Protein AF-A0A0D0I6Z7-F1 (afdb_monomer_lite)

Foldseek 3Di:
DDPPDDDQVLLLVLLVQQVQWDWDADPQFIFIAHPVRHTSGDRQFNDWANAPAWIWTHHDQWIWTRGNRGTDDIDRNPLPQQWDADNNFIFGADNVNHTPGDRQFSDWDDDPQFQWIWTHHPVAIWIAGVVRDTAPPVDDHFPPDDSVDDVQWDDPPGPPQKAKEKEWDQDCPDRQWTDGPDGIIIGIDIDGLVCVLVVQQAFPDFGWDPVVSVLSVDPLKDWTHKYKFKDFDDCGLVRSLVRCVVVVVPVDQFDKAKEKEAAPPEDQDPVNVVSNVLLQDLPPPVDPPVSSNSPHPPPDDPGYGYHYDNVADRRMMMMMMIGMHRRPPDPPLLVVLLVCLQENFPVVNVVSVVVLVVVLVVCVVVVNPVVSVVSVVVSLVSNLVSLLDDHPDDLVRNVVSVVSCVVVVRLNLCNLVSLLVVLVVLCPPVVDRDADDLVSLVSSLVVLVSCLVVPSPLPPLQQDQVVLVSLVVVLVSVVVDPHDPSSNVSSVVSNVSSVVSPHHHCVVDPNVVSVVVVPDDDDDDPDDDDDPDDPDDPPPDDDDDPVVVVVPPD

Sequence (554 aa):
MQRVAIERADTERVWVRSRESEKFLENGLWGLRDIKGKVILEPKYDQIELCKEFVYVHSGNSHSFYYPYGKVSTSDDNKYDYRFYENGKIGLKDENGSIRFPAIYDCVKDWPRYDVVYVRNEDGFHYYNSDNEEILTDYAPIEGSDCNDEPFFDDEKQNTGVLITRRFVEGRQNNNCVRMGSDRWVEFSRIAYKDLRSIVGKCEVIPMPDDALLGIESKSTYIYSAFIAQSKGETPVEDCISQLAMLGAYQSTWRFLTKVWIHPESSITMETLKKIWLVFSVNSDFYSHEDIRSRFEVEDWLRIGIGYDDTLEKDELKILQVQYFTDRWPEQIEMEWVKALRNEKVEKLKEIHKRLTERIEEVRKEGGDEYADTMHSEILEGCHIASNATTDFSIEEEIEKYDYMHGLGFHCIDTLWFLCGRMLSESFNENEPKPMEESDLMFCKKKIEWLLKNDTSKNFVRMKMMPLDMLTMLKNVYAEHEWPLECLVILTDIEAMMRRCGCRYAHEHDIDKVFWREFKPGLYDETPFETKPYIGKVIIDDVIREEDLNNLTM

Organism: NCBI:txid1602169

Radius of gyration: 32.0 Å; chains: 1; bounding box: 71×74×99 Å

Secondary structure (DSSP, 8-state):
-------HHHHHHHHHHHTTEEEEEETTEEEEEETT--EEEEEEESEEEE-SS-EEEEETTEEEEEETTEEEP--B--TT--EEEETTEEEEE-TTS-EEEEEEESEEEEETTTTEEEEE-SS-EEEE-TT--EE-TTS---TT--TTSPTT---TT---SEEEEEEEESS--STTEEEETTTEEEEEEEEEHHHHHHHHH--SSBPPPHHHHHHHHSTTEEEEEEEEEEEESS-HHHHHHHHHHHTTTTSS-SEEEEEEEE-TT----HHHHHHHHHTTSTT-GGG--TT------TTS--EEEEEE-TTS-TTEEEEEEEEEEE-----HHHHHHHHHHHH--HHHHHHHHHHHHHHHHHHHHTT-HHHHHHHHHHHHHHHHHHTTS-----HHHHHHHHHHHHHTT----SHHHHHHHHHHHHHT-TT-PPPPPHHHHHHHHHHHHHHHHTTTTTTHHHH--HHHHHHHHHHHHHHHTT--HHHHHHHHHHHHHHHHTT---GGGS-HHHHHHHTT-TT-------------------S---TTTGGGS--

pLDDT: mean 73.42, std 18.83, range [24.45, 97.75]

Structure (mmCIF, N/CA/C/O backbone):
data_AF-A0A0D0I6Z7-F1
#
_entry.id   AF-A0A0D0I6Z7-F1
#
loop_
_atom_site.group_PDB
_atom_site.id
_atom_site.type_symbol
_atom_site.label_atom_id
_atom_site.label_alt_id
_atom_site.label_comp_id
_atom_site.label_asym_id
_atom_site.label_entity_id
_atom_site.label_seq_id
_atom_site.pdbx_PDB_ins_code
_atom_site.Cartn_x
_atom_site.Cartn_y
_atom_site.Cartn_z
_atom_site.occupancy
_atom_site.B_iso_or_equiv
_atom_site.auth_seq_id
_atom_site.auth_comp_id
_atom_site.auth_asym_id
_atom_site.auth_atom_id
_atom_site.pdbx_PDB_model_num
ATOM 1 N N . MET A 1 1 ? 39.494 -8.607 -16.972 1.00 33.47 1 MET A N 1
ATOM 2 C CA . MET A 1 1 ? 38.214 -8.485 -17.703 1.00 33.47 1 MET A CA 1
ATOM 3 C C . MET A 1 1 ? 37.912 -7.010 -17.897 1.00 33.47 1 MET A C 1
ATOM 5 O O . MET A 1 1 ? 37.745 -6.303 -16.913 1.00 33.47 1 MET A O 1
ATOM 9 N N . GLN A 1 2 ? 37.924 -6.530 -19.139 1.00 24.45 2 GLN A N 1
ATOM 10 C CA . GLN A 1 2 ? 37.595 -5.145 -19.474 1.00 24.45 2 GLN A CA 1
ATOM 11 C C . GLN A 1 2 ? 36.062 -5.051 -19.553 1.00 24.45 2 GLN A C 1
ATOM 13 O O . GLN A 1 2 ? 35.459 -5.642 -20.446 1.00 24.45 2 GLN A O 1
ATOM 18 N N . ARG A 1 3 ? 35.414 -4.394 -18.582 1.00 29.81 3 ARG A N 1
ATOM 19 C CA . ARG A 1 3 ? 33.973 -4.105 -18.653 1.00 29.81 3 ARG A CA 1
ATOM 20 C C . ARG A 1 3 ? 33.765 -3.085 -19.773 1.00 29.81 3 ARG A C 1
ATOM 22 O O . ARG A 1 3 ? 34.053 -1.908 -19.591 1.00 29.81 3 ARG A O 1
ATOM 29 N N . VAL A 1 4 ? 33.311 -3.545 -20.938 1.00 35.62 4 VAL A N 1
ATOM 30 C CA . VAL A 1 4 ? 32.813 -2.661 -21.997 1.00 35.62 4 VAL A CA 1
ATOM 31 C C . VAL A 1 4 ? 31.518 -2.047 -21.474 1.00 35.62 4 VAL A C 1
ATOM 33 O O . VAL A 1 4 ? 30.513 -2.744 -21.334 1.00 35.62 4 VAL A O 1
ATOM 36 N N . ALA A 1 5 ? 31.563 -0.767 -21.108 1.00 34.38 5 ALA A N 1
ATOM 37 C CA . ALA A 1 5 ? 30.374 -0.001 -20.769 1.00 34.38 5 ALA A CA 1
ATOM 38 C C . ALA A 1 5 ? 29.533 0.159 -22.046 1.00 34.38 5 ALA A C 1
ATOM 40 O O . ALA A 1 5 ? 29.965 0.807 -22.993 1.00 34.38 5 ALA A O 1
ATOM 41 N N . ILE A 1 6 ? 28.376 -0.499 -22.097 1.00 49.19 6 ILE A N 1
ATOM 42 C CA . ILE A 1 6 ? 27.390 -0.332 -23.171 1.00 49.19 6 ILE A CA 1
ATOM 43 C C . ILE A 1 6 ? 26.497 0.857 -22.785 1.00 49.19 6 ILE A C 1
ATOM 45 O O . ILE A 1 6 ? 26.015 0.895 -21.652 1.00 49.19 6 ILE A O 1
ATOM 49 N N . GLU A 1 7 ? 26.265 1.817 -23.688 1.00 48.69 7 GLU A N 1
ATOM 50 C CA . GLU A 1 7 ? 25.385 2.964 -23.411 1.00 48.69 7 GLU A CA 1
ATOM 51 C C . GLU A 1 7 ? 23.913 2.549 -23.260 1.00 48.69 7 GLU A C 1
ATOM 53 O O . GLU A 1 7 ? 23.438 1.658 -23.967 1.00 48.69 7 GLU A O 1
ATOM 58 N N . ARG A 1 8 ? 23.128 3.292 -22.459 1.00 51.41 8 ARG A N 1
ATOM 59 C CA . ARG A 1 8 ? 21.653 3.185 -22.493 1.00 51.41 8 ARG A CA 1
ATOM 60 C C . ARG A 1 8 ? 21.135 3.388 -23.926 1.00 51.41 8 ARG A C 1
ATOM 62 O O . ARG A 1 8 ? 20.295 2.612 -24.383 1.00 51.41 8 ARG A O 1
ATOM 69 N N . ALA A 1 9 ? 21.738 4.327 -24.662 1.00 55.28 9 ALA A N 1
ATOM 70 C CA . ALA A 1 9 ? 21.426 4.594 -26.063 1.00 55.28 9 ALA A CA 1
ATOM 71 C C . ALA A 1 9 ? 21.664 3.386 -26.987 1.00 55.28 9 ALA A C 1
ATOM 73 O O . ALA A 1 9 ? 20.925 3.207 -27.951 1.00 55.28 9 ALA A O 1
ATOM 74 N N . ASP A 1 10 ? 22.640 2.523 -26.698 1.00 61.50 10 ASP A N 1
ATOM 75 C CA . ASP A 1 10 ? 22.882 1.309 -27.486 1.00 61.50 10 ASP A CA 1
ATOM 76 C C . ASP A 1 10 ? 21.904 0.181 -27.141 1.00 61.50 10 ASP A C 1
ATOM 78 O O . ASP A 1 10 ? 21.628 -0.677 -27.974 1.00 61.50 10 ASP A O 1
ATOM 82 N N . THR A 1 11 ? 21.312 0.206 -25.950 1.00 62.81 11 THR A N 1
ATOM 83 C CA . THR A 1 11 ? 20.413 -0.854 -25.467 1.00 62.81 11 THR A CA 1
ATOM 84 C C . THR A 1 11 ? 18.971 -0.670 -25.929 1.00 62.81 11 THR A C 1
ATOM 86 O O . THR A 1 11 ? 18.362 -1.624 -26.409 1.00 62.81 11 THR A O 1
ATOM 89 N N . GLU A 1 12 ? 18.478 0.569 -25.924 1.00 63.97 12 GLU A N 1
ATOM 90 C CA . GLU A 1 12 ? 17.211 0.941 -26.562 1.00 63.97 12 GLU A CA 1
ATOM 91 C C . GLU A 1 12 ? 17.273 0.683 -28.078 1.00 63.97 12 GLU A C 1
ATOM 93 O O . GLU A 1 12 ? 16.340 0.143 -28.673 1.00 63.97 12 GLU A O 1
ATOM 98 N N . ARG A 1 13 ? 18.429 0.945 -28.709 1.00 67.75 13 ARG A N 1
ATOM 99 C CA . ARG A 1 13 ? 18.663 0.629 -30.128 1.00 67.75 13 ARG A CA 1
ATOM 100 C C . ARG A 1 13 ? 18.567 -0.862 -30.443 1.00 67.75 13 ARG A C 1
ATOM 102 O O . ARG A 1 13 ? 18.084 -1.184 -31.527 1.00 67.75 13 ARG A O 1
ATOM 109 N N . VAL A 1 14 ? 19.029 -1.752 -29.560 1.00 73.06 14 VAL A N 1
ATOM 110 C CA . VAL A 1 14 ? 18.919 -3.208 -29.772 1.00 73.06 14 VAL A CA 1
ATOM 111 C C . VAL A 1 14 ? 17.452 -3.627 -29.793 1.00 73.06 14 VAL A C 1
ATOM 113 O O . VAL A 1 14 ? 17.048 -4.310 -30.729 1.00 73.06 14 VAL A O 1
ATOM 116 N N . TRP A 1 15 ? 16.643 -3.175 -28.830 1.00 74.75 15 TRP A N 1
ATOM 117 C CA . TRP A 1 15 ? 15.216 -3.509 -28.779 1.00 74.75 15 TRP A CA 1
ATOM 118 C C . TRP A 1 15 ? 14.416 -2.899 -29.937 1.00 74.75 15 TRP A C 1
ATOM 120 O O . TRP A 1 15 ? 13.652 -3.595 -30.599 1.00 74.75 15 TRP A O 1
ATOM 130 N N . VAL A 1 16 ? 14.611 -1.610 -30.237 1.00 73.25 16 VAL A N 1
ATOM 131 C CA . VAL A 1 16 ? 13.869 -0.943 -31.322 1.00 73.25 16 VAL A CA 1
ATOM 132 C C . VAL A 1 16 ? 14.169 -1.603 -32.666 1.00 73.25 16 VAL A C 1
ATOM 134 O O . VAL A 1 16 ? 13.262 -1.848 -33.459 1.00 73.25 16 VAL A O 1
ATOM 137 N N . ARG A 1 17 ? 15.442 -1.918 -32.931 1.00 74.62 17 ARG A N 1
ATOM 138 C CA . ARG A 1 17 ? 15.845 -2.523 -34.205 1.00 74.62 17 ARG A CA 1
ATOM 139 C C . ARG A 1 17 ? 15.563 -4.017 -34.282 1.00 74.62 17 ARG A C 1
ATOM 141 O O . ARG A 1 17 ? 15.555 -4.544 -35.389 1.00 74.62 17 ARG A O 1
ATOM 148 N N . SER A 1 18 ? 15.327 -4.700 -33.159 1.00 75.25 18 SER A N 1
ATOM 149 C CA . SER A 1 18 ? 15.083 -6.142 -33.179 1.00 75.25 18 SER A CA 1
ATOM 150 C C . SER A 1 18 ? 13.715 -6.521 -33.756 1.00 75.25 18 SER A C 1
ATOM 152 O O . SER A 1 18 ? 13.554 -7.630 -34.264 1.00 75.25 18 SER A O 1
ATOM 154 N N . ARG A 1 19 ? 12.742 -5.601 -33.742 1.00 78.25 19 ARG A N 1
ATOM 155 C CA . ARG A 1 19 ? 11.385 -5.826 -34.276 1.00 78.25 19 ARG A CA 1
ATOM 156 C C . ARG A 1 19 ? 11.361 -6.203 -35.755 1.00 78.25 19 ARG A C 1
ATOM 158 O O . ARG A 1 19 ? 10.509 -6.976 -36.172 1.00 78.25 19 ARG A O 1
ATOM 165 N N . GLU A 1 20 ? 12.318 -5.684 -36.516 1.00 82.50 20 GLU A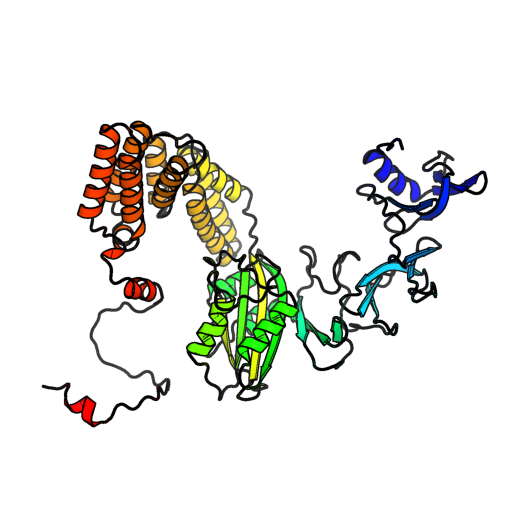 N 1
ATOM 166 C CA . GLU A 1 20 ? 12.520 -5.973 -37.937 1.00 82.50 20 GLU A CA 1
ATOM 167 C C . GLU A 1 20 ? 13.948 -6.494 -38.145 1.00 82.50 20 GLU A C 1
ATOM 169 O O . GLU A 1 20 ? 14.728 -5.977 -38.948 1.00 82.50 20 GLU A O 1
ATOM 174 N N . SER A 1 21 ? 14.335 -7.479 -37.340 1.00 85.62 21 SER A N 1
ATOM 175 C CA . SER A 1 21 ? 15.665 -8.073 -37.405 1.00 85.62 21 SER A CA 1
ATOM 176 C C . SER A 1 21 ? 15.620 -9.548 -37.751 1.00 85.62 21 SER A C 1
ATOM 178 O O . SER A 1 21 ? 14.605 -10.227 -37.608 1.00 85.62 21 SER A O 1
ATOM 180 N N . GLU A 1 22 ? 16.763 -10.038 -38.201 1.00 89.44 22 GLU A N 1
ATOM 181 C CA . GLU A 1 22 ? 16.993 -11.435 -38.508 1.00 89.44 22 GLU A CA 1
ATOM 182 C C . GLU A 1 22 ? 18.127 -11.959 -37.619 1.00 89.44 22 GLU A C 1
ATOM 184 O O . GLU A 1 22 ? 19.196 -11.340 -37.514 1.00 89.44 22 GLU A O 1
ATOM 189 N N . LYS A 1 23 ? 17.896 -13.115 -36.983 1.00 93.06 23 LYS A N 1
ATOM 190 C CA . LYS A 1 23 ? 18.952 -13.888 -36.318 1.00 93.06 23 LYS A CA 1
ATOM 191 C C . LYS A 1 23 ? 19.848 -14.495 -37.399 1.00 93.06 23 LYS A C 1
ATOM 193 O O . LYS A 1 23 ? 19.343 -15.150 -38.305 1.00 93.06 23 LYS A O 1
ATOM 198 N N . PHE A 1 24 ? 21.161 -14.315 -37.307 1.00 94.12 24 PHE A N 1
ATOM 199 C CA . PHE A 1 24 ? 22.113 -14.925 -38.242 1.00 94.12 24 PHE A CA 1
ATOM 200 C C . PHE A 1 24 ? 23.171 -15.727 -37.489 1.00 94.12 24 PHE A C 1
ATOM 202 O O . PHE A 1 24 ? 23.511 -15.393 -36.357 1.00 94.12 24 PHE A O 1
ATOM 209 N N . LEU A 1 25 ? 23.669 -16.796 -38.108 1.00 95.81 25 LEU A N 1
ATOM 210 C CA . LEU A 1 25 ? 24.651 -17.699 -37.512 1.00 95.81 25 LEU A CA 1
ATOM 211 C C . LEU A 1 25 ? 25.996 -17.539 -38.222 1.00 95.81 25 LEU A C 1
ATOM 213 O O . LEU A 1 25 ? 26.073 -17.688 -39.442 1.00 95.81 25 LEU A O 1
ATOM 217 N N . GLU A 1 26 ? 27.056 -17.291 -37.463 1.00 96.38 26 GLU A N 1
ATOM 218 C CA . GLU A 1 26 ? 28.424 -17.225 -37.972 1.00 96.38 26 GLU A CA 1
ATOM 219 C C . GLU A 1 26 ? 29.359 -17.951 -37.002 1.00 96.38 26 GLU A C 1
ATOM 221 O O . GLU A 1 26 ? 29.301 -17.749 -35.793 1.00 96.38 26 GLU A O 1
ATOM 226 N N . ASN A 1 27 ? 30.195 -18.857 -37.519 1.00 94.62 27 ASN A N 1
ATOM 227 C CA . ASN A 1 27 ? 31.104 -19.687 -36.714 1.00 94.62 27 ASN A CA 1
ATOM 228 C C . ASN A 1 27 ? 30.421 -20.462 -35.566 1.00 94.62 27 ASN A C 1
ATOM 230 O O . ASN A 1 27 ? 31.037 -20.725 -34.537 1.00 94.62 27 ASN A O 1
ATOM 234 N N . GLY A 1 28 ? 29.151 -20.840 -35.749 1.00 94.44 28 GLY A N 1
ATOM 235 C CA . GLY A 1 28 ? 28.371 -21.574 -34.748 1.00 94.44 28 GLY A CA 1
ATOM 236 C C . GLY A 1 28 ? 27.781 -20.708 -33.632 1.00 94.44 28 GLY A C 1
ATOM 237 O O . GLY A 1 28 ? 27.168 -21.261 -32.727 1.00 94.44 28 GLY A O 1
ATOM 238 N N . LEU A 1 29 ? 27.920 -19.382 -33.709 1.00 96.62 29 LEU A N 1
ATOM 239 C CA . LEU A 1 29 ? 27.366 -18.433 -32.748 1.00 96.62 29 LEU A CA 1
ATOM 240 C C . LEU A 1 29 ? 26.354 -17.504 -33.427 1.00 96.62 29 LEU A C 1
ATOM 242 O O . LEU A 1 29 ? 26.493 -17.132 -34.594 1.00 96.62 29 LEU A O 1
ATOM 246 N N . TRP A 1 30 ? 25.312 -17.141 -32.690 1.00 96.56 30 TRP A N 1
ATOM 247 C CA . TRP A 1 30 ? 24.221 -16.291 -33.145 1.00 96.56 30 TRP A CA 1
ATOM 248 C C . TRP A 1 30 ? 24.543 -14.813 -32.974 1.00 96.56 30 TRP A C 1
ATOM 250 O O . TRP A 1 30 ? 25.053 -14.386 -31.934 1.00 96.56 30 TRP A O 1
ATOM 260 N N . GLY A 1 31 ? 24.195 -14.036 -33.997 1.00 94.88 31 GLY A N 1
ATOM 261 C CA . GLY A 1 31 ? 24.155 -12.579 -34.021 1.00 94.88 31 GLY A CA 1
ATOM 262 C C . GLY A 1 31 ? 22.781 -12.074 -34.467 1.00 94.88 31 GLY A C 1
ATOM 263 O O . GLY A 1 31 ? 21.904 -12.847 -34.862 1.00 94.88 31 GLY A O 1
ATOM 264 N N . LEU A 1 32 ? 22.587 -10.759 -34.408 1.00 93.31 32 LEU A N 1
ATOM 265 C CA . LEU A 1 32 ? 21.354 -10.084 -34.809 1.00 93.31 32 LEU A CA 1
ATOM 266 C C . LEU A 1 32 ? 21.670 -8.957 -35.787 1.00 93.31 32 LEU A C 1
ATOM 268 O O . LEU A 1 32 ? 22.567 -8.157 -35.522 1.00 93.31 32 LEU A O 1
ATOM 272 N N . ARG A 1 33 ? 20.936 -8.852 -36.894 1.00 91.75 33 ARG A N 1
ATOM 273 C CA . ARG A 1 33 ? 21.084 -7.763 -37.874 1.00 91.75 33 ARG A CA 1
ATOM 274 C C . ARG A 1 33 ? 19.726 -7.227 -38.305 1.00 91.75 33 ARG A C 1
ATOM 276 O O . ARG A 1 33 ? 18.753 -7.970 -38.301 1.00 91.75 33 ARG A O 1
ATOM 283 N N . ASP A 1 34 ? 19.655 -5.952 -38.667 1.00 88.12 34 ASP A N 1
ATOM 284 C CA . ASP A 1 34 ? 18.421 -5.375 -39.212 1.00 88.12 34 ASP A CA 1
ATOM 285 C C . ASP A 1 34 ? 18.139 -5.866 -40.647 1.00 88.12 34 ASP A C 1
ATOM 287 O O . ASP A 1 34 ? 18.999 -6.473 -41.293 1.00 88.12 34 ASP A O 1
ATOM 291 N N . ILE A 1 35 ? 16.949 -5.560 -41.181 1.00 87.62 35 ILE A N 1
ATOM 292 C CA . ILE A 1 35 ? 16.572 -5.866 -42.578 1.00 87.62 35 ILE A CA 1
ATOM 293 C C . ILE A 1 35 ? 17.528 -5.301 -43.644 1.00 87.62 35 ILE A C 1
ATOM 295 O O . ILE A 1 35 ? 17.496 -5.742 -44.791 1.00 87.62 35 ILE A O 1
ATOM 299 N N . LYS A 1 36 ? 18.371 -4.314 -43.311 1.00 87.12 36 LYS A N 1
ATOM 300 C CA . LYS A 1 36 ? 19.374 -3.739 -44.225 1.00 87.12 36 LYS A CA 1
ATOM 301 C C . LYS A 1 36 ? 20.722 -4.457 -44.116 1.00 87.12 36 LYS A C 1
ATOM 303 O O . LYS A 1 36 ? 21.682 -4.048 -44.766 1.00 87.12 36 LYS A O 1
ATOM 308 N N . GLY A 1 37 ? 20.799 -5.510 -43.302 1.00 87.25 37 GLY A N 1
ATOM 309 C CA . GLY A 1 37 ? 22.004 -6.287 -43.047 1.00 87.25 37 GLY A CA 1
ATOM 310 C C . GLY A 1 37 ? 22.976 -5.620 -42.076 1.00 87.25 37 GLY A C 1
ATOM 311 O O . GLY A 1 37 ? 24.093 -6.110 -41.916 1.00 87.25 37 GLY A O 1
ATOM 312 N N . LYS A 1 38 ? 22.598 -4.516 -41.418 1.00 88.94 38 LYS A N 1
ATOM 313 C CA . LYS A 1 38 ? 23.460 -3.869 -40.427 1.00 88.94 38 LYS A CA 1
ATOM 314 C C . LYS A 1 38 ? 23.430 -4.674 -39.134 1.00 88.94 38 LYS A C 1
ATOM 316 O O . LYS A 1 38 ? 22.369 -4.866 -38.541 1.00 88.94 38 LYS A O 1
ATOM 321 N N . VAL A 1 39 ? 24.605 -5.096 -38.679 1.00 88.81 39 VAL A N 1
ATOM 322 C CA . VAL A 1 39 ? 24.761 -5.840 -37.426 1.00 88.81 39 VAL A CA 1
ATOM 323 C C . VAL A 1 39 ? 24.301 -4.982 -36.239 1.00 88.81 39 VAL A C 1
ATOM 325 O O . VAL A 1 39 ? 24.745 -3.848 -36.050 1.00 88.81 39 VAL A O 1
ATOM 328 N N . ILE A 1 40 ? 23.359 -5.531 -35.472 1.00 89.25 40 ILE A N 1
ATOM 329 C CA . ILE A 1 40 ? 22.837 -5.008 -34.204 1.00 89.25 40 ILE A CA 1
ATOM 330 C C . ILE A 1 40 ? 23.585 -5.676 -33.042 1.00 89.25 40 ILE A C 1
ATOM 332 O O . ILE A 1 40 ? 24.031 -4.994 -32.124 1.00 89.25 40 ILE A O 1
ATOM 336 N N . LEU A 1 41 ? 23.735 -7.004 -33.100 1.00 90.44 41 LEU A N 1
ATOM 337 C CA . LEU A 1 41 ? 24.506 -7.816 -32.162 1.00 90.44 41 LEU A CA 1
ATOM 338 C C . LEU A 1 41 ? 25.465 -8.714 -32.945 1.00 90.44 41 LEU A C 1
ATOM 340 O O . LEU A 1 41 ? 25.038 -9.456 -33.826 1.00 90.44 41 LEU A O 1
ATOM 344 N N . GLU A 1 42 ? 26.748 -8.658 -32.603 1.00 93.56 42 GLU A N 1
ATOM 345 C CA . GLU A 1 42 ? 27.771 -9.524 -33.200 1.00 93.56 42 GLU A CA 1
ATOM 346 C C . GLU A 1 42 ? 27.498 -11.013 -32.908 1.00 93.56 42 GLU A C 1
ATOM 348 O O . GLU A 1 42 ? 26.934 -11.321 -31.850 1.00 93.56 42 GLU A O 1
ATOM 353 N N . PRO A 1 43 ? 27.916 -11.938 -33.793 1.00 94.38 43 PRO A N 1
ATOM 354 C CA . PRO A 1 43 ? 27.693 -13.370 -33.642 1.00 94.38 43 PRO A CA 1
ATOM 355 C C . PRO A 1 43 ? 28.593 -13.978 -32.560 1.00 94.38 43 PRO A C 1
ATOM 357 O O . PRO A 1 43 ? 29.651 -14.542 -32.832 1.00 94.38 43 PRO A O 1
ATOM 360 N N . LYS A 1 44 ? 28.188 -13.815 -31.298 1.00 94.69 44 LYS A N 1
ATOM 361 C CA . LYS A 1 44 ? 28.945 -14.254 -30.110 1.00 94.69 44 LYS A CA 1
ATOM 362 C C . LYS A 1 44 ? 28.095 -14.963 -29.051 1.00 94.69 44 LYS A C 1
ATOM 364 O O . LYS A 1 44 ? 28.557 -15.166 -27.929 1.00 94.69 44 LYS A O 1
ATOM 369 N N . TYR A 1 45 ? 26.845 -15.268 -29.382 1.00 93.62 45 TYR A N 1
ATOM 370 C CA . TYR A 1 45 ? 25.856 -15.793 -28.448 1.00 93.62 45 TYR A CA 1
ATOM 371 C C . TYR A 1 45 ? 25.487 -17.232 -28.809 1.00 93.62 45 TYR A C 1
ATOM 373 O O . TYR A 1 45 ? 25.333 -17.554 -29.982 1.00 93.62 45 TYR A O 1
ATOM 381 N N . ASP A 1 46 ? 25.307 -18.093 -27.815 1.00 94.38 46 ASP A N 1
ATOM 382 C CA . ASP A 1 46 ? 24.816 -19.461 -28.022 1.00 94.38 46 ASP A CA 1
ATOM 383 C C . ASP A 1 46 ? 23.319 -19.471 -28.349 1.00 94.38 46 ASP A C 1
ATOM 385 O O . ASP A 1 46 ? 22.834 -20.355 -29.052 1.00 94.38 46 ASP A O 1
ATOM 389 N N . GLN A 1 47 ? 22.587 -18.460 -27.872 1.00 93.88 47 GLN A N 1
ATOM 390 C CA . GLN A 1 47 ? 21.167 -18.278 -28.151 1.00 93.88 47 GLN A CA 1
ATOM 391 C C . GLN A 1 47 ? 20.804 -16.793 -28.222 1.00 93.88 47 GLN A C 1
ATOM 393 O O . GLN A 1 47 ? 21.324 -15.975 -27.460 1.00 93.88 47 GLN A O 1
ATOM 398 N N . ILE A 1 48 ? 19.871 -16.461 -29.117 1.00 93.25 48 ILE A N 1
ATOM 399 C CA . ILE A 1 48 ? 19.167 -15.176 -29.153 1.00 93.25 48 ILE A CA 1
ATOM 400 C C . ILE A 1 48 ? 17.672 -15.462 -29.307 1.00 93.25 48 ILE A C 1
ATOM 402 O O . ILE A 1 48 ? 17.283 -16.170 -30.239 1.00 93.25 48 ILE A O 1
ATOM 406 N N . GLU A 1 49 ? 16.837 -14.875 -28.449 1.00 93.06 49 GLU A N 1
ATOM 407 C CA . GLU A 1 49 ? 15.376 -14.895 -28.583 1.00 93.06 49 GLU A CA 1
ATOM 408 C C . GLU A 1 49 ? 14.788 -13.485 -28.597 1.00 93.06 49 GLU A C 1
ATOM 410 O O . GLU A 1 49 ? 15.166 -12.610 -27.816 1.00 93.06 49 GLU A O 1
ATOM 415 N N . LEU A 1 50 ? 13.856 -13.272 -29.526 1.00 90.62 50 LEU A N 1
ATOM 416 C CA . LEU A 1 50 ? 13.175 -11.999 -29.739 1.00 90.62 50 LEU A CA 1
ATOM 417 C C . LEU A 1 50 ? 11.819 -12.042 -29.033 1.00 90.62 50 LEU A C 1
ATOM 419 O O . LEU A 1 50 ? 10.796 -12.313 -29.658 1.00 90.62 50 LEU A O 1
ATOM 423 N N . CYS A 1 51 ? 11.820 -11.836 -27.719 1.00 87.94 51 CYS A N 1
ATOM 424 C CA . CYS A 1 51 ? 10.596 -11.844 -26.926 1.00 87.94 51 CYS A CA 1
ATOM 425 C C . CYS A 1 51 ? 9.783 -10.560 -27.145 1.00 87.94 51 CYS A C 1
ATOM 427 O O . CYS A 1 51 ? 10.284 -9.530 -27.608 1.00 87.94 51 CYS A O 1
ATOM 429 N N . LYS A 1 52 ? 8.495 -10.602 -26.787 1.00 84.25 52 LYS A N 1
ATOM 430 C CA . LYS A 1 52 ? 7.576 -9.471 -26.984 1.00 84.25 52 LYS A CA 1
ATOM 431 C C . LYS A 1 52 ? 8.054 -8.191 -26.300 1.00 84.25 52 LYS A C 1
ATOM 433 O O . LYS A 1 52 ? 7.902 -7.123 -26.886 1.00 84.25 52 LYS A O 1
ATOM 438 N N . GLU A 1 53 ? 8.633 -8.279 -25.107 1.00 81.88 53 GLU A N 1
ATOM 439 C CA . GLU A 1 53 ? 9.020 -7.111 -24.300 1.00 81.88 53 GLU A CA 1
ATOM 440 C C . GLU A 1 53 ? 10.531 -6.882 -24.217 1.00 81.88 53 GLU A C 1
ATOM 442 O O . GLU A 1 53 ? 10.963 -5.784 -23.872 1.00 81.88 53 GLU A O 1
ATOM 447 N N . PHE A 1 54 ? 11.346 -7.863 -24.602 1.00 87.00 54 PHE A N 1
ATOM 448 C CA . PHE A 1 54 ? 12.802 -7.789 -24.512 1.00 87.00 54 PHE A CA 1
ATOM 449 C C . PHE A 1 54 ? 13.489 -8.696 -25.533 1.00 87.00 54 PHE A C 1
ATOM 451 O O . PHE A 1 54 ? 12.883 -9.603 -26.093 1.00 87.00 54 PHE A O 1
ATOM 458 N N . VAL A 1 55 ? 14.788 -8.486 -25.739 1.00 88.81 55 VAL A N 1
ATOM 459 C CA . VAL A 1 55 ? 15.654 -9.455 -26.427 1.00 88.81 55 VAL A CA 1
ATOM 460 C C . VAL A 1 55 ? 16.447 -10.233 -25.383 1.00 88.81 55 VAL A C 1
ATOM 462 O O . VAL A 1 55 ? 17.151 -9.624 -24.576 1.00 88.81 55 VAL A O 1
ATOM 465 N N . TYR A 1 56 ? 16.333 -11.559 -25.403 1.00 90.75 56 TYR A N 1
ATOM 466 C CA . TYR A 1 56 ? 17.133 -12.471 -24.588 1.00 90.75 56 TYR A CA 1
ATOM 467 C C . TYR A 1 56 ? 18.360 -12.921 -25.372 1.00 90.75 56 TYR A C 1
ATOM 469 O O . TYR A 1 56 ? 18.254 -13.279 -26.546 1.00 90.75 56 TYR A O 1
ATOM 477 N N . VAL A 1 57 ? 19.521 -12.927 -24.723 1.00 91.00 57 VAL A N 1
ATOM 478 C CA . VAL A 1 57 ? 20.739 -13.522 -25.277 1.00 91.00 57 VAL A CA 1
ATOM 479 C C . VAL A 1 57 ? 21.437 -14.379 -24.233 1.00 91.00 57 VAL A C 1
ATOM 481 O O . VAL A 1 57 ? 21.496 -13.995 -23.066 1.00 91.00 57 VAL A O 1
ATOM 484 N N . HIS A 1 58 ? 22.013 -15.494 -24.667 1.00 90.44 58 HIS A N 1
ATOM 485 C CA . HIS A 1 58 ? 22.775 -16.424 -23.836 1.00 90.44 58 HIS A CA 1
ATOM 486 C C . HIS A 1 58 ? 24.187 -16.602 -24.402 1.00 90.44 58 HIS A C 1
ATOM 488 O O . HIS A 1 58 ? 24.358 -16.691 -25.617 1.00 90.44 58 HIS A O 1
ATOM 494 N N . SER A 1 59 ? 25.204 -16.621 -23.544 1.00 89.50 59 SER A N 1
ATOM 495 C CA . SER A 1 59 ? 26.607 -16.840 -23.907 1.00 89.50 59 SER A CA 1
ATOM 496 C C . SER A 1 59 ? 27.349 -17.511 -22.749 1.00 89.50 59 SER A C 1
ATOM 498 O O . SER A 1 59 ? 27.549 -16.909 -21.688 1.00 89.50 59 SER A O 1
ATOM 500 N N . GLY A 1 60 ? 27.771 -18.757 -22.946 1.00 86.62 60 GLY A N 1
ATOM 501 C CA . GLY A 1 60 ? 28.415 -19.583 -21.934 1.00 86.62 60 GLY A CA 1
ATOM 502 C C . GLY A 1 60 ? 27.492 -19.844 -20.746 1.00 86.62 60 GLY A C 1
ATOM 503 O O . GLY A 1 60 ? 26.487 -20.518 -20.898 1.00 86.62 60 GLY A O 1
ATOM 504 N N . ASN A 1 61 ? 27.853 -19.302 -19.580 1.00 82.94 61 ASN A N 1
ATOM 505 C CA . ASN A 1 61 ? 27.087 -19.412 -18.325 1.00 82.94 61 ASN A CA 1
ATOM 506 C C . ASN A 1 61 ? 26.410 -18.083 -17.948 1.00 82.94 61 ASN A C 1
ATOM 508 O O . ASN A 1 61 ? 26.250 -17.754 -16.769 1.00 82.94 61 ASN A O 1
ATOM 512 N N . SER A 1 62 ? 26.180 -17.227 -18.940 1.00 84.81 62 SER A N 1
ATOM 513 C CA . SER A 1 62 ? 25.665 -15.883 -18.724 1.00 84.81 62 SER A CA 1
ATOM 514 C C . SER A 1 62 ? 24.563 -15.574 -19.713 1.00 84.81 62 SER A C 1
ATOM 516 O O . SER A 1 62 ? 24.639 -15.931 -20.890 1.00 84.81 62 SER A O 1
ATOM 518 N N . HIS A 1 63 ? 23.567 -14.832 -19.253 1.00 86.81 63 HIS A N 1
ATOM 519 C CA . HIS A 1 63 ? 22.501 -14.334 -20.103 1.00 86.81 63 HIS A CA 1
ATOM 520 C C . HIS A 1 63 ? 22.297 -12.828 -19.916 1.00 86.81 63 HIS A C 1
ATOM 522 O O . HIS A 1 63 ? 22.815 -12.197 -18.993 1.00 86.81 63 HIS A O 1
ATOM 528 N N . SER A 1 64 ? 21.608 -12.190 -20.857 1.00 86.81 64 SER A N 1
ATOM 529 C CA . SER A 1 64 ? 21.297 -10.759 -20.806 1.00 86.81 64 SER A CA 1
ATOM 530 C C . SER A 1 64 ? 19.933 -10.462 -21.409 1.00 86.81 64 SER A C 1
ATOM 532 O O . SER A 1 64 ? 19.533 -11.086 -22.390 1.00 86.81 64 SER A O 1
ATOM 534 N N . PHE A 1 65 ? 19.277 -9.441 -20.857 1.00 86.62 65 PHE A N 1
ATOM 535 C CA . PHE A 1 65 ? 17.988 -8.935 -21.314 1.00 86.62 65 PHE A CA 1
ATOM 536 C C . PHE A 1 65 ? 18.132 -7.493 -21.808 1.00 86.62 65 PHE A C 1
ATOM 538 O O . PHE A 1 65 ? 18.676 -6.631 -21.110 1.00 86.62 65 PHE A O 1
ATOM 545 N N . TYR A 1 66 ? 17.635 -7.220 -23.011 1.00 84.12 66 TYR A N 1
ATOM 546 C CA . TYR A 1 66 ? 17.580 -5.874 -23.581 1.00 84.12 66 TYR A CA 1
ATOM 547 C C . TYR A 1 66 ? 16.124 -5.396 -23.624 1.00 84.12 66 TYR A C 1
ATOM 549 O O . TYR A 1 66 ? 15.352 -5.884 -24.450 1.00 84.12 66 TYR A O 1
ATOM 557 N N . TYR A 1 67 ? 15.764 -4.452 -22.748 1.00 81.38 67 TYR A N 1
ATOM 558 C CA . TYR A 1 67 ? 14.430 -3.843 -22.660 1.00 81.38 67 TYR A CA 1
ATOM 559 C C . TYR A 1 67 ? 14.379 -2.488 -23.395 1.00 81.38 67 TYR A C 1
ATOM 561 O O . TYR A 1 67 ? 15.429 -1.865 -23.592 1.00 81.38 67 TYR A O 1
ATOM 569 N N . PRO A 1 68 ? 13.181 -1.976 -23.749 1.00 70.12 68 PRO A N 1
ATOM 570 C CA . PRO A 1 68 ? 13.029 -0.661 -24.381 1.00 70.12 68 PRO A CA 1
ATOM 571 C C . PRO A 1 68 ? 13.592 0.486 -23.533 1.00 70.12 68 PRO A C 1
ATOM 573 O O . PRO A 1 68 ? 14.163 1.426 -24.070 1.00 70.12 68 PRO A O 1
ATOM 576 N N . TYR A 1 69 ? 13.507 0.392 -22.204 1.00 70.62 69 TYR A N 1
ATOM 577 C CA . TYR A 1 69 ? 13.966 1.447 -21.294 1.00 70.62 69 TYR A CA 1
ATOM 578 C C . TYR A 1 69 ? 15.445 1.321 -20.892 1.00 70.62 69 TYR A C 1
ATOM 580 O O . TYR A 1 69 ? 15.926 2.098 -20.063 1.00 70.62 69 TYR A O 1
ATOM 588 N N . GLY A 1 70 ? 16.182 0.365 -21.463 1.00 70.25 70 GLY A N 1
ATOM 589 C CA . GLY A 1 70 ? 17.598 0.129 -21.192 1.00 70.25 70 GLY A CA 1
ATOM 590 C C . GLY A 1 70 ? 17.936 -1.351 -20.988 1.00 70.25 70 GLY A C 1
ATOM 591 O O . GLY A 1 70 ? 17.063 -2.193 -20.802 1.00 70.25 70 GLY A O 1
ATOM 592 N N . LYS A 1 71 ? 19.225 -1.698 -21.000 1.00 63.56 71 LYS A N 1
ATOM 593 C CA . LYS A 1 71 ? 19.683 -3.048 -20.630 1.00 63.56 71 LYS A CA 1
ATOM 594 C C . LYS A 1 71 ? 19.664 -3.221 -19.117 1.00 63.56 71 LYS A C 1
ATOM 596 O O . LYS A 1 71 ? 20.263 -2.421 -18.404 1.00 63.56 71 LYS A O 1
ATOM 601 N N . VAL A 1 72 ? 19.082 -4.323 -18.654 1.00 68.56 72 VAL A N 1
ATOM 602 C CA . VAL A 1 72 ? 19.234 -4.793 -17.272 1.00 68.56 72 VAL A CA 1
ATOM 603 C C . VAL A 1 72 ? 20.334 -5.860 -17.256 1.00 68.56 72 VAL A C 1
ATOM 605 O O . VAL A 1 72 ? 20.382 -6.742 -18.117 1.00 68.56 72 VAL A O 1
ATOM 608 N N . SER A 1 73 ? 21.301 -5.705 -16.349 1.00 61.06 73 SER A N 1
ATOM 609 C CA . SER A 1 73 ? 22.549 -6.474 -16.350 1.00 61.06 73 SER A CA 1
ATOM 610 C C . SER A 1 73 ? 22.359 -7.914 -15.876 1.00 61.06 73 SER A C 1
ATOM 612 O O . SER A 1 73 ? 21.842 -8.143 -14.791 1.00 61.06 73 SER A O 1
ATOM 614 N N . THR A 1 74 ? 22.873 -8.829 -16.703 1.00 58.62 74 THR A N 1
ATOM 615 C CA . THR A 1 74 ? 23.563 -10.095 -16.387 1.00 58.62 74 THR A CA 1
ATOM 616 C C . THR A 1 74 ? 23.505 -10.566 -14.935 1.00 58.62 74 THR A C 1
ATOM 618 O O . THR A 1 74 ? 24.271 -10.085 -14.095 1.00 58.62 74 THR A O 1
ATOM 621 N N . SER A 1 75 ? 22.704 -11.594 -14.686 1.00 53.91 75 SER A N 1
ATOM 622 C CA . SER A 1 75 ? 23.026 -12.593 -13.672 1.00 53.91 75 SER A CA 1
ATOM 623 C C . SER A 1 75 ? 23.951 -13.641 -14.297 1.00 53.91 75 SER A C 1
ATOM 625 O O . SER A 1 75 ? 23.732 -14.054 -15.439 1.00 53.91 75 SER A O 1
ATOM 627 N N . ASP A 1 76 ? 24.987 -14.064 -13.564 1.00 57.44 76 ASP A N 1
ATOM 628 C CA . ASP A 1 76 ? 25.522 -15.422 -13.746 1.00 57.44 76 ASP A CA 1
ATOM 629 C C . ASP A 1 76 ? 24.330 -16.371 -13.662 1.00 57.44 76 ASP A C 1
ATOM 631 O O . ASP A 1 76 ? 23.444 -16.082 -12.854 1.00 57.44 76 ASP A O 1
ATOM 635 N N . ASP A 1 77 ? 24.272 -17.423 -14.490 1.00 59.09 77 ASP A N 1
ATOM 636 C CA . ASP A 1 77 ? 23.160 -18.379 -14.486 1.00 59.09 77 ASP A CA 1
ATOM 637 C C . ASP A 1 77 ? 22.760 -18.698 -13.053 1.00 59.09 77 ASP A C 1
ATOM 639 O O . ASP A 1 77 ? 23.443 -19.422 -12.318 1.00 59.09 77 ASP A O 1
ATOM 643 N N . ASN A 1 78 ? 21.671 -18.061 -12.623 1.00 63.53 78 ASN A N 1
ATOM 644 C CA . ASN A 1 78 ? 21.182 -18.265 -11.292 1.00 63.53 78 ASN A CA 1
ATOM 645 C C . ASN A 1 78 ? 20.715 -19.709 -11.332 1.00 63.53 78 ASN A C 1
ATOM 647 O O . ASN A 1 78 ? 19.820 -20.035 -12.107 1.00 63.53 78 ASN A O 1
ATOM 651 N N . LYS A 1 79 ? 21.337 -20.584 -10.539 1.00 62.75 79 LYS A N 1
ATOM 652 C CA . LYS A 1 79 ? 20.987 -22.012 -10.483 1.00 62.75 79 LYS A CA 1
ATOM 653 C C . LYS A 1 79 ? 19.479 -22.231 -10.242 1.00 62.75 79 LYS A C 1
ATOM 655 O O . LYS A 1 79 ? 18.973 -23.323 -10.471 1.00 62.75 79 LYS A O 1
ATOM 660 N N . TYR A 1 80 ? 18.790 -21.191 -9.776 1.00 66.88 80 TYR A N 1
ATOM 661 C CA . TYR A 1 80 ? 17.370 -21.152 -9.464 1.00 66.88 80 TYR A CA 1
ATOM 662 C C . TYR A 1 80 ? 16.497 -20.445 -10.522 1.00 66.88 80 TYR A C 1
ATOM 664 O O . TYR A 1 80 ? 15.303 -20.290 -10.292 1.00 66.88 80 TYR A O 1
ATOM 672 N N . ASP A 1 81 ? 17.044 -19.990 -11.659 1.00 79.81 81 ASP A N 1
ATOM 673 C CA . ASP A 1 81 ? 16.228 -19.525 -12.788 1.00 79.81 81 ASP A CA 1
ATOM 674 C C . ASP A 1 81 ? 15.908 -20.697 -13.718 1.00 79.81 81 ASP A C 1
ATOM 676 O O . ASP A 1 81 ? 16.699 -21.076 -14.581 1.00 79.81 81 ASP A O 1
ATOM 680 N N . TYR A 1 82 ? 14.729 -21.286 -13.529 1.00 88.75 82 TYR A N 1
ATOM 681 C CA . TYR A 1 82 ? 14.267 -22.414 -14.335 1.00 88.75 82 TYR A CA 1
ATOM 682 C C . TYR A 1 82 ? 13.554 -21.991 -15.626 1.00 88.75 82 TYR A C 1
ATOM 684 O O . TYR A 1 82 ? 12.983 -22.836 -16.326 1.00 88.75 82 TYR A O 1
ATOM 692 N N . ARG A 1 83 ? 13.542 -20.695 -15.961 1.00 91.19 83 ARG A N 1
ATOM 693 C CA . ARG A 1 83 ? 12.913 -20.210 -17.192 1.00 91.19 83 ARG A CA 1
ATOM 694 C C . ARG A 1 83 ? 13.759 -20.575 -18.403 1.00 91.19 83 ARG A C 1
ATOM 696 O O . ARG A 1 83 ? 14.985 -20.531 -18.373 1.00 91.19 83 ARG A O 1
ATOM 703 N N . PHE A 1 84 ? 13.093 -20.901 -19.501 1.00 92.06 84 PHE A N 1
ATOM 704 C CA . PHE A 1 84 ? 13.745 -21.092 -20.791 1.00 92.06 84 PHE A CA 1
ATOM 705 C C . PHE A 1 84 ? 12.992 -20.340 -21.879 1.00 92.06 84 PHE A C 1
ATOM 707 O O . PHE A 1 84 ? 11.797 -20.076 -21.758 1.00 92.06 84 PHE A O 1
ATOM 714 N N . TYR A 1 85 ? 13.714 -19.992 -22.936 1.00 92.56 85 TYR A N 1
ATOM 715 C CA . TYR A 1 85 ? 13.212 -19.145 -24.007 1.00 92.56 85 TYR A CA 1
ATOM 716 C C . TYR A 1 85 ? 13.247 -19.926 -25.311 1.00 92.56 85 TYR A C 1
ATOM 718 O O . TYR A 1 85 ? 14.262 -20.543 -25.634 1.00 92.56 85 TYR A O 1
ATOM 726 N N . GLU A 1 86 ? 12.148 -19.908 -26.053 1.00 92.81 86 GLU A N 1
ATOM 727 C CA . GLU A 1 86 ? 12.036 -20.585 -27.342 1.00 92.81 86 GLU A CA 1
ATOM 728 C C . GLU A 1 86 ? 11.036 -19.829 -28.216 1.00 92.81 86 GLU A C 1
ATOM 730 O O . GLU A 1 86 ? 9.949 -19.481 -27.762 1.00 92.81 86 GLU A O 1
ATOM 735 N N . ASN A 1 87 ? 11.399 -19.543 -29.469 1.00 91.31 87 ASN A N 1
ATOM 736 C CA . ASN A 1 87 ? 10.527 -18.862 -30.435 1.00 91.31 87 ASN A CA 1
ATOM 737 C C . ASN A 1 87 ? 9.939 -17.530 -29.918 1.00 91.31 87 ASN A C 1
ATOM 739 O O . ASN A 1 87 ? 8.797 -17.186 -30.216 1.00 91.31 87 ASN A O 1
ATOM 743 N N . GLY A 1 88 ? 10.713 -16.781 -29.125 1.00 89.56 88 GLY A N 1
ATOM 744 C CA . GLY A 1 88 ? 10.263 -15.519 -28.520 1.00 89.56 88 GLY A CA 1
ATOM 745 C C . GLY A 1 88 ? 9.221 -15.664 -27.400 1.00 89.56 88 GLY A C 1
ATOM 746 O O . GLY A 1 88 ? 8.634 -14.663 -26.987 1.00 89.56 88 GLY A O 1
ATOM 747 N N . LYS A 1 89 ? 8.993 -16.883 -26.906 1.00 93.62 89 LYS A N 1
ATOM 748 C CA . LYS A 1 89 ? 8.122 -17.200 -25.770 1.00 93.62 89 LYS A CA 1
ATOM 749 C C . LYS A 1 89 ? 8.938 -17.755 -24.605 1.00 93.62 89 LYS A C 1
ATOM 751 O O . LYS A 1 89 ? 10.094 -18.151 -24.766 1.00 93.62 89 LYS A O 1
ATOM 756 N N . ILE A 1 90 ? 8.328 -17.766 -23.427 1.00 94.12 90 ILE A N 1
ATOM 757 C CA . ILE A 1 90 ? 8.939 -18.182 -22.166 1.00 94.12 90 ILE A CA 1
ATOM 758 C C . ILE A 1 90 ? 8.233 -19.434 -21.657 1.00 94.12 90 ILE A C 1
ATOM 760 O O . ILE A 1 90 ? 7.003 -19.506 -21.659 1.00 94.12 90 ILE A O 1
ATOM 764 N N . GLY A 1 91 ? 9.018 -20.420 -21.235 1.00 95.06 91 GLY A N 1
ATOM 765 C CA . GLY A 1 91 ? 8.570 -21.601 -20.507 1.00 95.06 91 GLY A CA 1
ATOM 766 C C . GLY A 1 91 ? 9.290 -21.719 -19.166 1.00 95.06 91 GLY A C 1
ATOM 767 O O . GLY A 1 91 ? 10.196 -20.942 -18.862 1.00 95.06 91 GLY A O 1
ATOM 768 N N . LEU A 1 92 ? 8.903 -22.709 -18.368 1.00 94.06 92 LEU A N 1
ATOM 769 C CA . LEU A 1 92 ? 9.476 -22.972 -17.048 1.00 94.06 92 LEU A CA 1
ATOM 770 C C . LEU A 1 92 ? 9.762 -24.463 -16.890 1.00 94.06 92 LEU A C 1
ATOM 772 O O . LEU A 1 92 ? 8.928 -25.308 -17.224 1.00 94.06 92 LEU A O 1
ATOM 776 N N . LYS A 1 93 ? 10.946 -24.780 -16.381 1.00 92.81 93 LYS A N 1
ATOM 777 C CA . LYS A 1 93 ? 11.361 -26.132 -16.011 1.00 92.81 93 LYS A CA 1
ATOM 778 C C . LYS A 1 93 ? 11.273 -26.331 -14.498 1.00 92.81 93 LYS A C 1
ATOM 780 O O . LYS A 1 93 ? 11.118 -25.375 -13.748 1.00 92.81 93 LYS A O 1
ATOM 785 N N . ASP A 1 94 ? 11.335 -27.576 -14.055 1.00 89.62 94 ASP A N 1
ATOM 786 C CA . ASP A 1 94 ? 11.593 -27.908 -12.656 1.00 89.62 94 ASP A CA 1
ATOM 787 C C . ASP A 1 94 ? 13.104 -27.968 -12.361 1.00 89.62 94 ASP A C 1
ATOM 789 O O . ASP A 1 94 ? 13.949 -27.794 -13.247 1.00 89.62 94 ASP A O 1
ATOM 793 N N . GLU A 1 95 ? 13.451 -28.260 -11.107 1.00 87.69 95 GLU A N 1
ATOM 794 C CA . GLU A 1 95 ? 14.836 -28.422 -10.648 1.00 87.69 95 GLU A CA 1
ATOM 795 C C . GLU A 1 95 ? 15.609 -29.566 -11.328 1.00 87.69 95 GLU A C 1
ATOM 797 O O . GLU A 1 95 ? 16.842 -29.562 -11.323 1.00 87.69 95 GLU A O 1
ATOM 802 N N . ASN A 1 96 ? 14.904 -30.516 -11.949 1.00 89.69 96 ASN A N 1
ATOM 803 C CA . ASN A 1 96 ? 15.480 -31.632 -12.700 1.00 89.69 96 ASN A CA 1
ATOM 804 C C . ASN A 1 96 ? 15.629 -31.312 -14.200 1.00 89.69 96 ASN A C 1
ATOM 806 O O . ASN A 1 96 ? 16.143 -32.133 -14.961 1.00 89.69 96 ASN A O 1
ATOM 810 N N . GLY A 1 97 ? 15.188 -30.128 -14.637 1.00 88.88 97 GLY A N 1
ATOM 811 C CA . GLY A 1 97 ? 15.196 -29.697 -16.032 1.00 88.88 97 GLY A CA 1
ATOM 812 C C . GLY A 1 97 ? 14.003 -30.189 -16.858 1.00 88.88 97 GLY A C 1
ATOM 813 O O . GLY A 1 97 ? 13.982 -29.955 -18.071 1.00 88.88 97 GLY A O 1
ATOM 814 N N . SER A 1 98 ? 13.011 -30.838 -16.242 1.00 93.06 98 SER A N 1
ATOM 815 C CA . SER A 1 98 ? 11.772 -31.257 -16.910 1.00 93.06 98 SER A CA 1
ATOM 816 C C . SER A 1 98 ? 10.889 -30.044 -17.175 1.00 93.06 98 SER A C 1
ATOM 818 O O . SER A 1 98 ? 10.794 -29.148 -16.344 1.00 93.06 98 SER A O 1
ATOM 820 N N . ILE A 1 99 ? 10.217 -29.997 -18.325 1.00 93.81 99 ILE A N 1
ATOM 821 C CA . ILE A 1 99 ? 9.332 -28.878 -18.678 1.00 93.81 99 ILE A CA 1
ATOM 822 C C . ILE A 1 99 ? 8.063 -28.940 -17.814 1.00 93.81 99 ILE A C 1
ATOM 824 O O . ILE A 1 99 ? 7.285 -29.882 -17.950 1.00 93.81 99 ILE A O 1
ATOM 828 N N . ARG A 1 100 ? 7.839 -27.924 -16.966 1.00 93.38 100 ARG A N 1
ATOM 829 C CA . ARG A 1 100 ? 6.569 -27.701 -16.248 1.00 93.38 100 ARG A CA 1
ATOM 830 C C . ARG A 1 100 ? 5.591 -26.896 -17.095 1.00 93.38 100 ARG A C 1
ATOM 832 O O . ARG A 1 100 ? 4.443 -27.290 -17.251 1.00 93.38 100 ARG A O 1
ATOM 839 N N . PHE A 1 101 ? 6.081 -25.808 -17.687 1.00 94.25 101 PHE A N 1
ATOM 840 C CA . PHE A 1 101 ? 5.325 -24.938 -18.582 1.00 94.25 101 PHE A CA 1
ATOM 841 C C . PHE A 1 101 ? 6.050 -24.847 -19.928 1.00 94.25 101 PHE A C 1
ATOM 843 O O . PHE A 1 101 ? 7.232 -24.484 -19.950 1.00 94.25 101 PHE A O 1
ATOM 850 N N . PRO A 1 102 ? 5.393 -25.180 -21.054 1.00 95.31 102 PRO A N 1
ATOM 851 C CA . PRO A 1 102 ? 6.007 -25.047 -22.369 1.00 95.31 102 PRO A CA 1
ATOM 852 C C . PRO A 1 102 ? 6.269 -23.572 -22.698 1.00 95.31 102 PRO A C 1
ATOM 854 O O . PRO A 1 102 ? 5.614 -22.679 -22.160 1.00 95.31 102 PRO A O 1
ATOM 857 N N . ALA A 1 103 ? 7.211 -23.309 -23.605 1.00 95.56 103 ALA A N 1
ATOM 858 C CA . ALA A 1 103 ? 7.523 -21.956 -24.055 1.00 95.56 103 ALA A CA 1
ATOM 859 C C . ALA A 1 103 ? 6.449 -21.411 -25.008 1.00 95.56 103 ALA A C 1
ATOM 861 O O . ALA A 1 103 ? 6.634 -21.355 -26.220 1.00 95.56 103 ALA A O 1
ATOM 862 N N . ILE A 1 104 ? 5.302 -21.029 -24.444 1.00 95.25 104 ILE A N 1
ATOM 863 C CA . ILE A 1 104 ? 4.162 -20.438 -25.168 1.00 95.25 104 ILE A CA 1
ATOM 864 C C . ILE A 1 104 ? 3.712 -19.094 -24.581 1.00 95.25 104 ILE A C 1
ATOM 866 O O . ILE A 1 104 ? 2.872 -18.416 -25.173 1.00 95.25 104 ILE A O 1
ATOM 870 N N . TYR A 1 105 ? 4.286 -18.683 -23.449 1.00 93.69 105 TYR A N 1
ATOM 871 C CA . TYR A 1 105 ? 3.865 -17.498 -22.709 1.00 93.69 105 TYR A CA 1
ATOM 872 C C . TYR A 1 105 ? 4.709 -16.270 -23.065 1.00 93.69 105 TYR A C 1
ATOM 874 O O . TYR A 1 105 ? 5.897 -16.369 -23.368 1.00 93.69 105 TYR A O 1
ATOM 882 N N . ASP A 1 106 ? 4.089 -15.094 -23.021 1.00 90.44 106 ASP A N 1
ATOM 883 C CA . ASP A 1 106 ? 4.755 -13.795 -23.149 1.00 90.44 106 ASP A CA 1
ATOM 884 C C . ASP A 1 106 ? 5.500 -13.408 -21.865 1.00 90.44 106 ASP A C 1
ATOM 886 O O . ASP A 1 106 ? 6.484 -12.673 -21.931 1.00 90.44 106 ASP A O 1
ATOM 890 N N . CYS A 1 107 ? 5.034 -13.875 -20.701 1.00 88.25 107 CYS A N 1
ATOM 891 C CA . CYS A 1 107 ? 5.789 -13.800 -19.454 1.00 88.25 107 CYS A CA 1
ATOM 892 C C . CYS A 1 107 ? 5.566 -15.041 -18.577 1.00 88.25 107 CYS A C 1
ATOM 894 O O . CYS A 1 107 ? 4.474 -15.604 -18.586 1.00 88.25 107 CYS A O 1
ATOM 896 N N . VAL A 1 108 ? 6.593 -15.440 -17.817 1.00 90.50 108 VAL A N 1
ATOM 897 C CA . VAL A 1 108 ? 6.511 -16.451 -16.755 1.00 90.50 108 VAL A CA 1
ATOM 898 C C . VAL A 1 108 ? 7.295 -15.969 -15.538 1.00 90.50 108 VAL A C 1
ATOM 900 O O . VAL A 1 108 ? 8.458 -15.564 -15.661 1.00 90.50 108 VAL A O 1
ATOM 903 N N . LYS A 1 109 ? 6.671 -16.041 -14.363 1.00 88.31 109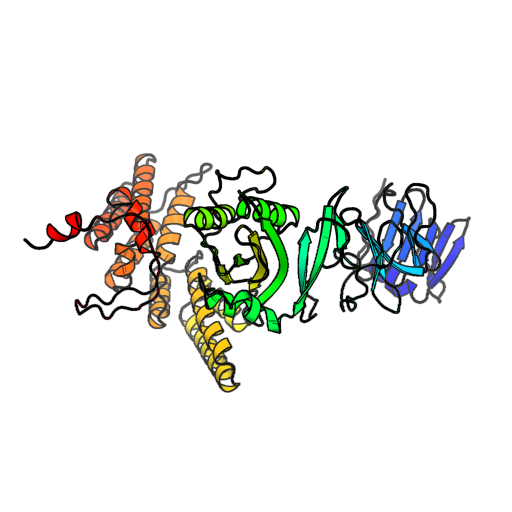 LYS A N 1
ATOM 904 C CA . LYS A 1 109 ? 7.265 -15.664 -13.082 1.00 88.31 109 LYS A CA 1
ATOM 905 C C . LYS A 1 109 ? 6.901 -16.694 -12.019 1.00 88.31 109 LYS A C 1
ATOM 907 O O . LYS A 1 109 ? 5.729 -16.962 -11.783 1.00 88.31 109 LYS A O 1
ATOM 912 N N . ASP A 1 110 ? 7.922 -17.261 -11.392 1.00 86.88 110 ASP A N 1
ATOM 913 C CA . ASP A 1 110 ? 7.763 -18.205 -10.290 1.00 86.88 110 ASP A CA 1
ATOM 914 C C . ASP A 1 110 ? 7.806 -17.454 -8.950 1.00 86.88 110 ASP A C 1
ATOM 916 O O . ASP A 1 110 ? 8.727 -16.667 -8.703 1.00 86.88 110 ASP A O 1
ATOM 920 N N . TRP A 1 111 ? 6.800 -17.684 -8.106 1.00 84.69 111 TRP A N 1
ATOM 921 C CA . TRP A 1 111 ? 6.642 -17.109 -6.772 1.00 84.69 111 TRP A CA 1
ATOM 922 C C . TRP A 1 111 ? 6.718 -18.221 -5.721 1.00 84.69 111 TRP A C 1
ATOM 924 O O . TRP A 1 111 ? 5.698 -18.608 -5.138 1.00 84.69 111 TRP A O 1
ATOM 934 N N . PRO A 1 112 ? 7.929 -18.720 -5.409 1.00 78.25 112 PRO A N 1
ATOM 935 C CA . PRO A 1 112 ? 8.109 -19.900 -4.563 1.00 78.25 112 PRO A CA 1
ATOM 936 C C . PRO A 1 112 ? 7.584 -19.712 -3.133 1.00 78.25 112 PRO A C 1
ATOM 938 O O . PRO A 1 112 ? 7.265 -20.688 -2.461 1.00 78.25 112 PRO A O 1
ATOM 941 N N . ARG A 1 113 ? 7.442 -18.463 -2.663 1.00 81.12 113 ARG A N 1
ATOM 942 C CA . ARG A 1 113 ? 6.833 -18.156 -1.358 1.00 81.12 113 ARG A CA 1
ATOM 943 C C . ARG A 1 113 ? 5.358 -18.568 -1.279 1.00 81.12 113 ARG A C 1
ATOM 945 O O . ARG A 1 113 ? 4.910 -18.927 -0.191 1.00 81.12 113 ARG A O 1
ATOM 952 N N . TYR A 1 114 ? 4.631 -18.501 -2.394 1.00 80.62 114 TYR A N 1
ATOM 953 C CA . TYR A 1 114 ? 3.175 -18.676 -2.453 1.00 80.62 114 TYR A CA 1
ATOM 954 C C . TYR A 1 114 ? 2.733 -19.921 -3.228 1.00 80.62 114 TYR A C 1
ATOM 956 O O . TYR A 1 114 ? 1.538 -20.107 -3.434 1.00 80.62 114 TYR A O 1
ATOM 964 N N . ASP A 1 115 ? 3.670 -20.769 -3.659 1.00 88.44 115 ASP A N 1
ATOM 965 C CA . ASP A 1 115 ? 3.365 -21.905 -4.533 1.00 88.44 115 ASP A CA 1
ATOM 966 C C . ASP A 1 115 ? 2.625 -21.485 -5.814 1.00 88.44 115 ASP A C 1
ATOM 968 O O . ASP A 1 115 ? 1.756 -22.207 -6.290 1.00 88.44 115 ASP A O 1
ATOM 972 N N . VAL A 1 116 ? 2.932 -20.297 -6.350 1.00 88.94 116 VAL A N 1
ATOM 973 C CA . VAL A 1 116 ? 2.251 -19.729 -7.521 1.00 88.94 116 VAL A CA 1
ATOM 974 C C . VAL A 1 116 ? 3.239 -19.507 -8.657 1.00 88.94 116 VAL A C 1
ATOM 976 O O . VAL A 1 116 ? 4.246 -18.825 -8.496 1.00 88.94 116 VAL A O 1
ATOM 979 N N . VAL A 1 117 ? 2.901 -20.001 -9.841 1.00 90.69 117 VAL A N 1
ATOM 980 C CA . VAL A 1 117 ? 3.508 -19.602 -11.107 1.00 90.69 117 VAL A CA 1
ATOM 981 C C . VAL A 1 117 ? 2.533 -18.690 -11.830 1.00 90.69 117 VAL A C 1
ATOM 983 O O . VAL A 1 117 ? 1.415 -19.071 -12.166 1.00 90.69 117 VAL A O 1
ATOM 986 N N . TYR A 1 118 ? 2.977 -17.471 -12.073 1.00 89.19 118 TYR A N 1
ATOM 987 C CA . TYR A 1 118 ? 2.280 -16.493 -12.881 1.00 89.19 118 TYR A CA 1
ATOM 988 C C . TYR A 1 118 ? 2.702 -16.654 -14.340 1.00 89.19 118 TYR A C 1
ATOM 990 O O . TYR A 1 118 ? 3.900 -16.726 -14.640 1.00 89.19 118 TYR A O 1
ATOM 998 N N . VAL A 1 119 ? 1.737 -16.649 -15.256 1.00 90.44 119 VAL A N 1
ATOM 999 C CA . VAL A 1 119 ? 1.997 -16.624 -16.697 1.00 90.44 119 VAL A CA 1
ATOM 1000 C C . VAL A 1 119 ? 1.103 -15.608 -17.404 1.00 90.44 119 VAL A C 1
ATOM 1002 O O . VAL A 1 119 ? -0.003 -15.307 -16.959 1.00 90.44 119 VAL A O 1
ATOM 1005 N N . ARG A 1 120 ? 1.580 -15.080 -18.532 1.00 89.31 120 ARG A N 1
ATOM 1006 C CA . ARG A 1 120 ? 0.820 -14.163 -19.391 1.00 89.31 120 ARG A CA 1
ATOM 1007 C C . ARG A 1 120 ? 0.871 -14.619 -20.841 1.00 89.31 120 ARG A C 1
ATOM 1009 O O . ARG A 1 120 ? 1.955 -14.905 -21.345 1.00 89.31 120 ARG A O 1
ATOM 1016 N N . ASN A 1 121 ? -0.266 -14.615 -21.522 1.00 87.38 121 ASN A N 1
ATOM 1017 C CA . ASN A 1 121 ? -0.421 -14.931 -22.948 1.00 87.38 121 ASN A CA 1
ATOM 1018 C C . ASN A 1 121 ? -1.139 -13.762 -23.659 1.00 87.38 121 ASN A C 1
ATOM 1020 O O . ASN A 1 121 ? -1.070 -12.626 -23.189 1.00 87.38 121 ASN A O 1
ATOM 1024 N N . GLU A 1 122 ? -1.746 -13.987 -24.825 1.00 82.31 122 GLU A N 1
ATOM 1025 C CA . GLU A 1 122 ? -2.497 -12.938 -25.538 1.00 82.31 122 GLU A CA 1
ATOM 1026 C C . GLU A 1 122 ? -3.866 -12.678 -24.902 1.00 82.31 122 GLU A C 1
ATOM 1028 O O . GLU A 1 122 ? -4.367 -11.558 -24.924 1.00 82.31 122 GLU A O 1
ATOM 1033 N N . ASP A 1 123 ? -4.441 -13.724 -24.321 1.00 82.69 123 ASP A N 1
ATOM 1034 C CA . ASP A 1 123 ? -5.787 -13.779 -23.757 1.00 82.69 123 ASP A CA 1
ATOM 1035 C C . ASP A 1 123 ? -5.862 -13.094 -22.381 1.00 82.69 123 ASP A C 1
ATOM 1037 O O . ASP A 1 123 ? -6.918 -12.597 -21.993 1.00 82.69 123 ASP A O 1
ATOM 1041 N N . GLY A 1 124 ? -4.736 -13.050 -21.653 1.00 81.62 124 GLY A N 1
ATOM 1042 C CA . GLY A 1 124 ? -4.635 -12.434 -20.334 1.00 81.62 124 GLY A CA 1
ATOM 1043 C C . GLY A 1 124 ? -3.563 -13.049 -19.434 1.00 81.62 124 GLY A C 1
ATOM 1044 O O . GLY A 1 124 ? -2.565 -13.616 -19.894 1.00 81.62 124 GLY A O 1
ATOM 1045 N N . PHE A 1 125 ? -3.781 -12.883 -18.130 1.00 83.19 125 PHE A N 1
ATOM 1046 C CA . PHE A 1 125 ? -2.935 -13.386 -17.051 1.00 83.19 125 PHE A CA 1
ATOM 1047 C C . PHE A 1 125 ? -3.562 -14.623 -16.418 1.00 83.19 125 PHE A C 1
ATOM 1049 O O . PHE A 1 125 ? -4.780 -14.679 -16.256 1.00 83.19 125 PHE A O 1
ATOM 1056 N N . HIS A 1 126 ? -2.721 -15.575 -16.024 1.00 86.69 126 HIS A N 1
ATOM 1057 C CA . HIS A 1 126 ? -3.136 -16.833 -15.417 1.00 86.69 126 HIS A CA 1
ATOM 1058 C C . HIS A 1 126 ? -2.187 -17.211 -14.277 1.00 86.69 126 HIS A C 1
ATOM 1060 O O . HIS A 1 126 ? -0.989 -16.912 -14.319 1.00 86.69 126 HIS A O 1
ATOM 1066 N N . TYR A 1 127 ? -2.720 -17.901 -13.272 1.00 88.44 127 TYR A N 1
ATOM 1067 C CA . TYR A 1 127 ? -1.983 -18.322 -12.084 1.00 88.44 127 TYR A CA 1
ATOM 1068 C C . TYR A 1 127 ? -2.090 -19.832 -11.947 1.00 88.44 127 TYR A C 1
ATOM 1070 O O . TYR A 1 127 ? -3.178 -20.383 -12.068 1.00 88.44 127 TYR A O 1
ATOM 1078 N N . TYR A 1 128 ? -0.976 -20.496 -11.674 1.00 90.81 128 TYR A N 1
ATOM 1079 C CA . TYR A 1 128 ? -0.912 -21.946 -11.537 1.00 90.81 128 TYR A CA 1
ATOM 1080 C C . TYR A 1 128 ? -0.228 -22.334 -10.233 1.00 90.81 128 TYR A C 1
ATOM 1082 O O . TYR A 1 128 ? 0.707 -21.660 -9.812 1.00 90.81 128 TYR A O 1
ATOM 1090 N N . ASN A 1 129 ? -0.657 -23.425 -9.604 1.00 89.19 129 ASN A N 1
ATOM 1091 C CA . ASN A 1 129 ? -0.005 -23.951 -8.401 1.00 89.19 129 ASN A CA 1
ATOM 1092 C C . ASN A 1 129 ? 1.167 -24.914 -8.718 1.00 89.19 129 ASN A C 1
ATOM 1094 O O . ASN A 1 129 ? 1.536 -25.113 -9.883 1.00 89.19 129 ASN A O 1
ATOM 1098 N N . SER A 1 130 ? 1.777 -25.541 -7.697 1.00 85.00 130 SER A N 1
ATOM 1099 C CA . SER A 1 130 ? 2.812 -26.577 -7.911 1.00 85.00 130 SER A CA 1
ATOM 1100 C C . SER A 1 130 ? 2.329 -27.803 -8.693 1.00 85.00 130 SER A C 1
ATOM 1102 O O . SER A 1 130 ? 3.128 -28.420 -9.399 1.00 85.00 130 SER A O 1
ATOM 1104 N N . ASP A 1 131 ? 1.033 -28.101 -8.640 1.00 86.56 131 ASP A N 1
ATOM 1105 C CA . ASP A 1 131 ? 0.394 -29.208 -9.357 1.00 86.56 131 ASP A CA 1
ATOM 1106 C C . ASP A 1 131 ? 0.014 -28.844 -10.811 1.00 86.56 131 ASP A C 1
ATOM 1108 O O . ASP A 1 131 ? -0.540 -29.668 -11.539 1.00 86.56 131 ASP A O 1
ATOM 1112 N N . ASN A 1 132 ? 0.355 -27.629 -11.266 1.00 88.88 132 ASN A N 1
ATOM 1113 C CA . ASN A 1 132 ? -0.012 -27.049 -12.565 1.00 88.88 132 ASN A CA 1
ATOM 1114 C C . ASN A 1 132 ? -1.531 -26.898 -12.774 1.00 88.88 132 ASN A C 1
ATOM 1116 O O . ASN A 1 132 ? -2.007 -26.868 -13.910 1.00 88.88 132 ASN A O 1
ATOM 1120 N N . GLU A 1 133 ? -2.297 -26.785 -11.695 1.00 90.00 133 GLU A N 1
ATOM 1121 C CA . GLU A 1 133 ? -3.711 -26.436 -11.756 1.00 90.00 133 GLU A CA 1
ATOM 1122 C C . GLU A 1 133 ? -3.860 -24.919 -11.789 1.00 90.00 133 GLU A C 1
ATOM 1124 O O . GLU A 1 133 ? -3.202 -24.210 -11.022 1.00 90.00 133 GLU A O 1
ATOM 1129 N N . GLU A 1 134 ? -4.742 -24.427 -12.654 1.00 89.75 134 GLU A N 1
ATOM 1130 C CA . GLU A 1 134 ? -5.074 -23.009 -12.688 1.00 89.75 134 GLU A CA 1
ATOM 1131 C C . GLU A 1 134 ? -5.849 -22.619 -11.420 1.00 89.75 134 GLU A C 1
ATOM 1133 O O . GLU A 1 134 ? -6.807 -23.283 -11.013 1.00 89.75 134 GLU A O 1
ATOM 1138 N N . ILE A 1 135 ? -5.411 -21.542 -10.780 1.00 88.69 135 ILE A N 1
ATOM 1139 C CA . ILE A 1 135 ? -5.944 -21.007 -9.528 1.00 88.69 135 ILE A CA 1
ATOM 1140 C C . ILE A 1 135 ? -6.351 -19.546 -9.726 1.00 88.69 135 ILE A C 1
ATOM 1142 O O . ILE A 1 135 ? -5.934 -18.884 -10.672 1.00 88.69 135 ILE A O 1
ATOM 1146 N N . LEU A 1 136 ? -7.201 -19.048 -8.828 1.00 80.19 136 LEU A N 1
ATOM 1147 C CA . LEU A 1 136 ? -7.775 -17.699 -8.862 1.00 80.19 136 LEU A CA 1
ATOM 1148 C C . LEU A 1 136 ? -8.495 -17.372 -10.179 1.00 80.19 136 LEU A C 1
ATOM 1150 O O . LEU A 1 136 ? -8.570 -16.224 -10.596 1.00 80.19 136 LEU A O 1
ATOM 1154 N N . THR A 1 137 ? -9.090 -18.381 -10.815 1.00 83.62 137 THR A N 1
ATOM 1155 C CA . THR A 1 137 ? -9.828 -18.270 -12.087 1.00 83.62 137 THR A CA 1
ATOM 1156 C C . THR A 1 137 ? -10.993 -17.279 -12.048 1.00 83.62 137 THR A C 1
ATOM 1158 O O . THR A 1 137 ? -11.420 -16.780 -13.085 1.00 83.62 137 THR A O 1
ATOM 1161 N N . ASP A 1 138 ? -11.506 -16.974 -10.855 1.00 76.69 138 ASP A N 1
ATOM 1162 C CA . ASP A 1 138 ? -12.592 -16.010 -10.649 1.00 76.69 138 ASP A CA 1
ATOM 1163 C C . ASP A 1 138 ? -12.088 -14.550 -10.654 1.00 76.69 138 ASP A C 1
ATOM 1165 O O . ASP A 1 138 ? -12.864 -13.602 -10.489 1.00 76.69 138 ASP A O 1
ATOM 1169 N N . TYR A 1 139 ? -10.780 -14.344 -10.838 1.00 69.56 139 TYR A N 1
ATOM 1170 C CA . TYR A 1 139 ? -10.144 -13.039 -10.873 1.00 69.56 139 TYR A CA 1
ATOM 1171 C C . TYR A 1 139 ? -10.052 -12.557 -12.316 1.00 69.56 139 TYR A C 1
ATOM 1173 O O . TYR A 1 139 ? -9.269 -13.065 -13.112 1.00 69.56 139 TYR A O 1
ATOM 1181 N N . ALA A 1 140 ? -10.822 -11.514 -12.645 1.00 64.12 140 ALA A N 1
ATOM 1182 C CA . ALA A 1 140 ? -10.597 -10.786 -13.890 1.00 64.12 140 ALA A CA 1
ATOM 1183 C C . ALA A 1 140 ? -9.127 -10.318 -13.952 1.00 64.12 140 ALA A C 1
ATOM 1185 O O . ALA A 1 140 ? -8.628 -9.841 -12.918 1.00 64.12 140 ALA A O 1
ATOM 1186 N N . PRO A 1 141 ? -8.460 -10.448 -15.115 1.00 62.31 141 PRO A N 1
ATOM 1187 C CA . PRO A 1 141 ? -7.087 -10.007 -15.296 1.00 62.31 141 PRO A CA 1
ATOM 1188 C C . PRO A 1 141 ? -6.964 -8.530 -14.931 1.00 62.31 141 PRO A C 1
ATOM 1190 O O . PRO A 1 141 ? -7.784 -7.708 -15.340 1.00 62.31 141 PRO A O 1
ATOM 1193 N N . ILE A 1 142 ? -5.950 -8.202 -14.135 1.00 59.16 142 ILE A N 1
ATOM 1194 C CA . ILE A 1 142 ? -5.715 -6.824 -13.728 1.00 59.16 142 ILE A CA 1
ATOM 1195 C C . ILE A 1 142 ? -5.045 -6.089 -14.891 1.00 59.16 142 ILE A C 1
ATOM 1197 O O . ILE A 1 142 ? -3.895 -6.379 -15.239 1.00 59.16 142 ILE A O 1
ATOM 1201 N N . GLU A 1 143 ? -5.767 -5.153 -15.509 1.00 55.19 143 GLU A N 1
ATOM 1202 C CA . GLU A 1 143 ? -5.210 -4.295 -16.554 1.00 55.19 143 GLU A CA 1
ATOM 1203 C C . GLU A 1 143 ? -3.995 -3.523 -16.020 1.00 55.19 143 GLU A C 1
ATOM 1205 O O . GLU A 1 143 ? -4.055 -2.882 -14.974 1.00 55.19 143 GLU A O 1
ATOM 1210 N N . GLY A 1 144 ? -2.880 -3.593 -16.750 1.00 56.75 144 GLY A N 1
ATOM 1211 C CA . GLY A 1 144 ? -1.653 -2.868 -16.410 1.00 56.75 144 GLY A CA 1
ATOM 1212 C C . GLY A 1 144 ? -0.706 -3.568 -15.431 1.00 56.75 144 GLY A C 1
ATOM 1213 O O . GLY A 1 144 ? 0.344 -2.997 -15.153 1.00 56.75 144 GLY A O 1
ATOM 1214 N N . SER A 1 145 ? -1.021 -4.779 -14.954 1.00 57.88 145 SER A N 1
ATOM 1215 C CA . SER A 1 145 ? -0.091 -5.559 -14.120 1.00 57.88 145 SER A CA 1
ATOM 1216 C C . SER A 1 145 ? 1.166 -5.986 -14.900 1.00 57.88 145 SER A C 1
ATOM 1218 O O . SER A 1 145 ? 1.081 -6.462 -16.040 1.00 57.88 145 SER A O 1
ATOM 1220 N N . ASP A 1 146 ? 2.345 -5.796 -14.298 1.00 64.06 146 ASP A N 1
ATOM 1221 C CA . ASP A 1 146 ? 3.615 -6.322 -14.806 1.00 64.06 146 ASP A CA 1
ATOM 1222 C C . ASP A 1 146 ? 3.841 -7.718 -14.208 1.00 64.06 146 ASP A C 1
ATOM 1224 O O . ASP A 1 146 ? 3.484 -8.005 -13.070 1.00 64.06 146 ASP A O 1
ATOM 1228 N N . CYS A 1 147 ? 4.488 -8.609 -14.950 1.00 65.06 147 CYS A N 1
ATOM 1229 C CA . CYS A 1 147 ? 4.854 -9.925 -14.442 1.00 65.06 147 CYS A CA 1
ATOM 1230 C C . CYS A 1 147 ? 5.960 -9.903 -13.378 1.00 65.06 147 CYS A C 1
ATOM 1232 O O . CYS A 1 147 ? 6.354 -10.950 -12.856 1.00 65.06 147 CYS A O 1
ATOM 1234 N N . ASN A 1 148 ? 6.482 -8.718 -13.070 1.00 66.31 148 ASN A N 1
ATOM 1235 C CA . ASN A 1 148 ? 7.350 -8.484 -11.928 1.00 66.31 148 ASN A CA 1
ATOM 1236 C C . ASN A 1 148 ? 6.587 -8.226 -10.625 1.00 66.31 148 ASN A C 1
ATOM 1238 O O . ASN A 1 148 ? 7.201 -8.382 -9.569 1.00 66.31 148 ASN A O 1
ATOM 1242 N N . ASP A 1 149 ? 5.300 -7.886 -10.693 1.00 64.31 149 ASP A N 1
ATOM 1243 C CA . ASP A 1 149 ? 4.476 -7.628 -9.518 1.00 64.31 149 ASP A CA 1
ATOM 1244 C C . ASP A 1 149 ? 4.128 -8.951 -8.829 1.00 64.31 149 ASP A C 1
ATOM 1246 O O . ASP A 1 149 ? 3.804 -9.944 -9.493 1.00 64.31 149 ASP A O 1
ATOM 1250 N N . GLU A 1 150 ? 4.202 -8.982 -7.492 1.00 65.94 150 GLU A N 1
ATOM 1251 C CA . GLU A 1 150 ? 3.705 -10.129 -6.724 1.00 65.94 150 GLU A CA 1
ATOM 1252 C C . GLU A 1 150 ? 2.262 -10.445 -7.147 1.00 65.94 150 GLU A C 1
ATOM 1254 O O . GLU A 1 150 ? 1.483 -9.528 -7.434 1.00 65.94 150 GLU A O 1
ATOM 1259 N N . PRO A 1 151 ? 1.869 -11.730 -7.207 1.00 59.91 151 PRO A N 1
ATOM 1260 C CA . PRO A 1 151 ? 0.501 -12.080 -7.528 1.00 59.91 151 PRO A CA 1
ATOM 1261 C C . PRO A 1 151 ? -0.406 -11.383 -6.510 1.00 59.91 151 PRO A C 1
ATOM 1263 O O . PRO A 1 151 ? -0.259 -11.565 -5.301 1.00 59.91 151 PRO A O 1
ATOM 1266 N N . PHE A 1 152 ? -1.326 -10.561 -7.015 1.00 63.47 152 PHE A N 1
ATOM 1267 C CA . PHE A 1 152 ? -2.238 -9.755 -6.200 1.00 63.47 152 PHE A CA 1
ATOM 1268 C C . PHE A 1 152 ? -1.537 -8.672 -5.355 1.00 63.47 152 PHE A C 1
ATOM 1270 O O . PHE A 1 152 ? -1.888 -8.433 -4.192 1.00 63.47 152 PHE A O 1
ATOM 1277 N N . PHE A 1 153 ? -0.552 -8.015 -5.972 1.00 59.62 153 PHE A N 1
ATOM 1278 C CA . PHE A 1 153 ? -0.090 -6.669 -5.644 1.00 59.62 153 PHE A CA 1
ATOM 1279 C C . PHE A 1 153 ? -0.925 -5.642 -6.431 1.00 59.62 153 PHE A C 1
ATOM 1281 O O . PHE A 1 153 ? -0.888 -5.644 -7.664 1.00 59.62 153 PHE A O 1
ATOM 1288 N N . ASP A 1 154 ? -1.682 -4.797 -5.722 1.00 53.84 154 ASP A N 1
ATOM 1289 C CA . ASP A 1 154 ? -2.230 -3.557 -6.287 1.00 53.84 154 ASP A CA 1
ATOM 1290 C C . ASP A 1 154 ? -1.048 -2.573 -6.391 1.00 53.84 154 ASP A C 1
ATOM 1292 O O . ASP A 1 154 ? -0.485 -2.164 -5.373 1.00 53.84 154 ASP A O 1
ATOM 1296 N N . ASP A 1 155 ? -0.594 -2.281 -7.615 1.00 51.88 155 ASP A N 1
ATOM 1297 C CA . ASP A 1 155 ? 0.321 -1.159 -7.897 1.00 51.88 155 ASP A CA 1
ATOM 1298 C C . ASP A 1 155 ? -0.494 0.129 -8.104 1.00 51.88 155 ASP A C 1
ATOM 1300 O O . ASP A 1 155 ? -1.661 0.083 -8.497 1.00 51.88 155 ASP A O 1
ATOM 1304 N N . GLU A 1 156 ? 0.160 1.285 -7.960 1.00 47.12 156 GLU A N 1
ATOM 1305 C CA . GLU A 1 156 ? -0.353 2.653 -8.149 1.00 47.12 156 GLU A CA 1
ATOM 1306 C C . GLU A 1 156 ? -1.121 2.857 -9.468 1.00 47.12 156 GLU A C 1
ATOM 1308 O O . GLU A 1 156 ? -1.891 3.805 -9.624 1.00 47.12 156 GLU A O 1
ATOM 1313 N N . LYS A 1 157 ? -0.912 1.971 -10.447 1.00 46.69 157 LYS A N 1
ATOM 1314 C CA . LYS A 1 157 ? -1.516 2.026 -11.785 1.00 46.69 157 LYS A CA 1
ATOM 1315 C C . LYS A 1 157 ? -2.811 1.226 -11.925 1.00 46.69 157 LYS A C 1
ATOM 1317 O O . LYS A 1 157 ? -3.458 1.315 -12.971 1.00 46.69 157 LYS A O 1
ATOM 1322 N N . GLN A 1 158 ? -3.190 0.439 -10.923 1.00 52.28 158 GLN A N 1
ATOM 1323 C CA . GLN A 1 158 ? -4.292 -0.511 -11.011 1.00 52.28 158 GLN A CA 1
ATOM 1324 C C . GLN A 1 158 ? -5.607 0.152 -10.571 1.00 52.28 158 GLN A C 1
ATOM 1326 O O . GLN A 1 158 ? -6.034 0.095 -9.425 1.00 52.28 158 GLN A O 1
ATOM 1331 N N . ASN A 1 159 ? -6.301 0.793 -11.517 1.00 53.53 159 ASN A N 1
ATOM 1332 C CA . ASN A 1 159 ? -7.640 1.353 -11.297 1.00 53.53 159 ASN A CA 1
ATOM 1333 C C . ASN A 1 159 ? -8.720 0.250 -11.353 1.00 53.53 159 ASN A C 1
ATOM 1335 O O . ASN A 1 159 ? -9.642 0.294 -12.167 1.00 53.53 159 ASN A O 1
ATOM 1339 N N . THR A 1 160 ? -8.565 -0.798 -10.543 1.00 60.91 160 THR A N 1
ATOM 1340 C CA . THR A 1 160 ? -9.375 -2.027 -10.633 1.00 60.91 160 THR A CA 1
ATOM 1341 C C . THR A 1 160 ? -10.744 -1.899 -9.968 1.00 60.91 160 THR A C 1
ATOM 1343 O O . THR A 1 160 ? -11.601 -2.769 -10.137 1.00 60.91 160 THR A O 1
ATOM 1346 N N . GLY A 1 161 ? -10.985 -0.824 -9.208 1.00 73.81 161 GLY A N 1
ATOM 1347 C CA . GLY A 1 161 ? -12.235 -0.637 -8.469 1.00 73.81 161 GLY A CA 1
ATOM 1348 C C . GLY A 1 161 ? -12.421 -1.625 -7.308 1.00 73.81 161 GLY A C 1
ATOM 1349 O O . GLY A 1 161 ? -13.485 -1.626 -6.681 1.00 73.81 161 GLY A O 1
ATOM 1350 N N . VAL A 1 162 ? -11.428 -2.476 -7.031 1.00 79.75 162 VAL A N 1
ATOM 1351 C CA . VAL A 1 162 ? -11.468 -3.528 -6.015 1.00 79.75 162 VAL A CA 1
ATOM 1352 C C . VAL A 1 162 ? -10.181 -3.534 -5.201 1.00 79.75 162 VAL A C 1
ATOM 1354 O O . VAL A 1 162 ? -9.119 -3.222 -5.708 1.00 79.75 162 VAL A O 1
ATOM 1357 N N . LEU A 1 163 ? -10.302 -3.944 -3.947 1.00 83.50 163 LEU A N 1
ATOM 1358 C CA . LEU A 1 163 ? -9.238 -4.153 -2.984 1.00 83.50 163 LEU A CA 1
ATOM 1359 C C . LEU A 1 163 ? -9.085 -5.649 -2.742 1.00 83.50 163 LEU A C 1
ATOM 1361 O O . LEU A 1 163 ? -10.064 -6.327 -2.407 1.00 83.50 163 LEU A O 1
ATOM 1365 N N . ILE A 1 164 ? -7.871 -6.173 -2.884 1.00 85.25 164 ILE A N 1
ATOM 1366 C CA . ILE A 1 164 ? -7.608 -7.590 -2.630 1.00 85.25 164 ILE A CA 1
ATOM 1367 C C . ILE A 1 164 ? -7.292 -7.808 -1.148 1.00 85.25 164 ILE A C 1
ATOM 1369 O O . ILE A 1 164 ? -6.383 -7.194 -0.592 1.00 85.25 164 ILE A O 1
ATOM 1373 N N . THR A 1 165 ? -8.031 -8.716 -0.511 1.00 89.56 165 THR A N 1
ATOM 1374 C CA . THR A 1 165 ? -7.825 -9.112 0.888 1.00 89.56 165 THR A CA 1
ATOM 1375 C C . THR A 1 165 ? -7.151 -10.471 0.986 1.00 89.56 165 THR A C 1
ATOM 1377 O O . THR A 1 165 ? -7.470 -11.363 0.200 1.00 89.56 165 THR A O 1
ATOM 1380 N N . ARG A 1 166 ? -6.298 -10.662 1.996 1.00 91.81 166 ARG A N 1
ATOM 1381 C CA . ARG A 1 166 ? -5.594 -11.929 2.275 1.00 91.81 166 ARG A CA 1
ATOM 1382 C C . ARG A 1 166 ? -5.977 -12.461 3.653 1.00 91.81 166 ARG A C 1
ATOM 1384 O O . ARG A 1 166 ? -5.988 -11.678 4.600 1.00 91.81 166 ARG A O 1
ATOM 1391 N N . ARG A 1 167 ? -6.257 -13.761 3.775 1.00 94.88 167 ARG A N 1
ATOM 1392 C CA . ARG A 1 167 ? -6.651 -14.408 5.040 1.00 94.88 167 ARG A CA 1
ATOM 1393 C C . ARG A 1 167 ? -6.045 -15.800 5.174 1.00 94.88 167 ARG A C 1
ATOM 1395 O O . ARG A 1 167 ? -6.055 -16.550 4.206 1.00 94.88 167 ARG A O 1
ATOM 1402 N N . PHE A 1 168 ? -5.571 -16.182 6.358 1.00 95.12 168 PHE A N 1
ATOM 1403 C CA . PHE A 1 168 ? -5.197 -17.578 6.608 1.00 95.12 168 PHE A CA 1
ATOM 1404 C C . PHE A 1 168 ? -6.420 -18.495 6.678 1.00 95.12 168 PHE A C 1
ATOM 1406 O O . PHE A 1 168 ? -7.449 -18.133 7.241 1.00 95.12 168 PHE A O 1
ATOM 1413 N N . VAL A 1 169 ? -6.283 -19.703 6.140 1.00 94.62 169 VAL A N 1
ATOM 1414 C CA . VAL A 1 169 ? -7.303 -20.758 6.195 1.00 94.62 169 VAL A CA 1
ATOM 1415 C C . VAL A 1 169 ? -6.651 -22.105 6.527 1.00 94.62 169 VAL A C 1
ATOM 1417 O O . VAL A 1 169 ? -5.469 -22.314 6.261 1.00 94.62 169 VAL A O 1
ATOM 1420 N N . GLU A 1 170 ? -7.412 -23.036 7.108 1.00 91.56 170 GLU A N 1
ATOM 1421 C CA . GLU A 1 170 ? -6.901 -24.351 7.550 1.00 91.56 170 GLU A CA 1
ATOM 1422 C C . GLU A 1 170 ? -6.493 -25.286 6.394 1.00 91.56 170 GLU A C 1
ATOM 1424 O O . GLU A 1 170 ? -5.861 -26.320 6.603 1.00 91.56 170 GLU A O 1
ATOM 1429 N N . GLY A 1 171 ? -6.853 -24.942 5.159 1.00 92.19 171 GLY A N 1
ATOM 1430 C CA . GLY A 1 171 ? -6.619 -25.764 3.980 1.00 92.19 171 GLY A CA 1
ATOM 1431 C C . GLY A 1 171 ? -7.094 -25.076 2.708 1.00 92.19 171 GLY A C 1
ATOM 1432 O O . GLY A 1 171 ? -7.645 -23.976 2.745 1.00 92.19 171 GLY A O 1
ATOM 1433 N N . ARG A 1 172 ? -6.937 -25.748 1.567 1.00 90.88 172 ARG A N 1
ATOM 1434 C CA . ARG A 1 172 ? -7.524 -25.281 0.308 1.00 90.88 172 ARG A CA 1
ATOM 1435 C C . ARG A 1 172 ? -9.044 -25.424 0.354 1.00 90.88 172 ARG A C 1
ATOM 1437 O O . ARG A 1 172 ? -9.566 -26.527 0.215 1.00 90.88 172 ARG A O 1
ATOM 1444 N N . GLN A 1 173 ? -9.744 -24.311 0.546 1.00 89.12 173 GLN A N 1
ATOM 1445 C CA . GLN A 1 173 ? -11.210 -24.275 0.578 1.00 89.12 173 GLN A CA 1
ATOM 1446 C C . GLN A 1 173 ? -11.816 -24.053 -0.813 1.00 89.12 173 GLN A C 1
ATOM 1448 O O . GLN A 1 173 ? -12.916 -24.522 -1.095 1.00 89.12 173 GLN A O 1
ATOM 1453 N N . ASN A 1 174 ? -11.096 -23.352 -1.691 1.00 89.69 174 ASN A N 1
ATOM 1454 C CA . ASN A 1 174 ? -11.508 -23.043 -3.057 1.00 89.69 174 ASN A CA 1
ATOM 1455 C C . ASN A 1 174 ? -10.278 -22.736 -3.939 1.00 89.69 174 ASN A C 1
ATOM 1457 O O . ASN A 1 174 ? -9.130 -22.931 -3.527 1.00 89.69 174 ASN A O 1
ATOM 1461 N N . ASN A 1 175 ? -10.512 -22.270 -5.169 1.00 87.12 175 ASN A N 1
ATOM 1462 C CA . ASN A 1 175 ? -9.449 -21.919 -6.116 1.00 87.12 175 ASN A CA 1
ATOM 1463 C C . ASN A 1 175 ? -8.705 -20.624 -5.765 1.00 87.12 175 ASN A C 1
ATOM 1465 O O . ASN A 1 175 ? -7.674 -20.353 -6.371 1.00 87.12 175 ASN A O 1
ATOM 1469 N N . ASN A 1 176 ? -9.184 -19.856 -4.786 1.00 87.44 176 ASN A N 1
ATOM 1470 C CA . ASN A 1 176 ? -8.552 -18.630 -4.306 1.00 87.44 176 ASN A CA 1
ATOM 1471 C C . ASN A 1 176 ? -7.609 -18.877 -3.126 1.00 87.44 176 ASN A C 1
ATOM 1473 O O . ASN A 1 176 ? -7.046 -17.927 -2.591 1.00 87.44 176 ASN A O 1
ATOM 1477 N N . CYS A 1 177 ? -7.426 -20.133 -2.711 1.00 89.94 177 CYS A N 1
ATOM 1478 C CA . CYS A 1 177 ? -6.456 -20.499 -1.690 1.00 89.94 177 CYS A CA 1
ATOM 1479 C C . CYS A 1 177 ? -5.124 -20.902 -2.331 1.00 89.94 177 CYS A C 1
ATOM 1481 O O . CYS A 1 177 ? -5.080 -21.815 -3.158 1.00 89.94 177 CYS A O 1
ATOM 1483 N N . VAL A 1 178 ? -4.034 -20.284 -1.883 1.00 89.69 178 VAL A N 1
ATOM 1484 C CA . VAL A 1 178 ? -2.661 -20.640 -2.267 1.00 89.69 178 VAL A CA 1
ATOM 1485 C C . VAL A 1 178 ? -1.868 -21.076 -1.046 1.00 89.69 178 VAL A C 1
ATOM 1487 O O . VAL A 1 178 ? -2.195 -20.709 0.086 1.00 89.69 178 VAL A O 1
ATOM 1490 N N . ARG A 1 179 ? -0.809 -21.852 -1.260 1.00 90.12 179 ARG A N 1
ATOM 1491 C CA . ARG A 1 179 ? 0.031 -22.344 -0.171 1.00 90.12 179 ARG A CA 1
ATOM 1492 C C . ARG A 1 179 ? 1.155 -21.348 0.116 1.00 90.12 179 ARG A C 1
ATOM 1494 O O . ARG A 1 179 ? 1.999 -21.112 -0.735 1.00 90.12 179 ARG A O 1
ATOM 1501 N N . MET A 1 180 ? 1.213 -20.792 1.324 1.00 88.19 180 MET A N 1
ATOM 1502 C CA . MET A 1 180 ? 2.310 -19.924 1.757 1.00 88.19 180 MET A CA 1
ATOM 1503 C C . MET A 1 180 ? 3.303 -20.701 2.632 1.00 88.19 180 MET A C 1
ATOM 1505 O O . MET A 1 180 ? 3.041 -20.987 3.801 1.00 88.19 180 MET A O 1
ATOM 1509 N N . GLY A 1 181 ? 4.477 -21.019 2.086 1.00 84.06 181 GLY A N 1
ATOM 1510 C CA . GLY A 1 181 ? 5.446 -21.900 2.747 1.00 84.06 181 GLY A CA 1
ATOM 1511 C C . GLY A 1 181 ? 5.032 -23.377 2.710 1.00 84.06 181 GLY A C 1
ATOM 1512 O O . GLY A 1 181 ? 4.416 -23.828 1.750 1.00 84.06 181 GLY A O 1
ATOM 1513 N N . SER A 1 182 ? 5.408 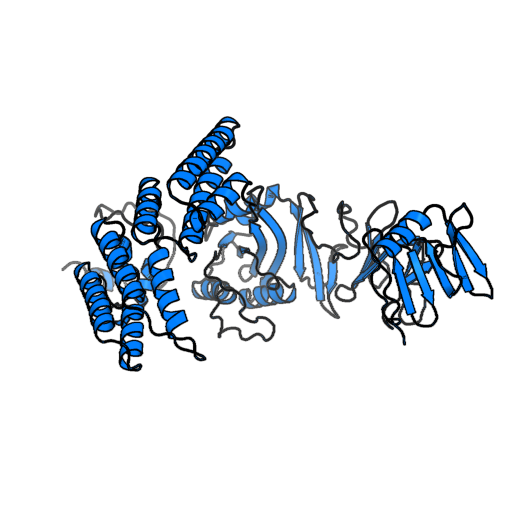-24.161 3.725 1.00 82.31 182 SER A N 1
ATOM 1514 C CA . SER A 1 182 ? 5.206 -25.621 3.720 1.00 82.31 182 SER A CA 1
ATOM 1515 C C . SER A 1 182 ? 3.815 -26.083 4.158 1.00 82.31 182 SER A C 1
ATOM 1517 O O . SER A 1 182 ? 3.388 -27.163 3.762 1.00 82.31 182 SER A O 1
ATOM 1519 N N . ASP A 1 183 ? 3.125 -25.308 4.992 1.00 86.06 183 ASP A N 1
ATOM 1520 C CA . ASP A 1 183 ? 2.011 -25.803 5.812 1.00 86.06 183 ASP A CA 1
ATOM 1521 C C . ASP A 1 183 ? 0.827 -24.839 5.947 1.00 86.06 183 ASP A C 1
ATOM 1523 O O . ASP A 1 183 ? -0.195 -25.210 6.519 1.00 86.06 183 ASP A O 1
ATOM 1527 N N . ARG A 1 184 ? 0.924 -23.618 5.414 1.00 90.81 184 ARG A N 1
ATOM 1528 C CA . ARG A 1 184 ? -0.123 -22.602 5.563 1.00 90.81 184 ARG A CA 1
ATOM 1529 C C . ARG A 1 184 ? -0.838 -22.345 4.251 1.00 90.81 184 ARG A C 1
ATOM 1531 O O . ARG A 1 184 ? -0.213 -22.299 3.194 1.00 90.81 184 ARG A O 1
ATOM 1538 N N . TRP A 1 185 ? -2.139 -22.106 4.340 1.00 93.06 185 TRP A N 1
ATOM 1539 C CA . TRP A 1 185 ? -2.966 -21.699 3.213 1.00 93.06 185 TRP A CA 1
ATOM 1540 C C . TRP A 1 185 ? -3.447 -20.269 3.409 1.00 93.06 185 TRP A C 1
ATOM 1542 O O . TRP A 1 185 ? -3.864 -19.888 4.502 1.00 93.06 185 TRP A O 1
ATOM 1552 N N . VAL A 1 186 ? -3.373 -19.480 2.343 1.00 92.38 186 VAL A N 1
ATOM 1553 C CA . VAL A 1 186 ? -3.853 -18.101 2.295 1.00 92.38 186 VAL A CA 1
ATOM 1554 C C . VAL A 1 186 ? -4.936 -18.018 1.237 1.00 92.38 186 VAL A C 1
ATOM 1556 O O . VAL A 1 186 ? -4.698 -18.329 0.074 1.00 92.38 186 VAL A O 1
ATOM 1559 N N . GLU A 1 187 ? -6.127 -17.611 1.647 1.00 92.06 187 GLU A N 1
ATOM 1560 C CA . GLU A 1 187 ? -7.238 -17.291 0.768 1.00 92.06 187 GLU A CA 1
ATOM 1561 C C . GLU A 1 187 ? -7.192 -15.816 0.368 1.00 92.06 187 GLU A C 1
ATOM 1563 O O . GLU A 1 187 ? -7.020 -14.928 1.211 1.00 92.06 187 GLU A O 1
ATOM 1568 N N . PHE A 1 188 ? -7.392 -15.565 -0.921 1.00 88.56 188 PHE A N 1
ATOM 1569 C CA . PHE A 1 188 ? -7.616 -14.232 -1.455 1.00 88.56 188 PHE A CA 1
ATOM 1570 C C . PHE A 1 188 ? -9.114 -13.964 -1.621 1.00 88.56 188 PHE A C 1
ATOM 1572 O O . PHE A 1 188 ? -9.904 -14.849 -1.948 1.00 88.56 188 PHE A O 1
ATOM 1579 N N . SER A 1 189 ? -9.519 -12.716 -1.409 1.00 88.19 189 SER A N 1
ATOM 1580 C CA . SER A 1 189 ? -10.880 -12.234 -1.682 1.00 88.19 189 SER A CA 1
ATOM 1581 C C . SER A 1 189 ? -10.847 -10.799 -2.209 1.00 88.19 189 SER A C 1
ATOM 1583 O O . SER A 1 189 ? -9.780 -10.188 -2.266 1.00 88.19 189 SER A O 1
ATOM 1585 N N . ARG A 1 190 ? -11.991 -10.274 -2.662 1.00 85.25 190 ARG A N 1
ATOM 1586 C CA . ARG A 1 190 ? -12.116 -8.918 -3.219 1.00 85.25 190 ARG A CA 1
ATOM 1587 C C . ARG A 1 190 ? -13.174 -8.125 -2.464 1.00 85.25 190 ARG A C 1
ATOM 1589 O O . ARG A 1 190 ? -14.279 -8.617 -2.247 1.00 85.25 190 ARG A O 1
ATOM 1596 N N . ILE A 1 191 ? -12.855 -6.880 -2.141 1.00 87.81 191 ILE A N 1
ATOM 1597 C CA . ILE A 1 191 ? -13.798 -5.877 -1.647 1.00 87.81 191 ILE A CA 1
ATOM 1598 C C . ILE A 1 191 ? -13.894 -4.788 -2.710 1.00 87.81 191 ILE A C 1
ATOM 1600 O O . ILE A 1 191 ? -12.874 -4.233 -3.089 1.00 87.81 191 ILE A O 1
ATOM 1604 N N . ALA A 1 192 ? -15.081 -4.451 -3.215 1.00 87.00 192 ALA A N 1
ATOM 1605 C CA . ALA A 1 192 ? -15.182 -3.306 -4.121 1.00 87.00 192 ALA A CA 1
ATOM 1606 C C . ALA A 1 192 ? -14.916 -2.003 -3.351 1.00 87.00 192 ALA A C 1
ATOM 1608 O O . ALA A 1 192 ? -15.441 -1.826 -2.252 1.00 87.00 192 ALA A O 1
ATOM 1609 N N . TYR A 1 193 ? -14.162 -1.062 -3.930 1.00 84.56 193 TYR A N 1
ATOM 1610 C CA . TYR A 1 193 ? -13.829 0.199 -3.251 1.00 84.56 193 TYR A CA 1
ATOM 1611 C C . TYR A 1 193 ? -15.077 0.974 -2.817 1.00 84.56 193 TYR A C 1
ATOM 1613 O O . TYR A 1 193 ? -15.142 1.465 -1.694 1.00 84.56 193 TYR A O 1
ATOM 1621 N N . LYS A 1 194 ? -16.119 0.981 -3.658 1.00 84.25 194 LYS A N 1
ATOM 1622 C CA . LYS A 1 194 ? -17.425 1.587 -3.342 1.00 84.25 194 LYS A CA 1
ATOM 1623 C C . LYS A 1 194 ? -18.109 1.002 -2.096 1.00 84.25 194 LYS A C 1
ATOM 1625 O O . LYS A 1 194 ? -18.946 1.668 -1.498 1.00 84.25 194 LYS A O 1
ATOM 1630 N N . ASP A 1 195 ? -17.778 -0.234 -1.723 1.00 91.12 195 ASP A N 1
ATOM 1631 C CA . ASP A 1 195 ? -18.375 -0.929 -0.583 1.00 91.12 195 ASP A CA 1
ATOM 1632 C C . ASP A 1 195 ? -17.509 -0.768 0.679 1.00 91.12 195 ASP A C 1
ATOM 1634 O O . ASP A 1 195 ? -17.984 -1.008 1.793 1.00 91.12 195 ASP A O 1
ATOM 1638 N N . LEU A 1 196 ? -16.255 -0.314 0.533 1.00 90.94 196 LEU A N 1
ATOM 1639 C CA . LEU A 1 196 ? -15.288 -0.236 1.624 1.00 90.94 196 LEU A CA 1
ATOM 1640 C C . LEU A 1 196 ? -15.784 0.655 2.765 1.00 90.94 196 LEU A C 1
ATOM 1642 O O . LEU A 1 196 ? -15.785 0.199 3.908 1.00 90.94 196 LEU A O 1
ATOM 1646 N N . ARG A 1 197 ? -16.295 1.866 2.476 1.00 90.94 197 ARG A N 1
ATOM 1647 C CA . ARG A 1 197 ? -16.870 2.757 3.505 1.00 90.94 197 ARG A CA 1
ATOM 1648 C C . ARG A 1 197 ? -17.979 2.076 4.294 1.00 90.94 197 ARG A C 1
ATOM 1650 O O . ARG A 1 197 ? -18.036 2.225 5.510 1.00 90.94 197 ARG A O 1
ATOM 1657 N N . SER A 1 198 ? -18.857 1.327 3.629 1.00 92.31 198 SER A N 1
ATOM 1658 C CA . SER A 1 198 ? -19.946 0.626 4.313 1.00 92.31 198 SER A CA 1
ATOM 1659 C C . SER A 1 198 ? -19.409 -0.459 5.247 1.00 92.31 198 SER A C 1
ATOM 1661 O O . SER A 1 198 ? -19.845 -0.556 6.395 1.00 92.31 198 SER A O 1
ATOM 1663 N N . ILE A 1 199 ? -18.418 -1.224 4.785 1.00 94.25 199 ILE A N 1
ATOM 1664 C CA . ILE A 1 199 ? -17.782 -2.302 5.551 1.00 94.25 199 ILE A CA 1
ATOM 1665 C C . ILE A 1 199 ? -17.077 -1.747 6.792 1.00 94.25 199 ILE A C 1
ATOM 1667 O O . ILE A 1 199 ? -17.269 -2.261 7.896 1.00 94.25 199 ILE A O 1
ATOM 1671 N N . VAL A 1 200 ? -16.277 -0.691 6.629 1.00 93.62 200 VAL A N 1
ATOM 1672 C CA . VAL A 1 200 ? -15.473 -0.148 7.729 1.00 93.62 200 VAL A CA 1
ATOM 1673 C C . VAL A 1 200 ? -16.243 0.822 8.625 1.00 93.62 200 VAL A C 1
ATOM 1675 O O . VAL A 1 200 ? -15.937 0.934 9.808 1.00 93.62 200 VAL A O 1
ATOM 1678 N N . GLY A 1 201 ? -17.263 1.497 8.092 1.00 91.38 201 GLY A N 1
ATOM 1679 C CA . GLY A 1 201 ? -18.060 2.493 8.806 1.00 91.38 201 GLY A CA 1
ATOM 1680 C C . GLY A 1 201 ? -19.162 1.898 9.678 1.00 91.38 201 GLY A C 1
ATOM 1681 O O . GLY A 1 201 ? -19.605 2.546 10.624 1.00 91.38 201 GLY A O 1
ATOM 1682 N N . LYS A 1 202 ? -19.590 0.654 9.424 1.00 94.00 202 LYS A N 1
ATOM 1683 C CA . LYS A 1 202 ? -20.613 -0.027 10.232 1.00 94.00 202 LYS A CA 1
ATOM 1684 C C . LYS A 1 202 ? -20.038 -0.488 11.577 1.00 94.00 202 LYS A C 1
ATOM 1686 O O . LYS A 1 202 ? -19.634 -1.639 11.734 1.00 94.00 202 LYS A O 1
ATOM 1691 N N . CYS A 1 203 ? -19.940 0.438 12.526 1.00 94.00 203 CYS A N 1
ATOM 1692 C CA . CYS A 1 203 ? -19.319 0.242 13.832 1.00 94.00 203 CYS A CA 1
ATOM 1693 C C . CYS A 1 203 ? -20.262 0.634 14.978 1.00 94.00 203 CYS A C 1
ATOM 1695 O O . CYS A 1 203 ? -20.360 1.804 15.337 1.00 94.00 203 CYS A O 1
ATOM 1697 N N . GLU A 1 204 ? -20.953 -0.346 15.556 1.00 94.12 204 GLU A N 1
ATOM 1698 C CA . GLU A 1 204 ? -21.960 -0.135 16.603 1.00 94.12 204 GLU A CA 1
ATOM 1699 C C . GLU A 1 204 ? -21.383 -0.027 18.023 1.00 94.12 204 GLU A C 1
ATOM 1701 O O . GLU A 1 204 ? -22.076 0.441 18.925 1.00 94.12 204 GLU A O 1
ATOM 1706 N N . VAL A 1 205 ? -20.142 -0.475 18.237 1.00 89.31 205 VAL A N 1
ATOM 1707 C CA . VAL A 1 205 ? -19.505 -0.514 19.565 1.00 89.31 205 VAL A CA 1
ATOM 1708 C C . VAL A 1 205 ? -18.580 0.683 19.753 1.00 89.31 205 VAL A C 1
ATOM 1710 O O . VAL A 1 205 ? -18.722 1.435 20.713 1.00 89.31 205 VAL A O 1
ATOM 1713 N N . ILE A 1 206 ? -17.642 0.870 18.822 1.00 88.94 206 ILE A N 1
ATOM 1714 C CA . ILE A 1 206 ? -16.744 2.029 18.775 1.00 88.94 206 ILE A CA 1
ATOM 1715 C C . ILE A 1 206 ? -16.802 2.574 17.351 1.00 88.94 206 ILE A C 1
ATOM 1717 O O . ILE A 1 206 ? -16.307 1.887 16.455 1.00 88.94 206 ILE A O 1
ATOM 1721 N N . PRO A 1 207 ? -17.410 3.750 17.113 1.00 90.06 207 PRO A N 1
ATOM 1722 C CA . PRO A 1 207 ? -17.552 4.291 15.769 1.00 90.06 207 PRO A CA 1
ATOM 1723 C C . PRO A 1 207 ? -16.183 4.547 15.134 1.00 90.06 207 PRO A C 1
ATOM 1725 O O . PRO A 1 207 ? -15.240 4.954 15.812 1.00 90.06 207 PRO A O 1
ATOM 1728 N N . MET A 1 208 ? -16.085 4.319 13.824 1.00 91.25 208 MET A N 1
ATOM 1729 C CA . MET A 1 208 ? -14.905 4.722 13.061 1.00 91.25 208 MET A CA 1
ATOM 1730 C C . MET A 1 208 ? -14.847 6.260 13.008 1.00 91.25 208 MET A C 1
ATOM 1732 O O . MET A 1 208 ? -15.890 6.867 12.762 1.00 91.25 208 MET A O 1
ATOM 1736 N N . PRO A 1 209 ? -13.679 6.896 13.207 1.00 82.25 209 PRO A N 1
ATOM 1737 C CA . PRO A 1 209 ? -13.541 8.342 13.052 1.00 82.25 209 PRO A CA 1
ATOM 1738 C C . PRO A 1 209 ? -13.943 8.819 11.648 1.00 82.25 209 PRO A C 1
ATOM 1740 O O . PRO A 1 209 ? -13.562 8.201 10.650 1.00 82.25 209 PRO A O 1
ATOM 1743 N N . ASP A 1 210 ? -14.688 9.924 11.567 1.00 78.62 210 ASP A N 1
ATOM 1744 C CA . ASP A 1 210 ? -15.181 10.466 10.292 1.00 78.62 210 ASP A CA 1
ATOM 1745 C C . ASP A 1 210 ? -14.035 10.843 9.345 1.00 78.62 210 ASP A C 1
ATOM 1747 O O . ASP A 1 210 ? -14.105 10.561 8.154 1.00 78.62 210 ASP A O 1
ATOM 1751 N N . ASP A 1 211 ? -12.945 11.402 9.869 1.00 72.94 211 ASP A N 1
ATOM 1752 C CA . ASP A 1 211 ? -11.749 11.753 9.096 1.00 72.94 211 ASP A CA 1
ATOM 1753 C C . ASP A 1 211 ? -11.059 10.528 8.473 1.00 72.94 211 ASP A C 1
ATOM 1755 O O . ASP A 1 211 ? -10.542 10.610 7.361 1.00 72.94 211 ASP A O 1
ATOM 1759 N N . ALA A 1 212 ? -11.114 9.366 9.128 1.00 80.88 212 ALA A N 1
ATOM 1760 C CA . ALA A 1 212 ? -10.633 8.111 8.553 1.00 80.88 212 ALA A CA 1
ATOM 1761 C C . ALA A 1 212 ? -11.531 7.619 7.408 1.00 80.88 212 ALA A C 1
ATOM 1763 O O . ALA A 1 212 ? -11.024 7.131 6.397 1.00 80.88 212 ALA A O 1
ATOM 1764 N N . LEU A 1 213 ? -12.855 7.756 7.554 1.00 84.12 213 LEU A N 1
ATOM 1765 C CA . LEU A 1 213 ? -13.823 7.389 6.515 1.00 84.12 213 LEU A CA 1
ATOM 1766 C C . LEU A 1 213 ? -13.729 8.314 5.297 1.00 84.12 213 LEU A C 1
ATOM 1768 O O . LEU A 1 213 ? -13.748 7.832 4.169 1.00 84.12 213 LEU A O 1
ATOM 1772 N N . LEU A 1 214 ? -13.588 9.620 5.524 1.00 76.38 214 LEU A N 1
ATOM 1773 C CA . LEU A 1 214 ? -13.342 10.606 4.472 1.00 76.38 214 LEU A CA 1
ATOM 1774 C C . LEU A 1 214 ? -11.994 10.354 3.793 1.00 76.38 214 LEU A C 1
ATOM 1776 O O . LEU A 1 214 ? -11.895 10.401 2.569 1.00 76.38 214 LEU A O 1
ATOM 1780 N N . GLY A 1 215 ? -10.974 10.007 4.586 1.00 75.94 215 GLY A N 1
ATOM 1781 C CA . GLY A 1 215 ? -9.656 9.623 4.102 1.00 75.94 215 GLY A CA 1
ATOM 1782 C C . GLY A 1 215 ? -9.746 8.532 3.043 1.00 75.94 215 GLY A C 1
ATOM 1783 O O . GLY A 1 215 ? -9.325 8.758 1.917 1.00 75.94 215 GLY A O 1
ATOM 1784 N N . ILE A 1 216 ? -10.354 7.382 3.338 1.00 82.00 216 ILE A N 1
ATOM 1785 C CA . ILE A 1 216 ? -10.426 6.266 2.374 1.00 82.00 216 ILE A CA 1
ATOM 1786 C C . ILE A 1 216 ? -11.279 6.541 1.125 1.00 82.00 216 ILE A C 1
ATOM 1788 O O . ILE A 1 216 ? -11.122 5.840 0.130 1.00 82.00 216 ILE A O 1
ATOM 1792 N N . GLU A 1 217 ? -12.178 7.525 1.161 1.00 77.88 217 GLU A N 1
ATOM 1793 C CA . GLU A 1 217 ? -13.001 7.911 0.006 1.00 77.88 217 GLU A CA 1
ATOM 1794 C C . GLU A 1 217 ? -12.404 9.034 -0.835 1.00 77.88 217 GLU A C 1
ATOM 1796 O O . GLU A 1 217 ? -12.865 9.289 -1.953 1.00 77.88 217 GLU A O 1
ATOM 1801 N N . SER A 1 218 ? -11.383 9.710 -0.314 1.00 74.44 218 SER A N 1
ATOM 1802 C CA . SER A 1 218 ? -10.701 10.757 -1.053 1.00 74.44 218 SER A CA 1
ATOM 1803 C C . SER A 1 218 ? -10.171 10.207 -2.373 1.00 74.44 218 SER A C 1
ATOM 1805 O O . SER A 1 218 ? -9.507 9.173 -2.426 1.00 74.44 218 SER A O 1
ATOM 1807 N N . LYS A 1 219 ? -10.391 10.958 -3.456 1.00 68.19 219 LYS A N 1
ATOM 1808 C CA . LYS A 1 219 ? -9.803 10.668 -4.778 1.00 68.19 219 LYS A CA 1
ATOM 1809 C C . LYS A 1 219 ? -8.274 10.691 -4.765 1.00 68.19 219 LYS A C 1
ATOM 1811 O O . LYS A 1 219 ? -7.648 10.244 -5.718 1.00 68.19 219 LYS A O 1
ATOM 1816 N N . SER A 1 220 ? -7.701 11.266 -3.716 1.00 67.69 220 SER A N 1
ATOM 1817 C CA . SER A 1 220 ? -6.269 11.353 -3.476 1.00 67.69 220 SER A CA 1
ATOM 1818 C C . SER A 1 220 ? -5.766 10.259 -2.539 1.00 67.69 220 SER A C 1
ATOM 1820 O O . SER A 1 220 ? -4.589 10.241 -2.203 1.00 67.69 220 SER A O 1
ATOM 1822 N N . THR A 1 221 ? -6.637 9.354 -2.098 1.00 75.31 221 THR A N 1
ATOM 1823 C CA . THR A 1 221 ? -6.226 8.204 -1.307 1.00 75.31 221 THR A CA 1
ATOM 1824 C C . THR A 1 221 ? -5.928 7.027 -2.190 1.00 75.31 221 THR A C 1
ATOM 1826 O O . THR A 1 221 ? -6.749 6.581 -2.988 1.00 75.31 221 THR A O 1
ATOM 1829 N N . TYR A 1 222 ? -4.732 6.502 -1.987 1.00 77.06 222 TYR A N 1
ATOM 1830 C CA . TYR A 1 222 ? -4.297 5.275 -2.587 1.00 77.06 222 TYR A CA 1
ATOM 1831 C C . TYR A 1 222 ? -4.341 4.165 -1.534 1.00 77.06 222 TYR A C 1
ATOM 1833 O O . TYR A 1 222 ? -3.784 4.282 -0.440 1.00 77.06 222 TYR A O 1
ATOM 1841 N N . ILE A 1 223 ? -5.073 3.100 -1.849 1.00 82.38 223 ILE A N 1
ATOM 1842 C CA . ILE A 1 223 ? -5.237 1.934 -0.985 1.00 82.38 223 ILE A CA 1
ATOM 1843 C C . ILE A 1 223 ? -4.332 0.845 -1.540 1.00 82.38 223 ILE A C 1
ATOM 1845 O O . ILE A 1 223 ? -4.426 0.495 -2.708 1.00 82.38 223 ILE A O 1
ATOM 1849 N N . TYR A 1 224 ? -3.450 0.324 -0.696 1.00 78.50 224 TYR A N 1
ATOM 1850 C CA . TYR A 1 224 ? -2.365 -0.546 -1.139 1.00 78.50 224 TYR A CA 1
ATOM 1851 C C . TYR A 1 224 ? -2.628 -2.018 -0.898 1.00 78.50 224 TYR A C 1
ATOM 1853 O O . TYR A 1 224 ? -2.339 -2.866 -1.736 1.00 78.50 224 TYR A O 1
ATOM 1861 N N . SER A 1 225 ? -3.138 -2.350 0.282 1.00 84.69 225 SER A N 1
ATOM 1862 C CA . SER A 1 225 ? -3.393 -3.739 0.629 1.00 84.69 225 SER A CA 1
ATOM 1863 C C . SER A 1 225 ? -4.412 -3.856 1.745 1.00 84.69 225 SER A C 1
ATOM 1865 O O . SER A 1 225 ? -4.631 -2.925 2.527 1.00 84.69 225 SER A O 1
ATOM 1867 N N . ALA A 1 226 ? -5.041 -5.025 1.817 1.00 91.44 226 ALA A N 1
ATOM 1868 C CA . ALA A 1 226 ? -5.899 -5.373 2.925 1.00 91.44 226 ALA A CA 1
ATOM 1869 C C . ALA A 1 226 ? -5.663 -6.798 3.412 1.00 91.44 226 ALA A C 1
ATOM 1871 O O . ALA A 1 226 ? -5.367 -7.726 2.656 1.00 91.44 226 ALA A O 1
ATOM 1872 N N . PHE A 1 227 ? -5.847 -6.970 4.711 1.00 93.25 227 PHE A N 1
ATOM 1873 C CA . PHE A 1 227 ? -5.588 -8.213 5.413 1.00 93.25 227 PHE A CA 1
ATOM 1874 C C . PHE A 1 227 ? -6.760 -8.521 6.318 1.00 93.25 227 PHE A C 1
ATOM 1876 O O . PHE A 1 227 ? -7.293 -7.631 6.982 1.00 93.25 227 PHE A O 1
ATOM 1883 N N . ILE A 1 228 ? -7.151 -9.787 6.344 1.00 96.62 228 ILE A N 1
ATOM 1884 C CA . ILE A 1 228 ? -8.153 -10.294 7.262 1.00 96.62 228 ILE A CA 1
ATOM 1885 C C . ILE A 1 228 ? -7.469 -11.305 8.172 1.00 96.62 228 ILE A C 1
ATOM 1887 O O . ILE A 1 228 ? -6.826 -12.242 7.702 1.00 96.62 228 ILE A O 1
ATOM 1891 N N . ALA A 1 229 ? -7.639 -11.121 9.472 1.00 96.25 229 ALA A N 1
ATOM 1892 C CA . ALA A 1 229 ? -7.264 -12.096 10.478 1.00 96.25 229 ALA A CA 1
ATOM 1893 C C . ALA A 1 229 ? -8.500 -12.495 11.275 1.00 96.25 229 ALA A C 1
ATOM 1895 O O . ALA A 1 229 ? -9.385 -11.672 11.515 1.00 96.25 229 ALA A O 1
ATOM 1896 N N . GLN A 1 230 ? -8.577 -13.765 11.645 1.00 96.50 230 GLN A N 1
ATOM 1897 C CA . GLN A 1 230 ? -9.707 -14.313 12.378 1.00 96.50 230 GLN A CA 1
ATOM 1898 C C . GLN A 1 230 ? -9.181 -15.379 13.332 1.00 96.50 230 GLN A C 1
ATOM 1900 O O . GLN A 1 230 ? -8.427 -16.259 12.917 1.00 96.50 230 GLN A O 1
ATOM 1905 N N . SER A 1 231 ? -9.529 -15.274 14.609 1.00 95.56 231 SER A N 1
ATOM 1906 C CA . SER A 1 231 ? -9.156 -16.267 15.615 1.00 95.56 231 SER A CA 1
ATOM 1907 C C . SER A 1 231 ? -10.223 -16.367 16.693 1.00 95.56 231 SER A C 1
ATOM 1909 O O . SER A 1 231 ? -11.002 -15.435 16.905 1.00 95.56 231 SER A O 1
ATOM 1911 N N . LYS A 1 232 ? -10.221 -17.500 17.389 1.00 94.56 232 LYS A N 1
ATOM 1912 C CA . LYS A 1 232 ? -11.106 -17.804 18.508 1.00 94.56 232 LYS A CA 1
ATOM 1913 C C . LYS A 1 232 ? -10.343 -18.434 19.663 1.00 94.56 232 LYS A C 1
ATOM 1915 O O . LYS A 1 232 ? -9.289 -19.033 19.453 1.00 94.56 232 LYS A O 1
ATOM 1920 N N . GLY A 1 233 ? -10.903 -18.344 20.864 1.00 91.56 233 GLY A N 1
ATOM 1921 C CA . GLY A 1 233 ? -10.369 -18.982 22.065 1.00 91.56 233 GLY A CA 1
ATOM 1922 C C . GLY A 1 233 ? -9.903 -17.980 23.118 1.00 91.56 233 GLY A C 1
ATOM 1923 O O . GLY A 1 233 ? -10.520 -16.936 23.314 1.00 91.56 233 GLY A O 1
ATOM 1924 N N . GLU A 1 234 ? -8.832 -18.314 23.843 1.00 87.75 234 GLU A N 1
ATOM 1925 C CA . GLU A 1 234 ? -8.379 -17.531 25.006 1.00 87.75 234 GLU A CA 1
ATOM 1926 C C . GLU A 1 234 ? -7.599 -16.261 24.626 1.00 87.75 234 GLU A C 1
ATOM 1928 O O . GLU A 1 234 ? -7.652 -15.267 25.351 1.00 87.75 234 GLU A O 1
ATOM 1933 N N . THR A 1 235 ? -6.896 -16.273 23.487 1.00 90.12 235 THR A N 1
ATOM 1934 C CA . THR A 1 235 ? -6.019 -15.177 23.022 1.00 90.12 235 THR A CA 1
ATOM 1935 C C . THR A 1 235 ? -6.309 -14.735 21.578 1.00 90.12 235 THR A C 1
ATOM 1937 O O . THR A 1 235 ? -5.392 -14.612 20.761 1.00 90.12 235 THR A O 1
ATOM 1940 N N . PRO A 1 236 ? -7.580 -14.475 21.210 1.00 92.25 236 PRO A N 1
ATOM 1941 C CA . PRO A 1 236 ? -7.963 -14.275 19.813 1.00 92.25 236 PRO A CA 1
ATOM 1942 C C . PRO A 1 236 ? -7.360 -13.000 19.208 1.00 92.25 236 PRO A C 1
ATOM 1944 O O . PRO A 1 236 ? -7.143 -12.926 17.999 1.00 92.25 236 PRO A O 1
ATOM 1947 N N . VAL A 1 237 ? -7.057 -11.995 20.035 1.00 90.19 237 VAL A N 1
ATOM 1948 C CA . VAL A 1 237 ? -6.416 -10.753 19.589 1.00 90.19 237 VAL A CA 1
ATOM 1949 C C . VAL A 1 237 ? -4.968 -11.007 19.192 1.00 90.19 237 VAL A C 1
ATOM 1951 O O . VAL A 1 237 ? -4.577 -10.657 18.080 1.00 90.19 237 VAL A O 1
ATOM 1954 N N . GLU A 1 238 ? -4.188 -11.634 20.070 1.00 88.75 238 GLU A N 1
ATOM 1955 C CA . GLU A 1 238 ? -2.776 -11.951 19.852 1.00 88.75 238 GLU A CA 1
ATOM 1956 C C . GLU A 1 238 ? -2.578 -12.845 18.625 1.00 88.75 238 GLU A C 1
ATOM 1958 O O . GLU A 1 238 ? -1.682 -12.607 17.808 1.00 88.75 238 GLU A O 1
ATOM 1963 N N . ASP A 1 239 ? -3.467 -13.818 18.447 1.00 92.19 239 ASP A N 1
ATOM 1964 C CA . ASP A 1 239 ? -3.467 -14.681 17.272 1.00 92.19 239 ASP A CA 1
ATOM 1965 C C . ASP A 1 239 ? -3.769 -13.888 15.999 1.00 92.19 239 ASP A C 1
ATOM 1967 O O . ASP A 1 239 ? -3.075 -14.047 14.994 1.00 92.19 239 ASP A O 1
ATOM 1971 N N . CYS A 1 240 ? -4.771 -12.998 16.027 1.00 93.62 240 CYS A N 1
ATOM 1972 C CA . CYS A 1 240 ? -5.093 -12.162 14.872 1.00 93.62 240 CYS A CA 1
ATOM 1973 C C . CYS A 1 240 ? -3.924 -11.249 14.491 1.00 93.62 240 CYS A C 1
ATOM 1975 O O . CYS A 1 240 ? -3.594 -11.117 13.315 1.00 93.62 240 CYS A O 1
ATOM 1977 N N . ILE A 1 241 ? -3.263 -10.642 15.472 1.00 88.81 241 ILE A N 1
ATOM 1978 C CA . ILE A 1 241 ? -2.080 -9.806 15.244 1.00 88.81 241 ILE A CA 1
ATOM 1979 C C . ILE A 1 241 ? -0.947 -10.621 14.622 1.00 88.81 241 ILE A C 1
ATOM 1981 O O . ILE A 1 241 ? -0.327 -10.181 13.653 1.00 88.81 241 ILE A O 1
ATOM 1985 N N . SER A 1 242 ? -0.697 -11.821 15.147 1.00 88.44 242 SER A N 1
ATOM 1986 C CA . SER A 1 242 ? 0.328 -12.725 14.623 1.00 88.44 242 SER A CA 1
ATOM 1987 C C . SER A 1 242 ? 0.034 -13.096 13.168 1.00 88.44 242 SER A C 1
ATOM 1989 O O . SER A 1 242 ? 0.920 -13.028 12.317 1.00 88.44 242 SER A O 1
ATOM 1991 N N . GLN A 1 243 ? -1.231 -13.390 12.848 1.00 92.69 243 GLN A N 1
ATOM 1992 C CA . GLN A 1 243 ? -1.679 -13.618 11.475 1.00 92.69 243 GLN A CA 1
ATOM 1993 C C . GLN A 1 243 ? -1.417 -12.400 10.575 1.00 92.69 243 GLN A C 1
ATOM 1995 O O . GLN A 1 243 ? -0.823 -12.554 9.508 1.00 92.69 243 GLN A O 1
ATOM 2000 N N . LEU A 1 244 ? -1.798 -11.191 10.999 1.00 91.00 244 LEU A N 1
ATOM 2001 C CA . LEU A 1 244 ? -1.549 -9.956 10.243 1.00 91.00 244 LEU A CA 1
ATOM 2002 C C . LEU A 1 244 ? -0.049 -9.746 9.982 1.00 91.00 244 LEU A C 1
ATOM 2004 O O . LEU A 1 244 ? 0.353 -9.484 8.847 1.00 91.00 244 LEU A O 1
ATOM 2008 N N . ALA A 1 245 ? 0.797 -9.942 10.995 1.00 86.50 245 ALA A N 1
ATOM 2009 C CA . ALA A 1 245 ? 2.246 -9.829 10.855 1.00 86.50 245 ALA A CA 1
ATOM 2010 C C . ALA A 1 245 ? 2.810 -10.848 9.854 1.00 86.50 245 ALA A C 1
ATOM 2012 O O . ALA A 1 245 ? 3.574 -10.485 8.957 1.00 86.50 245 ALA A O 1
ATOM 2013 N N . MET A 1 246 ? 2.379 -12.109 9.943 1.00 86.06 246 MET A N 1
ATOM 2014 C CA . MET A 1 246 ? 2.792 -13.178 9.028 1.00 86.06 246 MET A CA 1
ATOM 2015 C C . MET A 1 246 ? 2.338 -12.935 7.581 1.00 86.06 246 MET A C 1
ATOM 2017 O O . MET A 1 246 ? 3.029 -13.355 6.648 1.00 86.06 246 MET A O 1
ATOM 2021 N N . LEU A 1 247 ? 1.206 -12.251 7.384 1.00 87.56 247 LEU A N 1
ATOM 2022 C CA . LEU A 1 247 ? 0.718 -11.816 6.071 1.00 87.56 247 LEU A CA 1
ATOM 2023 C C . LEU A 1 247 ? 1.446 -10.570 5.534 1.00 87.56 247 LEU A C 1
ATOM 2025 O O . LEU A 1 247 ? 1.226 -10.191 4.385 1.00 87.56 247 LEU A O 1
ATOM 2029 N N . GLY A 1 248 ? 2.330 -9.953 6.325 1.00 84.88 248 GLY A N 1
ATOM 2030 C CA . GLY A 1 248 ? 3.089 -8.766 5.931 1.00 84.88 248 GLY A CA 1
ATOM 2031 C C . GLY A 1 248 ? 2.345 -7.446 6.140 1.00 84.88 248 GLY A C 1
ATOM 2032 O O . GLY A 1 248 ? 2.748 -6.428 5.582 1.00 84.88 248 GLY A O 1
ATOM 2033 N N . ALA A 1 249 ? 1.301 -7.429 6.972 1.00 84.94 249 ALA A N 1
ATOM 2034 C CA . ALA A 1 249 ? 0.469 -6.250 7.209 1.00 84.94 249 ALA A CA 1
ATOM 2035 C C . ALA A 1 249 ? 1.203 -5.076 7.895 1.00 84.94 249 ALA A C 1
ATOM 2037 O O . ALA A 1 249 ? 0.663 -3.984 8.006 1.00 84.94 249 ALA A O 1
ATOM 2038 N N . TYR A 1 250 ? 2.456 -5.264 8.307 1.00 81.06 250 TYR A N 1
ATOM 2039 C CA . TYR A 1 250 ? 3.277 -4.250 8.978 1.00 81.06 250 TYR A CA 1
ATOM 2040 C C . TYR A 1 250 ? 4.575 -3.933 8.221 1.00 81.06 250 TYR A C 1
ATOM 2042 O O . TYR A 1 250 ? 5.528 -3.416 8.792 1.00 81.06 250 TYR A O 1
ATOM 2050 N N . GLN A 1 251 ? 4.653 -4.276 6.933 1.00 73.25 251 GLN A N 1
ATOM 2051 C CA . GLN A 1 251 ? 5.854 -4.042 6.117 1.00 73.25 251 GLN A CA 1
ATOM 2052 C C . GLN A 1 251 ? 5.850 -2.690 5.383 1.00 73.25 251 GLN A C 1
ATOM 2054 O O . GLN A 1 251 ? 6.825 -2.364 4.709 1.00 73.25 251 GLN A O 1
ATOM 2059 N N . SER A 1 252 ? 4.780 -1.902 5.522 1.00 70.69 252 SER A N 1
ATOM 2060 C CA . SER A 1 252 ? 4.605 -0.592 4.887 1.00 70.69 252 SER A CA 1
ATOM 2061 C C . SER A 1 252 ? 4.644 0.538 5.920 1.00 70.69 252 SER A C 1
ATOM 2063 O O . SER A 1 252 ? 4.223 0.342 7.055 1.00 70.69 252 SER A O 1
ATOM 2065 N N . THR A 1 253 ? 5.114 1.727 5.534 1.00 65.50 253 THR A N 1
ATOM 2066 C CA . THR A 1 253 ? 5.111 2.946 6.373 1.00 65.50 253 THR A CA 1
ATOM 2067 C C . THR A 1 253 ? 3.796 3.728 6.288 1.00 65.50 253 THR A C 1
ATOM 2069 O O . THR A 1 253 ? 3.754 4.911 6.612 1.00 65.50 253 THR A O 1
ATOM 2072 N N . TRP A 1 254 ? 2.751 3.115 5.739 1.00 73.81 254 TRP A N 1
ATOM 2073 C CA . TRP A 1 254 ? 1.509 3.788 5.373 1.00 73.81 254 TRP A CA 1
ATOM 2074 C C . TRP A 1 254 ? 0.519 3.820 6.532 1.00 73.81 254 TRP A C 1
ATOM 2076 O O . TRP A 1 254 ? 0.728 3.176 7.559 1.00 73.81 254 TRP A O 1
ATOM 2086 N N . ARG A 1 255 ? -0.577 4.566 6.366 1.00 78.88 255 ARG A N 1
ATOM 2087 C CA . ARG A 1 255 ? -1.635 4.637 7.374 1.00 78.88 255 ARG A CA 1
ATOM 2088 C C . ARG A 1 255 ? -2.419 3.332 7.413 1.00 78.88 255 ARG A C 1
ATOM 2090 O O . ARG A 1 255 ? -2.663 2.697 6.384 1.00 78.88 255 ARG A O 1
ATOM 2097 N N . PHE A 1 256 ? -2.863 2.968 8.613 1.00 84.94 256 PHE A N 1
ATOM 2098 C CA . PHE A 1 256 ? -3.677 1.780 8.847 1.00 84.94 256 PHE A CA 1
ATOM 2099 C C . PHE A 1 256 ? -5.080 2.176 9.287 1.00 84.94 256 PHE A C 1
ATOM 2101 O O . PHE A 1 256 ? -5.269 2.916 10.252 1.00 84.94 256 PHE A O 1
ATOM 2108 N N . LEU A 1 257 ? -6.080 1.626 8.609 1.00 88.94 257 LEU A N 1
ATOM 2109 C CA . LEU A 1 257 ? -7.452 1.602 9.087 1.00 88.94 257 LEU A CA 1
ATOM 2110 C C . LEU A 1 257 ? -7.764 0.184 9.557 1.00 88.94 257 LEU A C 1
ATOM 2112 O O . LEU A 1 257 ? -7.588 -0.774 8.807 1.00 88.94 257 LEU A O 1
ATOM 2116 N N . THR A 1 258 ? -8.223 0.045 10.799 1.00 92.06 258 THR A N 1
ATOM 2117 C CA . THR A 1 258 ? -8.487 -1.258 11.414 1.00 92.06 258 THR A CA 1
ATOM 2118 C C . THR A 1 258 ? -9.946 -1.369 11.826 1.00 92.06 258 THR A C 1
ATOM 2120 O O . THR A 1 258 ? -10.444 -0.640 12.681 1.00 92.06 258 THR A O 1
ATOM 2123 N N . LYS A 1 259 ? -10.646 -2.329 11.234 1.00 95.62 259 LYS A N 1
ATOM 2124 C CA . LYS A 1 259 ? -12.012 -2.689 11.582 1.00 95.62 259 LYS A CA 1
ATOM 2125 C C . LYS A 1 259 ? -12.000 -4.006 12.348 1.00 95.62 259 LYS A C 1
ATOM 2127 O O . LYS A 1 259 ? -11.519 -5.012 11.840 1.00 95.62 259 LYS A O 1
ATOM 2132 N N . VAL A 1 260 ? -12.555 -3.997 13.554 1.00 95.50 260 VAL A N 1
ATOM 2133 C CA . VAL A 1 260 ? -12.736 -5.191 14.383 1.00 95.50 260 VAL A CA 1
ATOM 2134 C C . VAL A 1 260 ? -14.213 -5.573 14.394 1.00 95.50 260 VAL A C 1
ATOM 2136 O O . VAL A 1 260 ? -15.092 -4.722 14.581 1.00 95.50 260 VAL A O 1
ATOM 2139 N N . TRP A 1 261 ? -14.482 -6.858 14.201 1.00 97.75 261 TRP A N 1
ATOM 2140 C CA . TRP A 1 261 ? -15.788 -7.461 14.416 1.00 97.75 261 TRP A CA 1
ATOM 2141 C C . TRP A 1 261 ? -15.742 -8.425 15.591 1.00 97.75 261 TRP A C 1
ATOM 2143 O O . TRP A 1 261 ? -14.797 -9.203 15.737 1.00 97.75 261 TRP A O 1
ATOM 2153 N N . ILE A 1 262 ? -16.800 -8.367 16.391 1.00 96.94 262 ILE A N 1
ATOM 2154 C CA . ILE A 1 262 ? -17.094 -9.294 17.481 1.00 96.94 262 ILE A CA 1
ATOM 2155 C C . ILE A 1 262 ? -18.537 -9.784 17.342 1.00 96.94 262 ILE A C 1
ATOM 2157 O O . ILE A 1 262 ? -19.358 -9.140 16.685 1.00 96.94 262 ILE A O 1
ATOM 2161 N N . HIS A 1 263 ? -18.873 -10.898 17.980 1.00 97.19 263 HIS A N 1
ATOM 2162 C CA . HIS A 1 263 ? -20.256 -11.363 18.019 1.00 97.19 263 HIS A CA 1
ATOM 2163 C C . HIS A 1 263 ? -21.156 -10.396 18.842 1.00 97.19 263 HIS A C 1
ATOM 2165 O O . HIS A 1 263 ? -20.689 -9.833 19.835 1.00 97.19 263 HIS A O 1
ATOM 2171 N N . PRO A 1 264 ? -22.448 -10.190 18.489 1.00 96.50 264 PRO A N 1
ATOM 2172 C CA . PRO A 1 264 ? -23.367 -9.278 19.196 1.00 96.50 264 PRO A CA 1
ATOM 2173 C C . PRO A 1 264 ? -23.546 -9.516 20.700 1.00 96.50 264 PRO A C 1
ATOM 2175 O O . PRO A 1 264 ? -23.886 -8.597 21.441 1.00 96.50 264 PRO A O 1
ATOM 2178 N N . GLU A 1 265 ? -23.362 -10.756 21.152 1.00 95.94 265 GLU A N 1
ATOM 2179 C CA . GLU A 1 265 ? -23.452 -11.123 22.574 1.00 95.94 265 GLU A CA 1
ATOM 2180 C C . GLU A 1 265 ? -22.103 -11.065 23.306 1.00 95.94 265 GLU A C 1
ATOM 2182 O O . GLU A 1 265 ? -22.031 -11.406 24.487 1.00 95.94 265 GLU A O 1
ATOM 2187 N N . SER A 1 266 ? -21.038 -10.668 22.614 1.00 93.31 266 SER A N 1
ATOM 2188 C CA . SER A 1 266 ? -19.696 -10.555 23.175 1.00 93.31 266 SER A CA 1
ATOM 2189 C C . SER A 1 266 ? -19.424 -9.133 23.643 1.00 93.31 266 SER A C 1
ATOM 2191 O O . SER A 1 266 ? -19.951 -8.161 23.104 1.00 93.31 266 SER A O 1
ATOM 2193 N N . SER A 1 267 ? -18.568 -9.002 24.651 1.00 86.88 267 SER A N 1
ATOM 2194 C CA . SER A 1 267 ? -18.046 -7.717 25.101 1.00 86.88 267 SER A CA 1
ATOM 2195 C C . SER A 1 267 ? -16.543 -7.664 24.866 1.00 86.88 267 SER A C 1
ATOM 2197 O O . SER A 1 267 ? -15.842 -8.670 24.968 1.00 86.88 267 SER A O 1
ATOM 2199 N N . ILE A 1 268 ? -16.038 -6.475 24.543 1.00 83.94 268 ILE A N 1
ATOM 2200 C CA . ILE A 1 268 ? -14.602 -6.230 24.467 1.00 83.94 268 ILE A CA 1
ATOM 2201 C C . ILE A 1 268 ? -14.161 -5.500 25.731 1.00 83.94 268 ILE A C 1
ATOM 2203 O O . ILE A 1 268 ? -14.720 -4.466 26.100 1.00 83.94 268 ILE A O 1
ATOM 2207 N N . THR A 1 269 ? -13.177 -6.056 26.432 1.00 84.44 269 THR A N 1
ATOM 2208 C CA . THR A 1 269 ? -12.661 -5.427 27.650 1.00 84.44 269 THR A CA 1
ATOM 2209 C C . THR A 1 269 ? -11.701 -4.290 27.303 1.00 84.44 269 THR A C 1
ATOM 2211 O O . THR A 1 269 ? -11.098 -4.261 26.228 1.00 84.44 269 THR A O 1
ATOM 2214 N N . MET A 1 270 ? -11.498 -3.364 28.242 1.00 76.94 270 MET A N 1
ATOM 2215 C CA . MET A 1 270 ? -10.494 -2.309 28.085 1.00 76.94 270 MET A CA 1
ATOM 2216 C C . MET A 1 270 ? -9.071 -2.875 27.960 1.00 76.94 270 MET A C 1
ATOM 2218 O O . MET A 1 270 ? -8.231 -2.293 27.282 1.00 76.94 270 MET A O 1
ATOM 2222 N N . GLU A 1 271 ? -8.788 -4.017 28.587 1.00 78.06 271 GLU A N 1
ATOM 2223 C CA . GLU A 1 271 ? -7.504 -4.707 28.441 1.00 78.06 271 GLU A CA 1
ATOM 2224 C C . GLU A 1 271 ? -7.322 -5.254 27.021 1.00 78.06 271 GLU A C 1
ATOM 2226 O O . GLU A 1 271 ? -6.282 -5.041 26.405 1.00 78.06 271 GLU A O 1
ATOM 2231 N N . THR A 1 272 ? -8.359 -5.877 26.458 1.00 81.06 272 THR A N 1
ATOM 2232 C CA . THR A 1 272 ? -8.368 -6.344 25.066 1.00 81.06 272 THR A CA 1
ATOM 2233 C C . THR A 1 272 ? -8.172 -5.181 24.089 1.00 81.06 272 THR A C 1
ATOM 2235 O O . THR A 1 272 ? -7.350 -5.276 23.181 1.00 81.06 272 THR A O 1
ATOM 2238 N N . LEU A 1 273 ? -8.855 -4.051 24.308 1.00 79.00 273 LEU A N 1
ATOM 2239 C CA . LEU A 1 273 ? -8.655 -2.828 23.522 1.00 79.00 273 LEU A CA 1
ATOM 2240 C C . LEU A 1 273 ? -7.213 -2.322 23.604 1.00 79.00 273 LEU A C 1
ATOM 2242 O O . LEU A 1 273 ? -6.622 -1.990 22.580 1.00 79.00 273 LEU A O 1
ATOM 2246 N N . LYS A 1 274 ? -6.626 -2.309 24.806 1.00 75.69 274 LYS A N 1
ATOM 2247 C CA . LYS A 1 274 ? -5.218 -1.944 25.004 1.00 75.69 274 LYS A CA 1
ATOM 2248 C C . LYS A 1 274 ? -4.269 -2.894 24.287 1.00 75.69 274 LYS A C 1
ATOM 2250 O O . LYS A 1 274 ? -3.272 -2.427 23.762 1.00 75.69 274 LYS A O 1
ATOM 2255 N N . LYS A 1 275 ? -4.554 -4.197 24.238 1.00 77.94 275 LYS A N 1
ATOM 2256 C CA . LYS A 1 275 ? -3.732 -5.165 23.494 1.00 77.94 275 LYS A CA 1
ATOM 2257 C C . LYS A 1 275 ? -3.770 -4.900 21.996 1.00 77.94 275 LYS A C 1
ATOM 2259 O O . LYS A 1 275 ? -2.712 -4.839 21.382 1.00 77.94 275 LYS A O 1
ATOM 2264 N N . ILE A 1 276 ? -4.963 -4.669 21.439 1.00 77.06 276 ILE A N 1
ATOM 2265 C CA . ILE A 1 276 ? -5.109 -4.250 20.039 1.00 77.06 276 ILE A CA 1
ATOM 2266 C C . ILE A 1 276 ? -4.304 -2.966 19.817 1.00 77.06 276 ILE A C 1
ATOM 2268 O O . ILE A 1 276 ? -3.542 -2.899 18.869 1.00 77.06 276 ILE A O 1
ATOM 2272 N N . TRP A 1 277 ? -4.410 -1.989 20.721 1.00 72.00 277 TRP A N 1
ATOM 2273 C CA . TRP A 1 277 ? -3.720 -0.699 20.640 1.00 72.00 277 TRP A CA 1
ATOM 2274 C C . TRP A 1 277 ? -2.190 -0.788 20.727 1.00 72.00 277 TRP A C 1
ATOM 2276 O O . TRP A 1 277 ? -1.492 -0.179 19.920 1.00 72.00 277 TRP A O 1
ATOM 2286 N N . LEU A 1 278 ? -1.665 -1.547 21.693 1.00 66.19 278 LEU A N 1
ATOM 2287 C CA . LEU A 1 278 ? -0.235 -1.629 22.002 1.00 66.19 278 LEU A CA 1
ATOM 2288 C C . LEU A 1 278 ? 0.584 -2.131 20.815 1.00 66.19 278 LEU A C 1
ATOM 2290 O O . LEU A 1 278 ? 1.722 -1.707 20.647 1.00 66.19 278 LEU A O 1
ATOM 2294 N N . VAL A 1 279 ? -0.012 -2.973 19.974 1.00 64.75 279 VAL A N 1
ATOM 2295 C CA . VAL A 1 279 ? 0.611 -3.512 18.756 1.00 64.75 279 VAL A CA 1
ATOM 2296 C C . VAL A 1 279 ? 0.892 -2.429 17.719 1.00 64.75 279 VAL A C 1
ATOM 2298 O O . VAL A 1 279 ? 1.811 -2.570 16.920 1.00 64.75 279 VAL A O 1
ATOM 2301 N N . PHE A 1 280 ? 0.137 -1.332 17.755 1.00 61.44 280 PHE A N 1
ATOM 2302 C CA . PHE A 1 280 ? 0.298 -0.201 16.846 1.00 61.44 280 PHE A CA 1
ATOM 2303 C C . PHE A 1 280 ? 1.024 0.983 17.488 1.00 61.44 280 PHE A C 1
ATOM 2305 O O . PHE A 1 280 ? 1.199 2.002 16.835 1.00 61.44 280 PHE A O 1
ATOM 2312 N N . SER A 1 281 ? 1.436 0.895 18.755 1.00 55.16 281 SER A N 1
ATOM 2313 C CA . SER A 1 281 ? 2.123 1.995 19.437 1.00 55.16 281 SER A CA 1
ATOM 2314 C C . SER A 1 281 ? 3.644 1.821 19.386 1.00 55.16 281 SER A C 1
ATOM 2316 O O . SER A 1 281 ? 4.162 0.725 19.587 1.00 55.16 281 SER A O 1
ATOM 2318 N N . VAL A 1 282 ? 4.366 2.924 19.172 1.00 45.09 282 VAL A N 1
ATOM 2319 C CA . VAL A 1 282 ? 5.839 3.001 19.030 1.00 45.09 282 VAL A CA 1
ATOM 2320 C C . VAL A 1 282 ? 6.608 2.396 20.218 1.00 45.09 282 VAL A C 1
ATOM 2322 O O . VAL A 1 282 ? 7.761 1.999 20.078 1.00 45.09 282 VAL A O 1
ATOM 2325 N N . ASN A 1 283 ? 5.960 2.277 21.381 1.00 42.22 283 ASN A N 1
ATOM 2326 C CA . ASN A 1 283 ? 6.551 1.849 22.652 1.00 42.22 283 ASN A CA 1
ATOM 2327 C C . ASN A 1 283 ? 6.255 0.386 23.025 1.00 42.22 283 ASN A C 1
ATOM 2329 O O . ASN A 1 283 ? 6.189 0.048 24.210 1.00 42.22 283 ASN A O 1
ATOM 2333 N N . SER A 1 284 ? 6.063 -0.511 22.055 1.00 42.97 284 SER A N 1
ATOM 2334 C CA . SER A 1 284 ? 5.825 -1.928 22.347 1.00 42.97 284 SER A CA 1
ATOM 2335 C C . SER A 1 284 ? 7.105 -2.684 22.749 1.00 42.97 284 SER A C 1
ATOM 2337 O O . SER A 1 284 ? 7.433 -3.711 22.159 1.00 42.97 284 SER A O 1
ATOM 2339 N N . ASP A 1 285 ? 7.776 -2.276 23.830 1.00 42.06 285 ASP A N 1
ATOM 2340 C CA . ASP A 1 285 ? 8.695 -3.173 24.559 1.00 42.06 285 ASP A CA 1
ATOM 2341 C C . ASP A 1 285 ? 7.969 -4.466 25.008 1.00 42.06 285 ASP A C 1
ATOM 2343 O O . ASP A 1 285 ? 8.590 -5.489 25.291 1.00 42.06 285 ASP A O 1
ATOM 2347 N N . PHE A 1 286 ? 6.630 -4.437 25.026 1.00 39.19 286 PHE A N 1
ATOM 2348 C CA . PHE A 1 286 ? 5.745 -5.557 25.344 1.00 39.19 286 PHE A CA 1
ATOM 2349 C C . PHE A 1 286 ? 5.686 -6.657 24.266 1.00 39.19 286 PHE A C 1
ATOM 2351 O O . PHE A 1 286 ? 5.342 -7.791 24.588 1.00 39.19 286 PHE A O 1
ATOM 2358 N N . TYR A 1 287 ? 6.032 -6.348 23.010 1.00 42.06 287 TYR A N 1
ATOM 2359 C CA . TYR A 1 287 ? 6.082 -7.310 21.903 1.00 42.06 287 TYR A CA 1
ATOM 2360 C C . TYR A 1 287 ? 7.424 -7.197 21.181 1.00 42.06 287 TYR A C 1
ATOM 2362 O O . TYR A 1 287 ? 7.516 -6.741 20.046 1.00 42.06 287 TYR A O 1
ATOM 2370 N N . SER A 1 288 ? 8.486 -7.666 21.832 1.00 44.53 288 SER A N 1
ATOM 2371 C CA . SER A 1 288 ? 9.768 -7.954 21.182 1.00 44.53 288 SER A CA 1
ATOM 2372 C C . SER A 1 288 ? 9.680 -9.227 20.326 1.00 44.53 288 SER A C 1
ATOM 2374 O O . SER A 1 288 ? 10.458 -10.165 20.485 1.00 44.53 288 SER A O 1
ATOM 2376 N N . HIS A 1 289 ? 8.713 -9.293 19.406 1.00 45.94 289 HIS A N 1
ATOM 2377 C CA . HIS A 1 289 ? 8.758 -10.298 18.348 1.00 45.94 289 HIS A CA 1
ATOM 2378 C C . HIS A 1 289 ? 9.888 -9.892 17.393 1.00 45.94 289 HIS A C 1
ATOM 2380 O O . HIS A 1 289 ? 9.904 -8.754 16.927 1.00 45.94 289 HIS A O 1
ATOM 2386 N N . GLU A 1 290 ? 10.840 -10.785 17.102 1.00 47.44 290 GLU A N 1
ATOM 2387 C CA . GLU A 1 290 ? 12.062 -10.456 16.333 1.00 47.44 290 GLU A CA 1
ATOM 2388 C C . GLU A 1 290 ? 11.776 -9.818 14.953 1.00 47.44 290 GLU A C 1
ATOM 2390 O O . GLU A 1 290 ? 12.605 -9.068 14.427 1.00 47.44 290 GLU A O 1
ATOM 2395 N N . ASP A 1 291 ? 10.573 -10.055 14.421 1.00 46.88 291 ASP A N 1
ATOM 2396 C CA . ASP A 1 291 ? 10.084 -9.567 13.127 1.00 46.88 291 ASP A CA 1
ATOM 2397 C C . ASP A 1 291 ? 9.288 -8.247 13.188 1.00 46.88 291 ASP A C 1
ATOM 2399 O O . ASP A 1 291 ? 9.076 -7.617 12.152 1.00 46.88 291 ASP A O 1
ATOM 2403 N N . ILE A 1 292 ? 8.865 -7.789 14.374 1.00 48.75 292 ILE A N 1
ATOM 2404 C CA . ILE A 1 292 ? 8.119 -6.532 14.566 1.00 48.75 292 ILE A CA 1
ATOM 2405 C C . ILE A 1 292 ? 9.075 -5.518 15.196 1.00 48.75 292 ILE A C 1
ATOM 2407 O O . ILE A 1 292 ? 9.003 -5.188 16.376 1.00 48.75 292 ILE A O 1
ATOM 2411 N N . ARG A 1 293 ? 10.047 -5.034 14.417 1.00 44.97 293 ARG A N 1
ATOM 2412 C CA . ARG A 1 293 ? 10.869 -3.900 14.863 1.00 44.97 293 ARG A CA 1
ATOM 2413 C C . ARG A 1 293 ? 9.999 -2.649 14.836 1.00 44.97 293 ARG A C 1
ATOM 2415 O O . ARG A 1 293 ? 9.517 -2.291 13.763 1.00 44.97 293 ARG A O 1
ATOM 2422 N N . SER A 1 294 ? 9.834 -1.990 15.982 1.00 42.94 294 SER A N 1
ATOM 2423 C CA . SER A 1 294 ? 9.151 -0.700 16.129 1.00 42.94 294 SER A CA 1
ATOM 2424 C C . SER A 1 294 ? 9.813 0.365 15.244 1.00 42.94 294 SER A C 1
ATOM 2426 O O . SER A 1 294 ? 10.738 1.071 15.628 1.00 42.94 294 SER A O 1
ATOM 2428 N N . ARG A 1 295 ? 9.382 0.431 13.983 1.00 41.69 295 ARG A N 1
ATOM 2429 C CA . ARG A 1 295 ? 9.790 1.452 13.006 1.00 41.69 295 ARG A CA 1
ATOM 2430 C C . ARG A 1 295 ? 8.711 2.498 12.772 1.00 41.69 295 ARG A C 1
ATOM 2432 O O . ARG A 1 295 ? 8.868 3.348 11.905 1.00 41.69 295 ARG A O 1
ATOM 2439 N N . PHE A 1 296 ? 7.608 2.409 13.497 1.00 45.62 296 PHE A N 1
ATOM 2440 C CA . PHE A 1 296 ? 6.475 3.275 13.270 1.00 45.62 296 PHE A CA 1
ATOM 2441 C C . PHE A 1 296 ? 6.590 4.492 14.186 1.00 45.62 296 PHE A C 1
ATOM 2443 O O . PHE A 1 296 ? 6.460 4.346 15.391 1.00 45.62 296 PHE A O 1
ATOM 2450 N N . GLU A 1 297 ? 6.838 5.681 13.641 1.00 39.88 297 GLU A N 1
ATOM 2451 C CA . GLU A 1 297 ? 6.608 6.953 14.340 1.00 39.88 297 GLU A CA 1
ATOM 2452 C C . GLU A 1 297 ? 5.090 7.235 14.316 1.00 39.88 297 GLU A C 1
ATOM 2454 O O . GLU A 1 297 ? 4.582 7.978 13.483 1.00 39.88 297 GLU A O 1
ATOM 2459 N N . VAL A 1 298 ? 4.328 6.551 15.179 1.00 46.53 298 VAL A N 1
ATOM 2460 C CA . VAL A 1 298 ? 2.844 6.588 15.239 1.00 46.53 298 VAL A CA 1
ATOM 2461 C C . VAL A 1 298 ? 2.341 7.745 16.101 1.00 46.53 298 VAL A C 1
ATOM 2463 O O . VAL A 1 298 ? 1.507 7.568 16.986 1.00 46.53 298 VAL A O 1
ATOM 2466 N N . GLU A 1 299 ? 2.858 8.951 15.874 1.00 40.66 299 GLU A N 1
ATOM 2467 C CA . GLU A 1 299 ? 2.179 10.158 16.372 1.00 40.66 299 GLU A CA 1
ATOM 2468 C C . GLU A 1 299 ? 0.918 10.464 15.515 1.00 40.66 299 GLU A C 1
ATOM 2470 O O . GLU A 1 299 ? 0.019 11.177 15.961 1.00 40.66 299 GLU A O 1
ATOM 2475 N N . ASP A 1 300 ? 0.807 9.821 14.335 1.00 43.59 300 ASP A N 1
ATOM 2476 C CA . ASP A 1 300 ? -0.296 9.822 13.352 1.00 43.59 300 ASP A CA 1
ATOM 2477 C C . ASP A 1 300 ? -1.322 8.665 13.569 1.00 43.59 300 ASP A C 1
ATOM 2479 O O . ASP A 1 300 ? -0.983 7.484 13.564 1.00 43.59 300 ASP A O 1
ATOM 2483 N N . TRP A 1 301 ? -2.612 9.012 13.698 1.00 52.19 301 TRP A N 1
ATOM 2484 C CA . TRP A 1 301 ? -3.784 8.237 13.225 1.00 52.19 301 TRP A CA 1
ATOM 2485 C C . TRP A 1 301 ? -3.990 6.746 13.672 1.00 52.19 301 TRP A C 1
ATOM 2487 O O . TRP A 1 301 ? -4.131 5.863 12.823 1.00 52.19 301 TRP A O 1
ATOM 2497 N N . LEU A 1 302 ? -4.233 6.433 14.965 1.00 59.16 302 LEU A N 1
ATOM 2498 C CA . LEU A 1 302 ? -4.898 5.157 15.347 1.00 59.16 302 LEU A CA 1
ATOM 2499 C C . LEU A 1 302 ? -6.386 5.168 14.934 1.00 59.16 302 LEU A C 1
ATOM 2501 O O . LEU A 1 302 ? -7.237 5.707 15.644 1.00 59.16 302 LEU A O 1
ATOM 2505 N N . ARG A 1 303 ? -6.721 4.547 13.797 1.00 80.25 303 ARG A N 1
ATOM 2506 C CA . ARG A 1 303 ? -8.097 4.477 13.267 1.00 80.25 303 ARG A CA 1
ATOM 2507 C C . ARG A 1 303 ? -8.701 3.091 13.482 1.00 80.25 303 ARG A C 1
ATOM 2509 O O . ARG A 1 303 ? -8.594 2.221 12.618 1.00 80.25 303 ARG A O 1
ATOM 2516 N N . ILE A 1 304 ? -9.310 2.887 14.652 1.00 88.12 304 ILE A N 1
ATOM 2517 C CA . ILE A 1 304 ? -10.012 1.644 14.994 1.00 88.12 304 ILE A CA 1
ATOM 2518 C C . ILE A 1 304 ? -11.516 1.888 15.050 1.00 88.12 304 ILE A C 1
ATOM 2520 O O . ILE A 1 304 ? -11.976 2.779 15.758 1.00 88.12 304 ILE A O 1
ATOM 2524 N N . GLY A 1 305 ? -12.273 1.039 14.361 1.00 91.88 305 GLY A N 1
ATOM 2525 C CA . GLY A 1 305 ? -13.716 0.921 14.536 1.00 91.88 305 GLY A CA 1
ATOM 2526 C C . GLY A 1 305 ? -14.098 -0.491 14.967 1.00 91.88 305 GLY A C 1
ATOM 2527 O O . GLY A 1 305 ? -13.523 -1.469 14.486 1.00 91.88 305 GLY A O 1
ATOM 2528 N N . ILE A 1 306 ? -15.082 -0.612 15.859 1.00 94.75 306 ILE A N 1
ATOM 2529 C CA . ILE A 1 306 ? -15.583 -1.895 16.365 1.00 94.75 306 ILE A CA 1
ATOM 2530 C C . ILE A 1 306 ? -17.076 -2.004 16.102 1.00 94.75 306 ILE A C 1
ATOM 2532 O O . ILE A 1 306 ? -17.850 -1.103 16.426 1.00 94.75 306 ILE A O 1
ATOM 2536 N N . GLY A 1 307 ? -17.481 -3.117 15.505 1.00 96.12 307 GLY A N 1
ATOM 2537 C CA . GLY A 1 307 ? -18.887 -3.420 15.260 1.00 96.12 307 GLY A CA 1
ATOM 2538 C C . GLY A 1 307 ? -19.161 -4.904 15.364 1.00 96.12 307 GLY A C 1
ATOM 2539 O O . GLY A 1 307 ? -18.299 -5.675 15.788 1.00 96.12 307 GLY A O 1
ATOM 2540 N N . TYR A 1 308 ? -20.365 -5.280 14.965 1.00 97.19 308 TYR A N 1
ATOM 2541 C CA . TYR A 1 308 ? -20.836 -6.645 15.134 1.00 97.19 308 TYR A CA 1
ATOM 2542 C C . TYR A 1 308 ? -20.802 -7.467 13.848 1.00 97.19 308 TYR A C 1
ATOM 2544 O O . TYR A 1 308 ? -21.016 -6.948 12.750 1.00 97.19 308 TYR A O 1
ATOM 2552 N N . ASP A 1 309 ? -20.570 -8.765 14.010 1.00 96.94 309 ASP A N 1
ATOM 2553 C CA . ASP A 1 309 ? -20.751 -9.789 12.986 1.00 96.94 309 ASP A CA 1
ATOM 2554 C C . ASP A 1 309 ? -21.397 -11.016 13.642 1.00 96.94 309 ASP A C 1
ATOM 2556 O O . ASP A 1 309 ? -20.810 -11.656 14.512 1.00 96.94 309 ASP A O 1
ATOM 2560 N N . ASP A 1 310 ? -22.647 -11.294 13.273 1.00 96.50 310 ASP A N 1
ATOM 2561 C CA . ASP A 1 310 ? -23.452 -12.390 13.819 1.00 96.50 310 ASP A CA 1
ATOM 2562 C C . ASP A 1 310 ? -23.040 -13.768 13.282 1.00 96.50 310 ASP A C 1
ATOM 2564 O O . ASP A 1 310 ? -23.549 -14.784 13.753 1.00 96.50 310 ASP A O 1
ATOM 2568 N N . THR A 1 311 ? -22.095 -13.816 12.337 1.00 96.75 311 THR A N 1
ATOM 2569 C CA . THR A 1 311 ? -21.498 -15.064 11.847 1.00 96.75 311 THR A CA 1
ATOM 2570 C C . THR A 1 311 ? -20.346 -15.571 12.717 1.00 96.75 311 THR A C 1
ATOM 2572 O O . THR A 1 311 ? -19.920 -16.708 12.525 1.00 96.75 311 THR A O 1
ATOM 2575 N N . LEU A 1 312 ? -19.856 -14.760 13.665 1.00 96.81 312 LEU A N 1
ATOM 2576 C CA . LEU A 1 312 ? -18.766 -15.126 14.575 1.00 96.81 312 LEU A CA 1
ATOM 2577 C C . LEU A 1 312 ? -19.267 -15.929 15.783 1.00 96.81 312 LEU A C 1
ATOM 2579 O O . LEU A 1 312 ? -20.369 -15.708 16.281 1.00 96.81 312 LEU A O 1
ATOM 2583 N N . GLU A 1 313 ? -18.441 -16.826 16.315 1.00 96.44 313 GLU A N 1
ATOM 2584 C CA . GLU A 1 313 ? -18.659 -17.409 17.646 1.00 96.44 313 GLU A CA 1
ATOM 2585 C C . GLU A 1 313 ? -18.434 -16.354 18.761 1.00 96.44 313 GLU A C 1
ATOM 2587 O O . GLU A 1 313 ? -17.840 -15.295 18.550 1.00 96.44 313 GLU A O 1
ATOM 2592 N N . LYS A 1 314 ? -18.926 -16.601 19.987 1.00 94.06 314 LYS A N 1
ATOM 2593 C CA . LYS A 1 314 ? -18.864 -15.606 21.087 1.00 94.06 314 LYS A CA 1
ATOM 2594 C C . LYS A 1 314 ? -17.439 -15.247 21.520 1.00 94.06 314 LYS A C 1
ATOM 2596 O O . LYS A 1 314 ? -17.193 -14.138 21.987 1.00 94.06 314 LYS A O 1
ATOM 2601 N N . ASP A 1 315 ? -16.522 -16.186 21.420 1.00 92.94 315 ASP A N 1
ATOM 2602 C CA . ASP A 1 315 ? -15.102 -16.046 21.739 1.00 92.94 315 ASP A CA 1
ATOM 2603 C C . ASP A 1 315 ? -14.248 -15.811 20.486 1.00 92.94 315 ASP A C 1
ATOM 2605 O O . ASP A 1 315 ? -13.020 -15.878 20.543 1.00 92.94 315 ASP A O 1
ATOM 2609 N N . GLU A 1 316 ? -14.893 -15.531 19.355 1.00 95.50 316 GLU A N 1
ATOM 2610 C CA . GLU A 1 316 ? -14.244 -15.287 18.080 1.00 95.50 316 GLU A CA 1
ATOM 2611 C C . GLU A 1 316 ? -14.172 -13.794 17.760 1.00 95.50 316 GLU A C 1
ATOM 2613 O O . GLU A 1 316 ? -15.058 -12.993 18.076 1.00 95.50 316 GLU A O 1
ATOM 2618 N N . LEU A 1 317 ? -13.078 -13.420 17.106 1.00 95.44 317 LEU A N 1
ATOM 2619 C CA . LEU A 1 317 ? -12.795 -12.064 16.684 1.00 95.44 317 LEU A CA 1
ATOM 2620 C C . LEU A 1 317 ? -12.277 -12.076 15.249 1.00 95.44 317 LEU A C 1
ATOM 2622 O O . LEU A 1 317 ? -11.484 -12.935 14.861 1.00 95.44 317 LEU A O 1
ATOM 2626 N N . LYS A 1 318 ? -12.708 -11.085 14.467 1.00 97.25 318 LYS A N 1
ATOM 2627 C CA . LYS A 1 318 ? -12.227 -10.853 13.103 1.00 97.25 318 LYS A CA 1
ATOM 2628 C C . LYS A 1 318 ? -11.697 -9.432 12.974 1.00 97.25 318 LYS A C 1
ATOM 2630 O O . LYS A 1 318 ? -12.345 -8.485 13.413 1.00 97.25 318 LYS A O 1
ATOM 2635 N N . ILE A 1 319 ? -10.545 -9.273 12.335 1.00 95.88 319 ILE A N 1
ATOM 2636 C CA . ILE A 1 319 ? -9.919 -7.982 12.042 1.00 95.88 319 ILE A CA 1
ATOM 2637 C C . ILE A 1 319 ? -9.780 -7.834 10.533 1.00 95.88 319 ILE A C 1
ATOM 2639 O O . ILE A 1 319 ? -9.222 -8.714 9.887 1.00 95.88 319 ILE A O 1
ATOM 2643 N N . LEU A 1 320 ? -10.240 -6.712 9.985 1.00 96.12 320 LEU A N 1
ATOM 2644 C CA . LEU A 1 320 ? -9.835 -6.206 8.676 1.00 96.12 320 LEU A CA 1
ATOM 2645 C C . LEU A 1 320 ? -8.877 -5.043 8.904 1.00 96.12 320 LEU A C 1
ATOM 2647 O O . LEU A 1 320 ? -9.244 -4.050 9.531 1.00 96.12 320 LEU A O 1
ATOM 2651 N N . GLN A 1 321 ? -7.674 -5.150 8.361 1.00 93.25 321 GLN A N 1
ATOM 2652 C CA . GLN A 1 321 ? -6.728 -4.049 8.301 1.00 93.25 321 GLN A CA 1
ATOM 2653 C C . GLN A 1 321 ? -6.564 -3.607 6.852 1.00 93.25 321 GLN A C 1
ATOM 2655 O O . GLN A 1 321 ? -6.306 -4.434 5.981 1.00 93.25 321 GLN A O 1
ATOM 2660 N N . VAL A 1 322 ? -6.709 -2.309 6.610 1.00 91.44 322 VAL A N 1
ATOM 2661 C CA . VAL A 1 322 ? -6.536 -1.671 5.306 1.00 91.44 322 VAL A CA 1
ATOM 2662 C C . VAL A 1 322 ? -5.359 -0.715 5.393 1.00 91.44 322 VAL A C 1
ATOM 2664 O O . VAL A 1 322 ? -5.337 0.167 6.251 1.00 91.44 322 VAL A O 1
ATOM 2667 N N . GLN A 1 323 ? -4.391 -0.892 4.502 1.00 87.12 323 GLN A N 1
ATOM 2668 C CA . GLN A 1 323 ? -3.268 0.018 4.330 1.00 87.12 323 GLN A CA 1
ATOM 2669 C C . GLN A 1 323 ? -3.599 1.039 3.252 1.00 87.12 323 GLN A C 1
ATOM 2671 O O . GLN A 1 323 ? -3.960 0.668 2.133 1.00 87.12 323 GLN A O 1
ATOM 2676 N N . TYR A 1 324 ? -3.443 2.315 3.576 1.00 83.56 324 TYR A N 1
ATOM 2677 C CA . TYR A 1 324 ? -3.680 3.402 2.640 1.00 83.56 324 TYR A CA 1
ATOM 2678 C C . TYR A 1 324 ? -2.686 4.540 2.861 1.00 83.56 324 TYR A C 1
ATOM 2680 O O . TYR A 1 324 ? -2.202 4.763 3.969 1.00 83.56 324 TYR A O 1
ATOM 2688 N N . PHE A 1 325 ? -2.375 5.271 1.801 1.00 78.44 325 PHE A N 1
ATOM 2689 C CA . PHE A 1 325 ? -1.647 6.526 1.867 1.00 78.44 325 PHE A CA 1
ATOM 2690 C C . PHE A 1 325 ? -2.476 7.572 1.133 1.00 78.44 325 PHE A C 1
ATOM 2692 O O . PHE A 1 325 ? -2.838 7.405 -0.032 1.00 78.44 325 PHE A O 1
ATOM 2699 N N . THR A 1 326 ? -2.849 8.628 1.848 1.00 68.06 326 THR A N 1
ATOM 2700 C CA . THR A 1 326 ? -3.556 9.762 1.257 1.00 68.06 326 THR A CA 1
ATOM 2701 C C . THR A 1 326 ? -2.521 10.683 0.641 1.00 68.06 326 THR A C 1
ATOM 2703 O O . THR A 1 326 ? -1.952 11.542 1.306 1.00 68.06 326 THR A O 1
ATOM 2706 N N . ASP A 1 327 ? -2.252 10.435 -0.634 1.00 58.97 327 ASP A N 1
ATOM 2707 C CA . ASP A 1 327 ? -1.260 11.105 -1.457 1.00 58.97 327 ASP A CA 1
ATOM 2708 C C . ASP A 1 327 ? -1.937 12.196 -2.297 1.00 58.97 327 ASP A C 1
ATOM 2710 O O . ASP A 1 327 ? -1.988 12.142 -3.534 1.00 58.97 327 ASP A O 1
ATOM 2714 N N . ARG A 1 328 ? -2.525 13.206 -1.629 1.00 56.06 328 ARG A N 1
ATOM 2715 C CA . ARG A 1 328 ? -2.925 14.413 -2.354 1.00 56.06 328 ARG A CA 1
ATOM 2716 C C . ARG A 1 328 ? -1.665 15.158 -2.741 1.00 56.06 328 ARG A C 1
ATOM 2718 O O . ARG A 1 328 ? -1.146 15.979 -1.992 1.00 56.06 328 ARG A O 1
ATOM 2725 N N . TRP A 1 329 ? -1.213 14.888 -3.958 1.00 49.62 329 TRP A N 1
ATOM 2726 C CA . TRP A 1 329 ? -0.260 15.746 -4.633 1.00 49.62 329 TRP A CA 1
ATOM 2727 C C . TRP A 1 329 ? -0.860 17.144 -4.687 1.00 49.62 329 TRP A C 1
ATOM 2729 O O . TRP A 1 329 ? -1.881 17.331 -5.361 1.00 49.62 329 TRP A O 1
ATOM 2739 N N . PRO A 1 330 ? -0.271 18.117 -3.973 1.00 57.53 330 PRO A N 1
ATOM 2740 C CA . PRO A 1 330 ? -0.823 19.450 -3.967 1.00 57.53 330 PRO A CA 1
ATOM 2741 C C . PRO A 1 330 ? -0.793 19.959 -5.407 1.00 57.53 330 PRO A C 1
ATOM 2743 O O . PRO A 1 330 ? 0.187 19.739 -6.134 1.00 57.53 330 PRO A O 1
ATOM 2746 N N . GLU A 1 331 ? -1.865 20.618 -5.850 1.00 65.62 331 GLU A N 1
ATOM 2747 C CA . GLU A 1 331 ? -1.858 21.238 -7.174 1.00 65.62 331 GLU A CA 1
ATOM 2748 C C . GLU A 1 331 ? -0.668 22.210 -7.257 1.00 65.62 331 GLU A C 1
ATOM 2750 O O . GLU A 1 331 ? -0.143 22.682 -6.244 1.00 65.62 331 GLU A O 1
ATOM 2755 N N . GLN A 1 332 ? -0.221 22.551 -8.470 1.00 73.19 332 GLN A N 1
ATOM 2756 C CA . GLN A 1 332 ? 0.951 23.417 -8.650 1.00 73.19 332 GLN A CA 1
ATOM 2757 C C . GLN A 1 332 ? 0.877 24.692 -7.789 1.00 73.19 332 GLN A C 1
ATOM 2759 O O . GLN A 1 332 ? 1.887 25.125 -7.237 1.00 73.19 332 GLN A O 1
ATOM 2764 N N . ILE A 1 333 ? -0.320 25.260 -7.633 1.00 78.19 333 ILE A N 1
ATOM 2765 C CA . ILE A 1 333 ? -0.559 26.452 -6.821 1.00 78.19 333 ILE A CA 1
ATOM 2766 C C . ILE A 1 333 ? -0.403 26.220 -5.308 1.00 78.19 333 ILE A C 1
ATOM 2768 O O . ILE A 1 333 ? 0.082 27.101 -4.601 1.00 78.19 333 ILE A O 1
ATOM 2772 N N . GLU A 1 334 ? -0.739 25.036 -4.807 1.00 73.12 334 GLU A N 1
ATOM 2773 C CA . GLU A 1 334 ? -0.539 24.648 -3.407 1.00 73.12 334 GLU A CA 1
ATOM 2774 C C . GLU A 1 334 ? 0.932 24.345 -3.131 1.00 73.12 334 GLU A C 1
ATOM 2776 O O . GLU A 1 334 ? 1.482 24.762 -2.114 1.00 73.12 334 GLU A O 1
ATOM 2781 N N . MET A 1 335 ? 1.623 23.719 -4.088 1.00 72.00 335 MET A N 1
ATOM 2782 C CA . MET A 1 335 ? 3.077 23.563 -4.026 1.00 72.00 335 MET A CA 1
ATOM 2783 C C . MET A 1 335 ? 3.797 24.915 -4.062 1.00 72.00 335 MET A C 1
ATOM 2785 O O . MET A 1 335 ? 4.789 25.105 -3.354 1.00 72.00 335 MET A O 1
ATOM 2789 N N . GLU A 1 336 ? 3.324 25.860 -4.881 1.00 81.94 336 GLU A N 1
ATOM 2790 C CA . GLU A 1 336 ? 3.803 27.248 -4.888 1.00 81.94 336 GLU A CA 1
ATOM 2791 C C . GLU A 1 336 ? 3.574 27.909 -3.524 1.00 81.94 336 GLU A C 1
ATOM 2793 O O . GLU A 1 336 ? 4.488 28.552 -3.011 1.00 81.94 336 GLU A O 1
ATOM 2798 N N . TRP A 1 337 ? 2.407 27.702 -2.908 1.00 84.56 337 TRP A N 1
ATOM 2799 C CA . TRP A 1 337 ? 2.084 28.208 -1.575 1.00 84.56 337 TRP A CA 1
ATOM 2800 C C . TRP A 1 337 ? 3.027 27.667 -0.495 1.00 84.56 337 TRP A C 1
ATOM 2802 O O . TRP A 1 337 ? 3.681 28.454 0.188 1.00 84.56 337 TRP A O 1
ATOM 2812 N N . VAL A 1 338 ? 3.194 26.344 -0.392 1.00 73.00 338 VAL A N 1
ATOM 2813 C CA . VAL A 1 338 ? 4.086 25.715 0.602 1.00 73.00 338 VAL A CA 1
ATOM 2814 C C . VAL A 1 338 ? 5.537 26.171 0.422 1.00 73.00 338 VAL A C 1
ATOM 2816 O O . VAL A 1 338 ? 6.230 26.457 1.401 1.00 73.00 338 VAL A O 1
ATOM 2819 N N . LYS A 1 339 ? 6.014 26.293 -0.823 1.00 78.81 339 LYS A N 1
ATOM 2820 C CA . LYS A 1 339 ? 7.361 26.816 -1.110 1.00 78.81 339 LYS A CA 1
ATOM 2821 C C . LYS A 1 339 ? 7.494 28.286 -0.722 1.00 78.81 339 LYS A C 1
ATOM 2823 O O . LYS A 1 339 ? 8.501 28.668 -0.124 1.00 78.81 339 LYS A O 1
ATOM 2828 N N . ALA A 1 340 ? 6.488 29.099 -1.029 1.00 83.12 340 ALA A N 1
ATOM 2829 C CA . ALA A 1 340 ? 6.494 30.517 -0.709 1.00 83.12 340 ALA A CA 1
ATOM 2830 C C . ALA A 1 340 ? 6.460 30.768 0.802 1.00 83.12 340 ALA A C 1
ATOM 2832 O O . ALA A 1 340 ? 7.164 31.644 1.305 1.00 83.12 340 ALA A O 1
ATOM 2833 N N . LEU A 1 341 ? 5.726 29.950 1.557 1.00 76.19 341 LEU A N 1
ATOM 2834 C CA . LEU A 1 341 ? 5.712 30.014 3.018 1.00 76.19 341 LEU A CA 1
ATOM 2835 C C . LEU A 1 341 ? 7.097 29.813 3.632 1.00 76.19 341 LEU A C 1
ATOM 2837 O O . LEU A 1 341 ? 7.380 30.397 4.672 1.00 76.19 341 LEU A O 1
ATOM 2841 N N . ARG A 1 342 ? 7.999 29.094 2.961 1.00 75.06 342 ARG A N 1
ATOM 2842 C CA . ARG A 1 342 ? 9.389 28.936 3.411 1.00 75.06 342 ARG A CA 1
ATOM 2843 C C . ARG A 1 342 ? 10.297 30.059 2.928 1.00 75.06 342 ARG A C 1
ATOM 2845 O O . ARG A 1 342 ? 11.065 30.593 3.713 1.00 75.06 342 ARG A O 1
ATOM 2852 N N . ASN A 1 343 ? 10.174 30.453 1.662 1.00 80.69 343 ASN A N 1
ATOM 2853 C CA . ASN A 1 343 ? 11.246 31.193 0.984 1.00 80.69 343 ASN A CA 1
ATOM 2854 C C . ASN A 1 343 ? 10.861 32.594 0.507 1.00 80.69 343 ASN A C 1
ATOM 2856 O O . ASN A 1 343 ? 11.723 33.336 0.049 1.00 80.69 343 ASN A O 1
ATOM 2860 N N . GLU A 1 344 ? 9.590 32.978 0.609 1.00 87.19 344 GLU A N 1
ATOM 2861 C CA . GLU A 1 344 ? 9.093 34.229 0.036 1.00 87.19 344 GLU A CA 1
ATOM 2862 C C . GLU A 1 344 ? 8.583 35.213 1.096 1.00 87.19 344 GLU A C 1
ATOM 2864 O O . GLU A 1 344 ? 8.144 34.828 2.188 1.00 87.19 344 GLU A O 1
ATOM 2869 N N . LYS A 1 345 ? 8.635 36.503 0.750 1.00 87.81 345 LYS A N 1
ATOM 2870 C CA . LYS A 1 345 ? 8.121 37.604 1.576 1.00 87.81 345 LYS A CA 1
ATOM 2871 C C . LYS A 1 345 ? 6.592 37.659 1.570 1.00 87.81 345 LYS A C 1
ATOM 2873 O O . LYS A 1 345 ? 5.925 37.088 0.701 1.00 87.81 345 LYS A O 1
ATOM 2878 N N . VAL A 1 346 ? 6.032 38.404 2.520 1.00 86.88 346 VAL A N 1
ATOM 2879 C CA . VAL A 1 346 ? 4.583 38.528 2.746 1.00 86.88 346 VAL A CA 1
ATOM 2880 C C . VAL A 1 346 ? 3.826 39.030 1.519 1.00 86.88 346 VAL A C 1
ATOM 2882 O O . VAL A 1 346 ? 2.710 38.586 1.258 1.00 86.88 346 VAL A O 1
ATOM 2885 N N . GLU A 1 347 ? 4.413 39.915 0.719 1.00 90.62 347 GLU A N 1
ATOM 2886 C CA . GLU A 1 347 ? 3.793 40.421 -0.507 1.00 90.62 347 GLU A CA 1
ATOM 2887 C C . GLU A 1 347 ? 3.547 39.306 -1.522 1.00 90.62 347 GLU A C 1
ATOM 2889 O O . GLU A 1 347 ? 2.474 39.242 -2.126 1.00 90.62 347 GLU A O 1
ATOM 2894 N N . LYS A 1 348 ? 4.516 38.399 -1.680 1.00 90.00 348 LYS A N 1
ATOM 2895 C CA . LYS A 1 348 ? 4.382 37.265 -2.593 1.00 90.00 348 LYS A CA 1
ATOM 2896 C C . LYS A 1 348 ? 3.416 36.221 -2.042 1.00 90.00 348 LYS A C 1
ATOM 2898 O O . LYS A 1 348 ? 2.628 35.665 -2.805 1.00 90.00 348 LYS A O 1
ATOM 2903 N N . LEU A 1 349 ? 3.409 36.017 -0.724 1.00 87.31 349 LEU A N 1
ATOM 2904 C CA . LEU A 1 349 ? 2.403 35.189 -0.056 1.00 87.31 349 LEU A CA 1
ATOM 2905 C C . LEU A 1 349 ? 0.990 35.712 -0.314 1.00 87.31 349 LEU A C 1
ATOM 2907 O O . LEU A 1 349 ? 0.128 34.944 -0.723 1.00 87.31 349 LEU A O 1
ATOM 2911 N N . LYS A 1 350 ? 0.756 37.021 -0.181 1.00 91.56 350 LYS A N 1
ATOM 2912 C CA . LYS A 1 350 ? -0.545 37.642 -0.481 1.00 91.56 350 LYS A CA 1
ATOM 2913 C C . LYS A 1 350 ? -1.015 37.367 -1.909 1.00 91.56 350 LYS A C 1
ATOM 2915 O O . LYS A 1 350 ? -2.193 37.086 -2.120 1.00 91.56 350 LYS A O 1
ATOM 2920 N N . GLU A 1 351 ? -0.107 37.435 -2.881 1.00 92.69 351 GLU A N 1
ATOM 2921 C CA . GLU A 1 351 ? -0.408 37.137 -4.285 1.00 92.69 351 GLU A CA 1
ATOM 2922 C C . GLU A 1 351 ? -0.810 35.668 -4.486 1.00 92.69 351 GLU A C 1
ATOM 2924 O O . GLU A 1 351 ? -1.818 35.385 -5.136 1.00 92.69 351 GLU A O 1
ATOM 2929 N N . ILE A 1 352 ? -0.039 34.734 -3.920 1.00 88.88 352 ILE A N 1
ATOM 2930 C CA . ILE A 1 352 ? -0.293 33.295 -4.063 1.00 88.88 352 ILE A CA 1
ATOM 2931 C C . ILE A 1 352 ? -1.569 32.900 -3.319 1.00 88.88 352 ILE A C 1
ATOM 2933 O O . ILE A 1 352 ? -2.413 32.221 -3.899 1.00 88.88 352 ILE A O 1
ATOM 2937 N N . HIS A 1 353 ? -1.758 33.386 -2.090 1.00 90.00 353 HIS A N 1
ATOM 2938 C CA . HIS A 1 353 ? -2.966 33.138 -1.308 1.00 90.00 353 HIS A CA 1
ATOM 2939 C C . HIS A 1 353 ? -4.221 33.597 -2.059 1.00 90.00 353 HIS A C 1
ATOM 2941 O O . HIS A 1 353 ? -5.178 32.839 -2.149 1.00 90.00 353 HIS A O 1
ATOM 2947 N N . LYS A 1 354 ? -4.203 34.781 -2.690 1.00 92.38 354 LYS A N 1
ATOM 2948 C CA . LYS A 1 354 ? -5.340 35.260 -3.494 1.00 92.38 354 LYS A CA 1
ATOM 2949 C C . LYS A 1 354 ? -5.707 34.286 -4.616 1.00 92.38 354 LYS A C 1
ATOM 2951 O O . LYS A 1 354 ? -6.879 33.954 -4.772 1.00 92.38 354 LYS A O 1
ATOM 2956 N N . ARG A 1 355 ? -4.713 33.829 -5.386 1.00 93.00 355 ARG A N 1
ATOM 2957 C CA . ARG A 1 355 ? -4.923 32.858 -6.474 1.00 93.00 355 ARG A CA 1
ATOM 2958 C C . ARG A 1 355 ? -5.463 31.526 -5.931 1.00 93.00 355 ARG A C 1
ATOM 2960 O O . ARG A 1 355 ? -6.282 30.883 -6.577 1.00 93.00 355 ARG A O 1
ATOM 2967 N N . LEU A 1 356 ? -5.006 31.121 -4.749 1.00 87.38 356 LEU A N 1
ATOM 2968 C CA . LEU A 1 356 ? -5.422 29.889 -4.087 1.00 87.38 356 LEU A CA 1
ATOM 2969 C C . LEU A 1 356 ? -6.880 29.967 -3.618 1.00 87.38 356 LEU A C 1
ATOM 2971 O O . LEU A 1 356 ? -7.656 29.057 -3.885 1.00 87.38 356 LEU A O 1
ATOM 2975 N N . THR A 1 357 ? -7.285 31.088 -3.015 1.00 89.69 357 THR A N 1
ATOM 2976 C CA . THR A 1 357 ? -8.687 31.351 -2.662 1.00 89.69 357 THR A CA 1
ATOM 2977 C C . THR A 1 357 ? -9.588 31.341 -3.899 1.00 89.69 357 THR A C 1
ATOM 2979 O O . THR A 1 357 ? -10.650 30.728 -3.875 1.00 89.69 357 THR A O 1
ATOM 2982 N N . GLU A 1 358 ? -9.166 31.979 -4.998 1.00 92.56 358 GLU A N 1
ATOM 2983 C CA . GLU A 1 358 ? -9.911 31.971 -6.268 1.00 92.56 358 GLU A CA 1
ATOM 2984 C C . GLU A 1 358 ? -10.127 30.542 -6.785 1.00 92.56 358 GLU A C 1
ATOM 2986 O O . GLU A 1 358 ? -11.244 30.193 -7.164 1.00 92.56 358 GLU A O 1
ATOM 2991 N N . ARG A 1 359 ? -9.092 29.696 -6.717 1.00 87.44 359 ARG A N 1
ATOM 2992 C CA . ARG A 1 359 ? -9.171 28.286 -7.108 1.00 87.44 359 ARG A CA 1
ATOM 2993 C C . ARG A 1 359 ? -10.145 27.490 -6.237 1.00 87.44 359 ARG A C 1
ATOM 2995 O O . ARG A 1 359 ? -10.956 26.745 -6.777 1.00 87.44 359 ARG A O 1
ATOM 3002 N N . ILE A 1 360 ? -10.096 27.658 -4.914 1.00 85.81 360 ILE A N 1
ATOM 3003 C CA . ILE A 1 360 ? -11.029 26.995 -3.985 1.00 85.81 360 ILE A CA 1
ATOM 3004 C C . ILE A 1 360 ? -12.479 27.355 -4.343 1.00 85.81 360 ILE A C 1
ATOM 3006 O O . ILE A 1 360 ? -13.338 26.481 -4.429 1.00 85.81 360 ILE A O 1
ATOM 3010 N N . GLU A 1 361 ? -12.751 28.632 -4.617 1.00 91.25 361 GLU A N 1
ATOM 3011 C CA . GLU A 1 361 ? -14.084 29.106 -5.008 1.00 91.25 361 GLU A CA 1
ATOM 3012 C C . GLU A 1 361 ? -14.545 28.577 -6.376 1.00 91.25 361 GLU A C 1
ATOM 3014 O O . GLU A 1 361 ? -15.738 28.344 -6.583 1.00 91.25 361 GLU A O 1
ATOM 3019 N N . GLU A 1 362 ? -13.633 28.382 -7.331 1.00 89.25 362 GLU A N 1
ATOM 3020 C CA . GLU A 1 362 ? -13.944 27.710 -8.600 1.00 89.25 362 GLU A CA 1
ATOM 3021 C C . GLU A 1 362 ? -14.373 26.258 -8.372 1.00 89.25 362 GLU A C 1
ATOM 3023 O O . GLU A 1 362 ? -15.419 25.850 -8.876 1.00 89.25 362 GLU A O 1
ATOM 3028 N N . VAL A 1 363 ? -13.632 25.511 -7.547 1.00 80.69 363 VAL A N 1
ATOM 3029 C CA . VAL A 1 363 ? -13.958 24.114 -7.212 1.00 80.69 363 VAL A CA 1
ATOM 3030 C C . VAL A 1 363 ? -15.319 24.012 -6.516 1.00 80.69 363 VAL A C 1
ATOM 3032 O O . VAL A 1 363 ? -16.121 23.144 -6.871 1.00 80.69 363 VAL A O 1
ATOM 3035 N N . ARG A 1 364 ? -15.641 24.936 -5.596 1.00 89.81 364 ARG A N 1
ATOM 3036 C CA . ARG A 1 364 ? -16.985 25.014 -4.988 1.00 89.81 364 ARG A CA 1
ATOM 3037 C C . ARG A 1 364 ? -18.077 25.196 -6.044 1.00 89.81 364 ARG A C 1
ATOM 3039 O O . ARG A 1 364 ? -19.068 24.470 -6.051 1.00 89.81 364 ARG A O 1
ATOM 3046 N N . LYS A 1 365 ? -17.895 26.124 -6.992 1.00 90.75 365 LYS A N 1
ATOM 3047 C CA . LYS A 1 365 ? -18.883 26.395 -8.061 1.00 90.75 365 LYS A CA 1
ATOM 3048 C C . LYS A 1 365 ? -19.120 25.207 -8.989 1.00 90.75 365 LYS A C 1
ATOM 3050 O O . LYS A 1 365 ? -20.214 25.082 -9.534 1.00 90.75 365 LYS A O 1
ATOM 3055 N N . GLU A 1 366 ? -18.122 24.350 -9.166 1.00 87.25 366 GLU A N 1
ATOM 3056 C CA . GLU A 1 366 ? -18.229 23.113 -9.945 1.00 87.25 366 GLU A CA 1
ATOM 3057 C C . GLU A 1 366 ? -18.952 21.981 -9.185 1.00 87.25 366 GLU A C 1
ATOM 3059 O O . GLU A 1 366 ? -19.111 20.882 -9.716 1.00 87.25 366 GLU A O 1
ATOM 3064 N N . GLY A 1 367 ? -19.442 22.247 -7.968 1.00 81.12 367 GLY A N 1
ATOM 3065 C CA . GLY A 1 367 ? -20.125 21.274 -7.113 1.00 81.12 367 GLY A CA 1
ATOM 3066 C C . GLY A 1 367 ? -19.171 20.425 -6.271 1.00 81.12 367 GLY A C 1
ATOM 3067 O O . GLY A 1 367 ? -19.573 19.382 -5.762 1.00 81.12 367 GLY A O 1
ATOM 3068 N N . GLY A 1 368 ? -17.910 20.845 -6.141 1.00 81.06 368 GLY A N 1
ATOM 3069 C CA . GLY A 1 368 ? -16.868 20.162 -5.379 1.00 81.06 368 GLY A CA 1
ATOM 3070 C C . GLY A 1 368 ? -16.699 20.683 -3.952 1.00 81.06 368 GLY A C 1
ATOM 3071 O O . GLY A 1 368 ? -15.560 20.807 -3.517 1.00 81.06 368 GLY A O 1
ATOM 3072 N N . ASP A 1 369 ? -17.781 21.011 -3.236 1.00 78.94 369 ASP A N 1
ATOM 3073 C CA . ASP A 1 369 ? -17.715 21.642 -1.902 1.00 78.94 369 ASP A CA 1
ATOM 3074 C C . ASP A 1 369 ? -16.831 20.869 -0.911 1.00 78.94 369 ASP A C 1
ATOM 3076 O O . ASP A 1 369 ? -15.949 21.452 -0.289 1.00 78.94 369 ASP A O 1
ATOM 3080 N N . GLU A 1 370 ? -16.995 19.547 -0.838 1.00 71.44 370 GLU A N 1
ATOM 3081 C CA . GLU A 1 370 ? -16.205 18.675 0.041 1.00 71.44 370 GLU A CA 1
ATOM 3082 C C . GLU A 1 370 ? -14.711 18.683 -0.315 1.00 71.44 370 GLU A C 1
ATOM 3084 O O . GLU A 1 370 ? -13.845 18.753 0.561 1.00 71.44 370 GLU A O 1
ATOM 3089 N N . TYR A 1 371 ? -14.388 18.672 -1.611 1.00 70.06 371 TYR A N 1
ATOM 3090 C CA . TYR A 1 371 ? -12.994 18.743 -2.030 1.00 70.06 371 TYR A CA 1
ATOM 3091 C C . TYR A 1 371 ? -12.429 20.141 -1.775 1.00 70.06 371 TYR A C 1
ATOM 3093 O O . TYR A 1 371 ? -11.320 20.241 -1.278 1.00 70.06 371 TYR A O 1
ATOM 3101 N N . ALA A 1 372 ? -13.189 21.214 -2.012 1.00 79.00 372 ALA A N 1
ATOM 3102 C CA . ALA A 1 372 ? -12.781 22.589 -1.719 1.00 79.00 372 ALA A CA 1
ATOM 3103 C C . ALA A 1 372 ? -12.555 22.850 -0.215 1.00 79.00 372 ALA A C 1
ATOM 3105 O O . ALA A 1 372 ? -11.632 23.582 0.146 1.00 79.00 372 ALA A O 1
ATOM 3106 N N . ASP A 1 373 ? -13.353 22.230 0.660 1.00 77.75 373 ASP A N 1
ATOM 3107 C CA . ASP A 1 373 ? -13.131 22.229 2.111 1.00 77.75 373 ASP A CA 1
ATOM 3108 C C . ASP A 1 373 ? -11.852 21.460 2.475 1.00 77.75 373 ASP A C 1
ATOM 3110 O O . ASP A 1 373 ? -11.059 21.932 3.293 1.00 77.75 373 ASP A O 1
ATOM 3114 N N . THR A 1 374 ? -11.600 20.328 1.807 1.00 68.69 374 THR A N 1
ATOM 3115 C CA . THR A 1 374 ? -10.349 19.561 1.944 1.00 68.69 374 THR A CA 1
ATOM 3116 C C . THR A 1 374 ? -9.142 20.391 1.503 1.00 68.69 374 THR A C 1
ATOM 3118 O O . THR A 1 374 ? -8.176 20.498 2.257 1.00 68.69 374 THR A O 1
ATOM 3121 N N . MET A 1 375 ? -9.223 21.066 0.344 1.00 72.69 375 MET A N 1
ATOM 3122 C CA . MET A 1 375 ? -8.174 21.971 -0.135 1.00 72.69 375 MET A CA 1
ATOM 3123 C C . MET A 1 375 ? -7.857 23.016 0.919 1.00 72.69 375 MET A C 1
ATOM 3125 O O . MET A 1 375 ? -6.703 23.199 1.295 1.00 72.69 375 MET A O 1
ATOM 3129 N N . HIS A 1 376 ? -8.899 23.678 1.422 1.00 77.94 376 HIS A N 1
ATOM 3130 C CA . HIS A 1 376 ? -8.756 24.698 2.440 1.00 77.94 376 HIS A CA 1
ATOM 3131 C C . HIS A 1 376 ? -8.061 24.144 3.689 1.00 77.94 376 HIS A C 1
ATOM 3133 O O . HIS A 1 376 ? -7.081 24.741 4.120 1.00 77.94 376 HIS A O 1
ATOM 3139 N N . SER A 1 377 ? -8.504 22.997 4.219 1.00 66.75 377 SER A N 1
ATOM 3140 C CA . SER A 1 377 ? -7.933 22.356 5.414 1.00 66.75 377 SER A CA 1
ATOM 3141 C C . SER A 1 377 ? -6.455 21.992 5.256 1.00 66.75 377 SER A C 1
ATOM 3143 O O . SER A 1 377 ? -5.646 22.284 6.133 1.00 66.75 377 SER A O 1
ATOM 3145 N N . GLU A 1 378 ? -6.072 21.391 4.135 1.00 64.69 378 GLU A N 1
ATOM 3146 C CA . GLU A 1 378 ? -4.686 20.978 3.896 1.00 64.69 378 GLU A CA 1
ATOM 3147 C C . GLU A 1 378 ? -3.756 22.154 3.610 1.00 64.69 378 GLU A C 1
ATOM 3149 O O . GLU A 1 378 ? -2.579 22.117 3.959 1.00 64.69 378 GLU A O 1
ATOM 3154 N N . ILE A 1 379 ? -4.269 23.236 3.019 1.00 69.94 379 ILE A N 1
ATOM 3155 C CA . ILE A 1 379 ? -3.535 24.500 2.952 1.00 69.94 379 ILE A CA 1
ATOM 3156 C C . ILE A 1 379 ? -3.206 24.961 4.372 1.00 69.94 379 ILE A C 1
ATOM 3158 O O . ILE A 1 379 ? -2.082 25.408 4.596 1.00 69.94 379 ILE A O 1
ATOM 3162 N N . LEU A 1 380 ? -4.127 24.796 5.335 1.00 65.50 380 LEU A N 1
ATOM 3163 C CA . LEU A 1 380 ? -3.824 25.048 6.746 1.00 65.50 380 LEU A CA 1
ATOM 3164 C C . LEU A 1 380 ? -2.733 24.126 7.284 1.00 65.50 380 LEU A C 1
ATOM 3166 O O . LEU A 1 380 ? -1.805 24.612 7.927 1.00 65.50 380 LEU A O 1
ATOM 3170 N N . GLU A 1 381 ? -2.766 22.837 6.969 1.00 58.50 381 GLU A N 1
ATOM 3171 C CA . GLU A 1 381 ? -1.731 21.887 7.391 1.00 58.50 381 GLU A CA 1
ATOM 3172 C C . GLU A 1 381 ? -0.352 22.193 6.772 1.00 58.50 381 GLU A C 1
ATOM 3174 O O . GLU A 1 381 ? 0.669 22.223 7.462 1.00 58.50 381 GLU A O 1
ATOM 3179 N N . GLY A 1 382 ? -0.301 22.548 5.487 1.00 58.75 382 GLY A N 1
ATOM 3180 C CA . GLY A 1 382 ? 0.918 22.987 4.805 1.00 58.75 382 GLY A CA 1
ATOM 3181 C C . GLY A 1 382 ? 1.531 24.249 5.424 1.00 58.75 382 GLY A C 1
ATOM 3182 O O . GLY A 1 382 ? 2.760 24.383 5.467 1.00 58.75 382 GLY A O 1
ATOM 3183 N N . CYS A 1 383 ? 0.699 25.146 5.967 1.00 59.75 383 CYS A N 1
ATOM 3184 C CA . CYS A 1 383 ? 1.144 26.305 6.745 1.00 59.75 383 CYS A CA 1
ATOM 3185 C C . CYS A 1 383 ? 1.860 25.897 8.036 1.00 59.75 383 CYS A C 1
ATOM 3187 O O . CYS A 1 383 ? 2.906 26.475 8.345 1.00 59.75 383 CYS A O 1
ATOM 3189 N N . HIS A 1 384 ? 1.363 24.874 8.741 1.00 54.75 384 HIS A N 1
ATOM 3190 C CA . HIS A 1 384 ? 2.035 24.320 9.919 1.00 54.75 384 HIS A CA 1
ATOM 3191 C C . HIS A 1 384 ? 3.436 23.813 9.562 1.00 54.75 384 HIS A C 1
ATOM 3193 O O . HIS A 1 384 ? 4.422 24.246 10.162 1.00 54.75 384 HIS A O 1
ATOM 3199 N N . ILE A 1 385 ? 3.554 22.993 8.514 1.00 50.97 385 ILE A N 1
ATOM 3200 C CA . ILE A 1 385 ? 4.831 22.393 8.095 1.00 50.97 385 ILE A CA 1
ATOM 3201 C C . ILE A 1 385 ? 5.838 23.461 7.644 1.00 50.97 385 ILE A C 1
ATOM 3203 O O . ILE A 1 385 ? 7.017 23.402 7.992 1.00 50.97 385 ILE A O 1
ATOM 3207 N N . ALA A 1 386 ? 5.411 24.444 6.847 1.00 56.00 386 ALA A N 1
ATOM 3208 C CA . ALA A 1 386 ? 6.316 25.472 6.337 1.00 56.00 386 ALA A CA 1
ATOM 3209 C C . ALA A 1 386 ? 6.801 26.441 7.426 1.00 56.00 386 ALA A C 1
ATOM 3211 O O . ALA A 1 386 ? 7.927 26.929 7.339 1.00 56.00 386 ALA A O 1
ATOM 3212 N N . SER A 1 387 ? 5.999 26.660 8.471 1.00 52.72 387 SER A N 1
ATOM 3213 C CA . SER A 1 387 ? 6.390 27.453 9.642 1.00 52.72 387 SER A CA 1
ATOM 3214 C C . SER A 1 387 ? 7.481 26.795 10.507 1.00 52.72 387 SER A C 1
ATOM 3216 O O . SER A 1 387 ? 8.030 27.446 11.395 1.00 52.72 387 SER A O 1
ATOM 3218 N N . ASN A 1 388 ? 7.821 25.533 10.219 1.00 50.06 388 ASN A N 1
ATOM 3219 C CA . ASN A 1 388 ? 8.855 24.739 10.886 1.00 50.06 388 ASN A CA 1
ATOM 3220 C C . ASN A 1 388 ? 10.133 24.590 10.038 1.00 50.06 388 ASN A C 1
ATOM 3222 O O . ASN A 1 388 ? 10.942 23.706 10.292 1.00 50.06 388 ASN A O 1
ATOM 3226 N N . ALA A 1 389 ? 10.321 25.406 8.996 1.00 53.47 389 ALA A N 1
ATOM 3227 C CA . ALA A 1 389 ? 11.532 25.395 8.176 1.00 53.47 389 ALA A CA 1
ATOM 3228 C C . ALA A 1 389 ? 12.459 26.568 8.531 1.00 53.47 389 ALA A C 1
ATOM 3230 O O . ALA A 1 389 ? 12.008 27.646 8.906 1.00 53.47 389 ALA A O 1
ATOM 3231 N N . THR A 1 390 ? 13.770 26.372 8.389 1.00 53.56 390 THR A N 1
ATOM 3232 C CA . THR A 1 390 ? 14.763 27.446 8.527 1.00 53.56 390 THR A CA 1
ATOM 3233 C C . THR A 1 390 ? 14.630 28.445 7.377 1.00 53.56 390 THR A C 1
ATOM 3235 O O . THR A 1 390 ? 14.621 28.028 6.218 1.00 53.56 390 THR A O 1
ATOM 3238 N N . THR A 1 391 ? 14.565 29.740 7.686 1.00 65.00 391 THR A N 1
ATOM 3239 C CA . THR A 1 391 ? 14.447 30.822 6.700 1.00 65.00 391 THR A CA 1
ATOM 3240 C C . THR A 1 391 ? 15.621 31.801 6.822 1.00 65.00 391 THR A C 1
ATOM 3242 O O . THR A 1 391 ? 16.219 31.928 7.891 1.00 65.00 391 THR A O 1
ATOM 3245 N N . ASP A 1 392 ? 15.935 32.512 5.736 1.00 71.75 392 ASP A N 1
ATOM 3246 C CA . ASP A 1 392 ? 16.942 33.589 5.713 1.00 71.75 392 ASP A CA 1
ATOM 3247 C C . ASP A 1 392 ? 16.332 34.975 6.044 1.00 71.75 392 ASP A C 1
ATOM 3249 O O . ASP A 1 392 ? 16.888 36.014 5.682 1.00 71.75 392 ASP A O 1
ATOM 3253 N N . PHE A 1 393 ? 15.153 35.020 6.679 1.00 72.88 393 PHE A N 1
ATOM 3254 C CA . PHE A 1 393 ? 14.432 36.266 6.962 1.00 72.88 393 PHE A CA 1
ATOM 3255 C C . PHE A 1 393 ? 14.949 36.987 8.212 1.00 72.88 393 PHE A C 1
ATOM 3257 O O . PHE A 1 393 ? 15.394 36.377 9.185 1.00 72.88 393 PHE A O 1
ATOM 3264 N N . SER A 1 394 ? 14.828 38.317 8.213 1.00 77.38 394 SER A N 1
ATOM 3265 C CA . SER A 1 394 ? 14.994 39.130 9.424 1.00 77.38 394 SER A CA 1
ATOM 3266 C C . SER A 1 394 ? 13.845 38.915 10.425 1.00 77.38 394 SER A C 1
ATOM 3268 O O . SER A 1 394 ? 12.783 38.403 10.075 1.00 77.38 394 SER A O 1
ATOM 3270 N N . ILE A 1 395 ? 14.028 39.344 11.684 1.00 67.88 395 ILE A N 1
ATOM 3271 C CA . ILE A 1 395 ? 12.997 39.242 12.741 1.00 67.88 395 ILE A CA 1
ATOM 3272 C C . ILE A 1 395 ? 11.717 39.951 12.320 1.00 67.88 395 ILE A C 1
ATOM 3274 O O . ILE A 1 395 ? 10.619 39.446 12.532 1.00 67.88 395 ILE A O 1
ATOM 3278 N N . GLU A 1 396 ? 11.862 41.144 11.758 1.00 76.31 396 GLU A N 1
ATOM 3279 C CA . GLU A 1 396 ? 10.743 41.975 11.352 1.00 76.31 396 GLU A CA 1
ATOM 3280 C C . GLU A 1 396 ? 9.967 41.320 10.201 1.00 76.31 396 GLU A C 1
ATOM 3282 O O . GLU A 1 396 ? 8.741 41.315 10.236 1.00 76.31 396 GLU A O 1
ATOM 3287 N N . GLU A 1 397 ? 10.663 40.687 9.251 1.00 79.81 397 GLU A N 1
ATOM 3288 C CA . GLU A 1 397 ? 10.043 39.922 8.161 1.00 79.81 397 GLU A CA 1
ATOM 3289 C C . GLU A 1 397 ? 9.343 38.654 8.673 1.00 79.81 397 GLU A C 1
ATOM 3291 O O . GLU A 1 397 ? 8.240 38.342 8.234 1.00 79.81 397 GLU A O 1
ATOM 3296 N N . GLU A 1 398 ? 9.938 37.942 9.633 1.00 74.12 398 GLU A N 1
ATOM 3297 C CA . GLU A 1 398 ? 9.328 36.780 10.293 1.00 74.12 398 GLU A CA 1
ATOM 3298 C C . GLU A 1 398 ? 8.068 37.152 11.085 1.00 74.12 398 GLU A C 1
ATOM 3300 O O . GLU A 1 398 ? 7.062 36.446 11.017 1.00 74.12 398 GLU A O 1
ATOM 3305 N N . ILE A 1 399 ? 8.103 38.265 11.827 1.00 75.00 399 ILE A N 1
ATOM 3306 C CA . ILE A 1 399 ? 6.945 38.780 12.567 1.00 75.00 399 ILE A CA 1
ATOM 3307 C C . ILE A 1 399 ? 5.858 39.229 11.596 1.00 75.00 399 ILE A C 1
ATOM 3309 O O . ILE A 1 399 ? 4.713 38.833 11.770 1.00 75.00 399 ILE A O 1
ATOM 3313 N N . GLU A 1 400 ? 6.198 39.993 10.556 1.00 82.25 400 GLU A N 1
ATOM 3314 C CA . GLU A 1 400 ? 5.230 40.439 9.548 1.00 82.25 400 GLU A CA 1
ATOM 3315 C C . GLU A 1 400 ? 4.552 39.246 8.862 1.00 82.25 400 GLU A C 1
ATOM 3317 O O . GLU A 1 400 ? 3.341 39.233 8.621 1.00 82.25 400 GLU A O 1
ATOM 3322 N N . LYS A 1 401 ? 5.341 38.211 8.575 1.00 80.81 401 LYS A N 1
ATOM 3323 C CA . LYS A 1 401 ? 4.880 36.958 7.990 1.00 80.81 401 LYS A CA 1
ATOM 3324 C C . LYS A 1 401 ? 3.979 36.190 8.939 1.00 80.81 401 LYS A C 1
ATOM 3326 O O . LYS A 1 401 ? 2.928 35.725 8.508 1.00 80.81 401 LYS A O 1
ATOM 3331 N N . TYR A 1 402 ? 4.311 36.137 10.223 1.00 75.31 402 TYR A N 1
ATOM 3332 C CA . TYR A 1 402 ? 3.423 35.578 11.233 1.00 75.31 402 TYR A CA 1
ATOM 3333 C C . TYR A 1 402 ? 2.122 36.380 11.363 1.00 75.31 402 TYR A C 1
ATOM 3335 O O . TYR A 1 402 ? 1.052 35.787 11.333 1.00 75.31 402 TYR A O 1
ATOM 3343 N N . ASP A 1 403 ? 2.190 37.708 11.481 1.00 78.44 403 ASP A N 1
ATOM 3344 C CA . ASP A 1 403 ? 1.035 38.610 11.581 1.00 78.44 403 ASP A CA 1
ATOM 3345 C C . ASP A 1 403 ? 0.060 38.390 10.423 1.00 78.44 403 ASP A C 1
ATOM 3347 O O . ASP A 1 403 ? -1.155 38.287 10.612 1.00 78.44 403 ASP A O 1
ATOM 3351 N N . TYR A 1 404 ? 0.606 38.271 9.211 1.00 83.94 404 TYR A N 1
ATOM 3352 C CA . TYR A 1 404 ? -0.178 37.967 8.027 1.00 83.94 404 TYR A CA 1
ATOM 3353 C C . TYR A 1 404 ? -0.876 36.611 8.140 1.00 83.94 404 TYR A C 1
ATOM 3355 O O . TYR A 1 404 ? -2.088 36.541 7.949 1.00 83.94 404 TYR A O 1
ATOM 3363 N N . MET A 1 405 ? -0.137 35.556 8.489 1.00 78.25 405 MET A N 1
ATOM 3364 C CA . MET A 1 405 ? -0.693 34.214 8.666 1.00 78.25 405 MET A CA 1
ATOM 3365 C C . MET A 1 405 ? -1.761 34.188 9.772 1.00 78.25 405 MET A C 1
ATOM 3367 O O . MET A 1 405 ? -2.859 33.669 9.585 1.00 78.25 405 MET A O 1
ATOM 3371 N N . HIS A 1 406 ? -1.505 34.840 10.898 1.00 74.25 406 HIS A N 1
ATOM 3372 C CA . HIS A 1 406 ? -2.470 34.978 11.979 1.00 74.25 406 HIS A CA 1
ATOM 3373 C C . HIS A 1 406 ? -3.750 35.692 11.524 1.00 74.25 406 HIS A C 1
ATOM 3375 O O . HIS A 1 406 ? -4.854 35.263 11.854 1.00 74.25 406 HIS A O 1
ATOM 3381 N N . GLY A 1 407 ? -3.626 36.738 10.702 1.00 78.81 407 GLY A N 1
ATOM 3382 C CA . GLY A 1 407 ? -4.766 37.428 10.094 1.00 78.81 407 GLY A CA 1
ATOM 3383 C C . GLY A 1 407 ? -5.624 36.547 9.177 1.00 78.81 407 GLY A C 1
ATOM 3384 O O . GLY A 1 407 ? -6.792 36.861 8.957 1.00 78.81 407 GLY A O 1
ATOM 3385 N N . LEU A 1 408 ? -5.074 35.441 8.674 1.00 75.62 408 LEU A N 1
ATOM 3386 C CA . LEU A 1 408 ? -5.796 34.428 7.900 1.00 75.62 408 LEU A CA 1
ATOM 3387 C C . LEU A 1 408 ? -6.434 33.337 8.778 1.00 75.62 408 LEU A C 1
ATOM 3389 O O . LEU A 1 408 ? -7.047 32.414 8.253 1.00 75.62 408 LEU A O 1
ATOM 3393 N N . GLY A 1 409 ? -6.317 33.444 10.105 1.00 70.69 409 GLY A N 1
ATOM 3394 C CA . GLY A 1 409 ? -6.805 32.441 11.052 1.00 70.69 409 GLY A CA 1
ATOM 3395 C C . GLY A 1 409 ? -5.809 31.313 11.326 1.00 70.69 409 GLY A C 1
ATOM 3396 O O . GLY A 1 409 ? -6.170 30.342 11.986 1.00 70.69 409 GLY A O 1
ATOM 3397 N N . PHE A 1 410 ? -4.560 31.422 10.855 1.00 67.81 410 PHE A N 1
ATOM 3398 C CA . PHE A 1 410 ? -3.532 30.435 11.172 1.00 67.81 410 PHE A CA 1
ATOM 3399 C C . PHE A 1 410 ? -2.988 30.659 12.579 1.00 67.81 410 PHE A C 1
ATOM 3401 O O . PHE A 1 410 ? -2.449 31.715 12.916 1.00 67.81 410 PHE A O 1
ATOM 3408 N N . HIS A 1 411 ? -3.045 29.613 13.388 1.00 60.22 411 HIS A N 1
ATOM 3409 C CA . HIS A 1 411 ? -2.334 29.556 14.650 1.00 60.22 411 HIS A CA 1
ATOM 3410 C C . HIS A 1 411 ? -1.051 28.752 14.410 1.00 60.22 411 HIS A C 1
ATOM 3412 O O . HIS A 1 411 ? -1.054 27.532 14.538 1.00 60.22 411 HIS A O 1
ATOM 3418 N N . CYS A 1 412 ? 0.048 29.410 14.015 1.00 54.28 412 CYS A N 1
ATOM 3419 C CA . CYS A 1 412 ? 1.360 28.756 13.888 1.00 54.28 412 CYS A CA 1
ATOM 3420 C C . CYS A 1 412 ? 1.900 28.412 15.286 1.00 54.28 412 CYS A C 1
ATOM 3422 O O . CYS A 1 412 ? 2.668 29.161 15.892 1.00 54.28 412 CYS A O 1
ATOM 3424 N N . ILE A 1 413 ? 1.402 27.296 15.812 1.00 48.72 413 ILE A N 1
ATOM 3425 C CA . ILE A 1 413 ? 1.636 26.747 17.150 1.00 48.72 413 ILE A CA 1
ATOM 3426 C C . ILE A 1 413 ? 3.006 26.038 17.234 1.00 48.72 413 ILE A C 1
ATOM 3428 O O . ILE A 1 413 ? 3.592 25.962 18.314 1.00 48.72 413 ILE A O 1
ATOM 3432 N N . ASP A 1 414 ? 3.565 25.602 16.101 1.00 52.78 414 ASP A N 1
ATOM 3433 C CA . ASP A 1 414 ? 4.748 24.725 16.048 1.00 52.78 414 ASP A CA 1
ATOM 3434 C C . ASP A 1 414 ? 6.081 25.470 15.884 1.00 52.78 414 ASP A C 1
ATOM 3436 O O . ASP A 1 414 ? 7.138 24.973 16.275 1.00 52.78 414 ASP A O 1
ATOM 3440 N N . THR A 1 415 ? 6.041 26.723 15.427 1.00 51.69 415 THR A N 1
ATOM 3441 C CA . THR A 1 415 ? 7.246 27.515 15.153 1.00 51.69 415 THR A CA 1
ATOM 3442 C C . THR A 1 415 ? 8.087 27.776 16.405 1.00 51.69 415 THR A C 1
ATOM 3444 O O . THR A 1 415 ? 9.311 27.823 16.320 1.00 51.69 415 THR A O 1
ATOM 3447 N N . LEU A 1 416 ? 7.463 27.948 17.580 1.00 51.88 416 LEU A N 1
ATOM 3448 C CA . LEU A 1 416 ? 8.195 28.181 18.834 1.00 51.88 416 LEU A CA 1
ATOM 3449 C C . LEU A 1 416 ? 8.901 26.908 19.321 1.00 51.88 416 LEU A C 1
ATOM 3451 O O . LEU A 1 416 ? 10.035 26.954 19.789 1.00 51.88 416 LEU A O 1
ATOM 3455 N N . TRP A 1 417 ? 8.214 25.776 19.180 1.00 54.81 417 TRP A N 1
ATOM 3456 C CA . TRP A 1 417 ? 8.716 24.452 19.519 1.00 54.81 417 TRP A CA 1
ATOM 3457 C C . TRP A 1 417 ? 9.902 24.068 18.636 1.00 54.81 417 TRP A C 1
ATOM 3459 O O . TRP A 1 417 ? 10.953 23.690 19.146 1.00 54.81 417 TRP A O 1
ATOM 3469 N N . PHE A 1 418 ? 9.762 24.253 17.322 1.00 57.66 418 PHE A N 1
ATOM 3470 C CA . PHE A 1 418 ? 10.831 24.017 16.362 1.00 57.66 418 PHE A CA 1
ATOM 3471 C C . PHE A 1 418 ? 12.030 24.939 16.602 1.00 57.66 418 PHE A C 1
ATOM 3473 O O . PHE A 1 418 ? 13.165 24.474 16.574 1.00 57.66 418 PHE A O 1
ATOM 3480 N N . LEU A 1 419 ? 11.801 26.225 16.899 1.00 55.84 419 LEU A N 1
ATOM 3481 C CA . LEU A 1 419 ? 12.880 27.168 17.206 1.00 55.84 419 LEU A CA 1
ATOM 3482 C C . LEU A 1 419 ? 13.679 26.709 18.437 1.00 55.84 419 LEU A C 1
ATOM 3484 O O . LEU A 1 419 ? 14.895 26.570 18.350 1.00 55.84 419 LEU A O 1
ATOM 3488 N N . CYS A 1 420 ? 13.006 26.390 19.549 1.00 57.44 420 CYS A N 1
ATOM 3489 C CA . CYS A 1 420 ? 13.659 25.893 20.765 1.00 57.44 420 CYS A CA 1
ATOM 3490 C C . CYS A 1 420 ? 14.333 24.524 20.562 1.00 57.44 420 CYS A C 1
ATOM 3492 O O . CYS A 1 420 ? 15.455 24.320 21.022 1.00 57.44 420 CYS A O 1
ATOM 3494 N N . GLY A 1 421 ? 13.684 23.600 19.850 1.00 61.19 421 GLY A N 1
ATOM 3495 C CA . GLY A 1 421 ? 14.230 22.281 19.523 1.00 61.19 421 GLY A CA 1
ATOM 3496 C C . GLY A 1 421 ? 15.457 22.356 18.612 1.00 61.19 421 GLY A C 1
ATOM 3497 O O . GLY A 1 421 ? 16.441 21.655 18.841 1.00 61.19 421 GLY A O 1
ATOM 3498 N N . ARG A 1 422 ? 15.456 23.267 17.633 1.00 61.91 422 ARG A N 1
ATOM 3499 C CA . ARG A 1 422 ? 16.614 23.544 16.779 1.00 61.91 422 ARG A CA 1
ATOM 3500 C C . ARG A 1 422 ? 17.774 24.111 17.593 1.00 61.91 422 ARG A C 1
ATOM 3502 O O . ARG A 1 422 ? 18.878 23.579 17.497 1.00 61.91 422 ARG A O 1
ATOM 3509 N N . MET A 1 423 ? 17.520 25.130 18.419 1.00 61.50 423 MET A N 1
ATOM 3510 C CA . MET A 1 423 ? 18.535 25.733 19.298 1.00 61.50 423 MET A CA 1
ATOM 3511 C C . MET A 1 423 ? 19.210 24.682 20.182 1.00 61.50 423 MET A C 1
ATOM 3513 O O . MET A 1 423 ? 20.428 24.693 20.353 1.00 61.50 423 MET A O 1
ATOM 3517 N N . LEU A 1 424 ? 18.419 23.744 20.703 1.00 60.28 424 LEU A N 1
ATOM 3518 C CA . LEU A 1 424 ? 18.906 22.583 21.434 1.00 60.28 424 LEU A CA 1
ATOM 3519 C C . LEU A 1 424 ? 19.766 21.678 20.542 1.00 60.28 424 LEU A C 1
ATOM 3521 O O . LEU A 1 424 ? 20.908 21.402 20.891 1.00 60.28 424 LEU A O 1
ATOM 3525 N N . SER A 1 425 ? 19.271 21.260 19.376 1.00 60.50 425 SER A N 1
ATOM 3526 C CA . SER A 1 425 ? 19.999 20.345 18.482 1.00 60.50 425 SER A CA 1
ATOM 3527 C C . SER A 1 425 ? 21.356 20.884 18.003 1.00 60.50 425 SER A C 1
ATOM 3529 O O . SER A 1 425 ? 22.315 20.123 17.901 1.00 60.50 425 SER A O 1
ATOM 3531 N N . GLU A 1 426 ? 21.467 22.194 17.757 1.00 63.81 426 GLU A N 1
ATOM 3532 C CA . GLU A 1 426 ? 22.721 22.839 17.345 1.00 63.81 426 GLU A CA 1
ATOM 3533 C C . GLU A 1 426 ? 23.700 22.987 18.523 1.00 63.81 426 GLU A C 1
ATOM 3535 O O . GLU A 1 426 ? 24.909 22.830 18.346 1.00 63.81 426 GLU A O 1
ATOM 3540 N N . SER A 1 427 ? 23.174 23.214 19.732 1.00 59.97 427 SER A N 1
ATOM 3541 C CA . SER A 1 427 ? 23.956 23.308 20.973 1.00 59.97 427 SER A CA 1
ATOM 3542 C C . SER A 1 427 ? 24.472 21.947 21.461 1.00 59.97 427 SER A C 1
ATOM 3544 O O . SER A 1 427 ? 25.525 21.882 22.087 1.00 59.97 427 SER A O 1
ATOM 3546 N N . PHE A 1 428 ? 23.746 20.861 21.169 1.00 57.75 428 PHE A N 1
ATOM 3547 C CA . PHE A 1 428 ? 24.041 19.489 21.604 1.00 57.75 428 PHE A CA 1
ATOM 3548 C C . PHE A 1 428 ? 24.773 18.632 20.558 1.00 57.75 428 PHE A C 1
ATOM 3550 O O . PHE A 1 428 ? 24.898 17.421 20.735 1.00 57.75 428 PHE A O 1
ATOM 3557 N N . ASN A 1 429 ? 25.266 19.216 19.462 1.00 63.81 429 ASN A N 1
ATOM 3558 C CA . ASN A 1 429 ? 26.045 18.455 18.487 1.00 63.81 429 ASN A CA 1
ATOM 3559 C C . ASN A 1 429 ? 27.368 17.975 19.116 1.00 63.81 429 ASN A C 1
ATOM 3561 O O . ASN A 1 429 ? 28.303 18.758 19.279 1.00 63.81 429 ASN A O 1
ATOM 3565 N N . GLU A 1 430 ? 27.445 16.678 19.439 1.00 54.88 430 GLU A N 1
ATOM 3566 C CA . GLU A 1 430 ? 28.550 16.043 20.178 1.00 54.88 430 GLU A CA 1
ATOM 3567 C C . GLU A 1 430 ? 29.936 16.260 19.551 1.00 54.88 430 GLU A C 1
ATOM 3569 O O . GLU A 1 430 ? 30.950 16.183 20.244 1.00 54.88 430 GLU A O 1
ATOM 3574 N N . ASN A 1 431 ? 29.996 16.536 18.246 1.00 63.34 431 ASN A N 1
ATOM 3575 C CA . ASN A 1 431 ? 31.259 16.685 17.528 1.00 63.34 431 ASN A CA 1
ATOM 3576 C C . ASN A 1 431 ? 31.785 18.128 17.510 1.00 63.34 431 ASN A C 1
ATOM 3578 O O . ASN A 1 431 ? 32.990 18.319 17.353 1.00 63.34 431 ASN A O 1
ATOM 3582 N N . GLU A 1 432 ? 30.913 19.134 17.647 1.00 65.25 432 GLU A N 1
ATOM 3583 C CA . GLU A 1 432 ? 31.290 20.553 17.597 1.00 65.25 432 GLU A CA 1
ATOM 3584 C C . GLU A 1 432 ? 30.143 21.439 18.136 1.00 65.25 432 GLU A C 1
ATOM 3586 O O . GLU A 1 432 ? 29.360 21.982 17.349 1.00 65.25 432 GLU A O 1
ATOM 3591 N N . PRO A 1 433 ? 29.988 21.576 19.469 1.00 64.50 433 PRO A N 1
ATOM 3592 C CA . PRO A 1 433 ? 28.941 22.414 20.042 1.00 64.50 433 PRO A CA 1
ATOM 3593 C C . PRO A 1 433 ? 29.188 23.869 19.638 1.00 64.50 433 PRO A C 1
ATOM 3595 O O . PRO A 1 433 ? 30.214 24.461 19.990 1.00 64.50 433 PRO A O 1
ATOM 3598 N N . LYS A 1 434 ? 28.258 24.453 18.877 1.00 65.62 434 LYS A N 1
ATOM 3599 C CA . LYS A 1 434 ? 28.347 25.863 18.498 1.00 65.62 434 LYS A CA 1
ATOM 3600 C C . LYS A 1 434 ? 27.745 26.721 19.611 1.00 65.62 434 LYS A C 1
ATOM 3602 O O . LYS A 1 434 ? 26.571 26.530 19.926 1.00 65.62 434 LYS A O 1
ATOM 3607 N N . PRO A 1 435 ? 28.510 27.655 20.208 1.00 64.06 435 PRO A N 1
ATOM 3608 C CA . PRO A 1 435 ? 27.925 28.641 21.104 1.00 64.06 435 PRO A CA 1
ATOM 3609 C C . PRO A 1 435 ? 26.855 29.430 20.348 1.00 64.06 435 PRO A C 1
ATOM 3611 O O . PRO A 1 435 ? 27.075 29.842 19.210 1.00 64.06 435 PRO A O 1
ATOM 3614 N N . MET A 1 436 ? 25.702 29.629 20.982 1.00 67.19 436 MET A N 1
ATOM 3615 C CA . MET A 1 436 ? 24.686 30.537 20.454 1.00 67.19 436 MET A CA 1
ATOM 3616 C C . MET A 1 436 ? 25.199 31.974 20.522 1.00 67.19 436 MET A C 1
ATOM 3618 O O . MET A 1 436 ? 25.745 32.389 21.549 1.00 67.19 436 MET A O 1
ATOM 3622 N N . GLU A 1 437 ? 24.977 32.741 19.459 1.00 74.38 437 GLU A N 1
ATOM 3623 C CA . GLU A 1 437 ? 25.296 34.162 19.449 1.00 74.38 437 GLU A CA 1
ATOM 3624 C C . GLU A 1 437 ? 24.200 34.949 20.185 1.00 74.38 437 GLU A C 1
ATOM 3626 O O . GLU A 1 437 ? 23.020 34.580 20.198 1.00 74.38 437 GLU A O 1
ATOM 3631 N N . GLU A 1 438 ? 24.563 36.088 20.778 1.00 75.94 438 GLU A N 1
ATOM 3632 C CA . GLU A 1 438 ? 23.609 36.979 21.458 1.00 75.94 438 GLU A CA 1
ATOM 3633 C C . GLU A 1 438 ? 22.441 37.371 20.531 1.00 75.94 438 GLU A C 1
ATOM 3635 O O . GLU A 1 438 ? 21.291 37.476 20.968 1.00 75.94 438 GLU A O 1
ATOM 3640 N N . SER A 1 439 ? 22.717 37.528 19.231 1.00 70.94 439 SER A N 1
ATOM 3641 C CA . SER A 1 439 ? 21.716 37.829 18.206 1.00 70.94 439 SER A CA 1
ATOM 3642 C C . SER A 1 439 ? 20.631 36.760 18.092 1.00 70.94 439 SER A C 1
ATOM 3644 O O . SER A 1 439 ? 19.463 37.114 17.923 1.00 70.94 439 SER A O 1
ATOM 3646 N N . ASP A 1 440 ? 20.985 35.483 18.235 1.00 70.88 440 ASP A N 1
ATOM 3647 C CA . ASP A 1 440 ? 20.050 34.360 18.104 1.00 70.88 440 ASP A CA 1
ATOM 3648 C C . ASP A 1 440 ? 19.116 34.296 19.316 1.00 70.88 440 ASP A C 1
ATOM 3650 O O . ASP A 1 440 ? 17.902 34.107 19.201 1.00 70.88 440 ASP A O 1
ATOM 3654 N N . LEU A 1 441 ? 19.654 34.549 20.508 1.00 73.06 441 LEU A N 1
ATOM 3655 C CA . LEU A 1 441 ? 18.858 34.597 21.732 1.00 73.06 441 LEU A CA 1
ATOM 3656 C C . LEU A 1 441 ? 17.968 35.840 21.789 1.00 73.06 441 LEU A C 1
ATOM 3658 O O . LEU A 1 441 ? 16.810 35.757 22.210 1.00 73.06 441 LEU A O 1
ATOM 3662 N N . MET A 1 442 ? 18.461 36.982 21.309 1.00 72.75 442 MET A N 1
ATOM 3663 C CA . MET A 1 442 ? 17.654 38.193 21.162 1.00 72.75 442 MET A CA 1
ATOM 3664 C C . MET A 1 442 ? 16.548 38.030 20.114 1.00 72.75 442 MET A C 1
ATOM 3666 O O . MET A 1 442 ? 15.440 38.537 20.323 1.00 72.75 442 MET A O 1
ATOM 3670 N N . PHE A 1 443 ? 16.809 37.290 19.030 1.00 71.50 443 PHE A N 1
ATOM 3671 C CA . PHE A 1 443 ? 15.796 36.866 18.060 1.00 71.50 443 PHE A CA 1
ATOM 3672 C C . PHE A 1 443 ? 14.682 36.073 18.758 1.00 71.50 443 PHE A C 1
ATOM 3674 O O . PHE A 1 443 ? 13.504 36.434 18.667 1.00 71.50 443 PHE A O 1
ATOM 3681 N N . CYS A 1 444 ? 15.049 35.057 19.543 1.00 69.19 444 CYS A N 1
ATOM 3682 C CA . CYS A 1 444 ? 14.097 34.207 20.261 1.00 69.19 444 CYS A CA 1
ATOM 3683 C C . CYS A 1 444 ? 13.267 34.993 21.277 1.00 69.19 444 CYS A C 1
ATOM 3685 O O . CYS A 1 444 ? 12.039 34.877 21.308 1.00 69.19 444 CYS A O 1
ATOM 3687 N N . LYS A 1 445 ? 13.919 35.852 22.069 1.00 75.75 445 LYS A N 1
ATOM 3688 C CA . LYS A 1 445 ? 13.252 36.704 23.058 1.00 75.75 445 LYS A CA 1
ATOM 3689 C C . LYS A 1 445 ? 12.187 37.588 22.414 1.00 75.75 445 LYS A C 1
ATOM 3691 O O . LYS A 1 445 ? 11.049 37.593 22.877 1.00 75.75 445 LYS A O 1
ATOM 3696 N N . LYS A 1 446 ? 12.521 38.293 21.326 1.00 73.56 446 LYS A N 1
ATOM 3697 C CA . LYS A 1 446 ? 11.574 39.169 20.612 1.00 73.56 446 LYS A CA 1
ATOM 3698 C C . LYS A 1 446 ? 10.365 38.401 20.070 1.00 73.56 446 LYS A C 1
ATOM 3700 O O . LYS A 1 446 ? 9.238 38.872 20.219 1.00 73.56 446 LYS A O 1
ATOM 3705 N N . LYS A 1 447 ? 10.578 37.213 19.494 1.00 69.25 447 LYS A N 1
ATOM 3706 C CA . LYS A 1 447 ? 9.496 36.363 18.966 1.00 69.25 447 LYS A CA 1
ATOM 3707 C C . LYS A 1 447 ? 8.562 35.878 20.082 1.00 69.25 447 LYS A C 1
ATOM 3709 O O . LYS A 1 447 ? 7.344 35.977 19.950 1.00 69.25 447 LYS A O 1
ATOM 3714 N N . ILE A 1 448 ? 9.117 35.449 21.219 1.00 69.75 448 ILE A N 1
ATOM 3715 C CA . ILE A 1 448 ? 8.343 35.039 22.404 1.00 69.75 448 ILE A CA 1
ATOM 3716 C C . ILE A 1 448 ? 7.568 36.222 22.996 1.00 69.75 448 ILE A C 1
ATOM 3718 O O . ILE A 1 448 ? 6.384 36.090 23.294 1.00 69.75 448 ILE A O 1
ATOM 3722 N N . GLU A 1 449 ? 8.195 37.395 23.138 1.00 73.56 449 GLU A N 1
ATOM 3723 C CA . GLU A 1 449 ? 7.505 38.611 23.593 1.00 73.56 449 GLU A CA 1
ATOM 3724 C C . GLU A 1 449 ? 6.299 38.947 22.717 1.00 73.56 449 GLU A C 1
ATOM 3726 O O . GLU A 1 449 ? 5.240 39.302 23.236 1.00 73.56 449 GLU A O 1
ATOM 3731 N N . TRP A 1 450 ? 6.469 38.864 21.398 1.00 70.81 450 TRP A N 1
ATOM 3732 C CA . TRP A 1 450 ? 5.413 39.148 20.438 1.00 70.81 450 TRP A CA 1
ATOM 3733 C C . TRP A 1 450 ? 4.257 38.138 20.567 1.00 70.81 450 TRP A C 1
ATOM 3735 O O . TRP A 1 450 ? 3.100 38.551 20.665 1.00 70.81 450 TRP A O 1
ATOM 3745 N N . LEU A 1 451 ? 4.553 36.837 20.682 1.00 66.62 451 LEU A N 1
ATOM 3746 C CA . LEU A 1 451 ? 3.537 35.785 20.841 1.00 66.62 451 LEU A CA 1
ATOM 3747 C C . LEU A 1 451 ? 2.709 35.968 22.115 1.00 66.62 451 LEU A C 1
ATOM 3749 O O . LEU A 1 451 ? 1.478 35.916 22.073 1.00 66.62 451 LEU A O 1
ATOM 3753 N N . LEU A 1 452 ? 3.380 36.254 23.235 1.00 69.81 452 LEU A N 1
ATOM 3754 C CA . LEU A 1 452 ? 2.729 36.476 24.527 1.00 69.81 452 LEU A CA 1
ATOM 3755 C C . LEU A 1 452 ? 1.843 37.734 24.532 1.00 69.81 452 LEU A C 1
ATOM 3757 O O . LEU A 1 452 ? 0.831 37.766 25.229 1.00 69.81 452 LEU A O 1
ATOM 3761 N N . LYS A 1 453 ? 2.200 38.774 23.764 1.00 72.94 453 LYS A N 1
ATOM 3762 C CA . LYS A 1 453 ? 1.421 40.023 23.666 1.00 72.94 453 LYS A CA 1
ATOM 3763 C C . LYS A 1 453 ? 0.153 39.883 22.823 1.00 72.94 453 LYS A C 1
ATOM 3765 O O . LYS A 1 453 ? -0.810 40.594 23.091 1.00 72.94 453 LYS A O 1
ATOM 3770 N N . ASN A 1 454 ? 0.143 38.991 21.834 1.00 67.31 454 ASN A N 1
ATOM 3771 C CA . ASN A 1 454 ? -0.951 38.876 20.862 1.00 67.31 454 ASN A CA 1
ATOM 3772 C C . ASN A 1 454 ? -2.016 37.829 21.228 1.00 67.31 454 ASN A C 1
ATOM 3774 O O . ASN A 1 454 ? -2.807 37.440 20.379 1.00 67.31 454 ASN A O 1
ATOM 3778 N N . ASP A 1 455 ? -2.052 37.362 22.481 1.00 62.03 455 ASP A N 1
ATOM 3779 C CA . ASP A 1 455 ? -3.057 36.427 23.031 1.00 62.03 455 ASP A CA 1
ATOM 3780 C C . ASP A 1 455 ? -3.209 35.085 22.283 1.00 62.03 455 ASP A C 1
ATOM 3782 O O . ASP A 1 455 ? -4.048 34.257 22.638 1.00 62.03 455 ASP A O 1
ATOM 3786 N N . THR A 1 456 ? -2.331 34.821 21.310 1.00 55.59 456 THR A N 1
ATOM 3787 C CA . THR A 1 456 ? -2.224 33.576 20.529 1.00 55.59 456 THR A CA 1
ATOM 3788 C C . THR A 1 456 ? -1.980 32.336 21.396 1.00 55.59 456 THR A C 1
ATOM 3790 O O . THR A 1 456 ? -2.080 31.206 20.925 1.00 55.59 456 THR A O 1
ATOM 3793 N N . SER A 1 457 ? -1.672 32.530 22.684 1.00 52.91 457 SER A N 1
ATOM 3794 C CA . SER A 1 457 ? -1.082 31.527 23.558 1.00 52.91 457 SER A CA 1
ATOM 3795 C C . SER A 1 457 ? -1.907 31.148 24.792 1.00 52.91 457 SER A C 1
ATOM 3797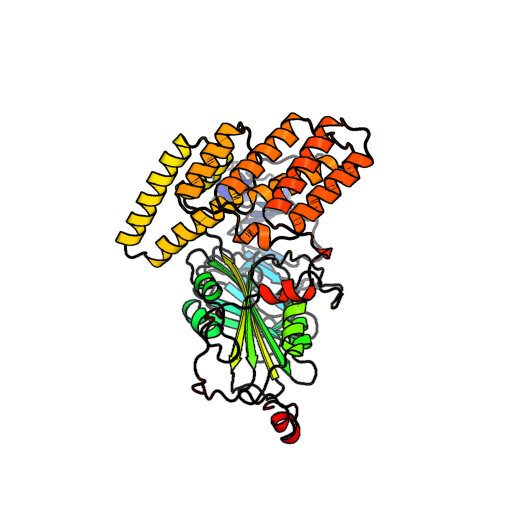 O O . SER A 1 457 ? -1.439 30.311 25.561 1.00 52.91 457 SER A O 1
ATOM 3799 N N . LYS A 1 458 ? -3.105 31.704 25.040 1.00 47.38 458 LYS A N 1
ATOM 3800 C CA . LYS A 1 458 ? -3.860 31.413 26.286 1.00 47.38 458 LYS A CA 1
ATOM 3801 C C . LYS A 1 458 ? -4.162 29.925 26.509 1.00 47.38 458 LYS A C 1
ATOM 3803 O O . LYS A 1 458 ? -4.159 29.480 27.657 1.00 47.38 458 LYS A O 1
ATOM 3808 N N . ASN A 1 459 ? -4.358 29.161 25.433 1.00 45.41 459 ASN A N 1
ATOM 3809 C CA . ASN A 1 459 ? -4.501 27.702 25.497 1.00 45.41 459 ASN A CA 1
ATOM 3810 C C . ASN A 1 459 ? -3.142 26.974 25.421 1.00 45.41 459 ASN A C 1
ATOM 3812 O O . ASN A 1 459 ? -2.950 25.974 26.100 1.00 45.41 459 ASN A O 1
ATOM 3816 N N . PHE A 1 460 ? -2.158 27.512 24.693 1.00 48.88 460 PHE A N 1
ATOM 3817 C CA . PHE A 1 460 ? -0.845 26.886 24.475 1.00 48.88 460 PHE A CA 1
ATOM 3818 C C . PHE A 1 460 ? 0.090 26.939 25.696 1.00 48.88 460 PHE A C 1
ATOM 3820 O O . PHE A 1 460 ? 0.625 25.918 26.122 1.00 48.88 460 PHE A O 1
ATOM 3827 N N . VAL A 1 461 ? 0.224 28.118 26.314 1.00 46.66 461 VAL A N 1
ATOM 3828 C C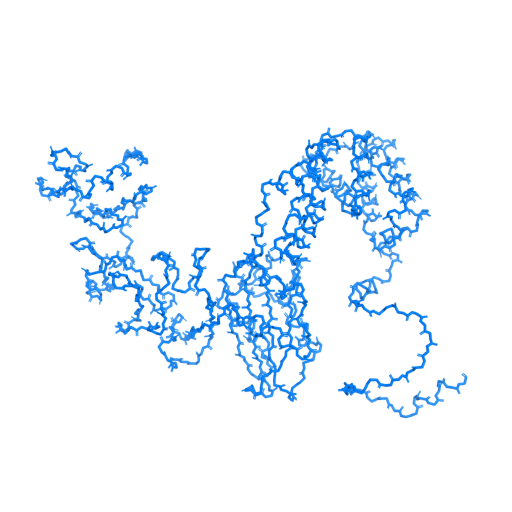A . VAL A 1 461 ? 1.026 28.361 27.532 1.00 46.66 461 VAL A CA 1
ATOM 3829 C C . VAL A 1 461 ? 0.513 27.536 28.716 1.00 46.66 461 VAL A C 1
ATOM 3831 O O . VAL A 1 461 ? 1.272 27.181 29.615 1.00 46.66 461 VAL A O 1
ATOM 3834 N N . ARG A 1 462 ? -0.774 27.175 28.698 1.00 44.78 462 ARG A N 1
ATOM 3835 C CA . ARG A 1 462 ? -1.383 26.297 29.698 1.00 44.78 462 ARG A CA 1
ATOM 3836 C C . ARG A 1 462 ? -1.216 24.803 29.415 1.00 44.78 462 ARG A C 1
ATOM 3838 O O . ARG A 1 462 ? -1.388 24.038 30.358 1.00 44.78 462 ARG A O 1
ATOM 3845 N N . MET A 1 463 ? -0.937 24.387 28.175 1.00 44.50 463 MET A N 1
ATOM 3846 C CA . MET A 1 463 ? -1.034 22.975 27.771 1.00 44.50 463 MET A CA 1
ATOM 3847 C C . MET A 1 463 ? 0.296 22.279 27.475 1.00 44.50 463 MET A C 1
ATOM 3849 O O . MET A 1 463 ? 0.373 21.078 27.703 1.00 44.50 463 MET A O 1
ATOM 3853 N N . LYS A 1 464 ? 1.356 22.967 27.029 1.00 54.59 464 LYS A N 1
ATOM 3854 C CA . LYS A 1 464 ? 2.633 22.287 26.739 1.00 54.59 464 LYS A CA 1
ATOM 3855 C C . LYS A 1 464 ? 3.687 22.603 27.795 1.00 54.59 464 LYS A C 1
ATOM 3857 O O . LYS A 1 464 ? 4.235 23.697 27.842 1.00 54.59 464 LYS A O 1
ATOM 3862 N N . MET A 1 465 ? 3.953 21.601 28.631 1.00 52.31 465 MET A N 1
ATOM 3863 C CA . MET A 1 465 ? 4.954 21.584 29.704 1.00 52.31 465 MET A CA 1
ATOM 3864 C C . MET A 1 465 ? 6.400 21.705 29.178 1.00 52.31 465 MET A C 1
ATOM 3866 O O . MET A 1 465 ? 7.265 22.302 29.815 1.00 52.31 465 MET A O 1
ATOM 3870 N N . MET A 1 466 ? 6.639 21.219 27.961 1.00 59.50 466 MET A N 1
ATOM 3871 C CA . MET A 1 466 ? 7.981 20.978 27.445 1.00 59.50 466 MET A CA 1
ATOM 3872 C C . MET A 1 466 ? 8.850 22.209 27.072 1.00 59.50 466 MET A C 1
ATOM 3874 O O . MET A 1 466 ? 10.066 22.104 27.201 1.00 59.50 466 MET A O 1
ATOM 3878 N N . PRO A 1 467 ? 8.334 23.385 26.649 1.00 63.28 467 PRO A N 1
ATOM 3879 C CA . PRO A 1 467 ? 9.178 24.553 26.359 1.00 63.28 467 PRO A CA 1
ATOM 3880 C C . PRO A 1 467 ? 9.947 25.095 27.575 1.00 63.28 467 PRO A C 1
ATOM 3882 O O . PRO A 1 467 ? 11.065 25.586 27.431 1.00 63.28 467 PRO A O 1
ATOM 3885 N N . LEU A 1 468 ? 9.372 25.006 28.781 1.00 69.88 468 LEU A N 1
ATOM 3886 C CA . LEU A 1 468 ? 10.055 25.410 30.017 1.00 69.88 468 LEU A CA 1
ATOM 3887 C C . LEU A 1 468 ? 11.138 24.405 30.408 1.00 69.88 468 LEU A C 1
ATOM 3889 O O . LEU A 1 468 ? 12.244 24.810 30.774 1.00 69.88 468 LEU A O 1
ATOM 3893 N N . ASP A 1 469 ? 10.844 23.110 30.272 1.00 69.44 469 ASP A N 1
ATOM 3894 C CA . ASP A 1 469 ? 11.830 22.044 30.462 1.00 69.44 469 ASP A CA 1
ATOM 3895 C C . ASP A 1 469 ? 12.993 22.194 29.457 1.00 69.44 469 ASP A C 1
ATOM 3897 O O . ASP A 1 469 ? 14.158 22.120 29.846 1.00 69.44 469 ASP A O 1
ATOM 3901 N N . MET A 1 470 ? 12.702 22.536 28.195 1.00 66.75 470 MET A N 1
ATOM 3902 C CA . MET A 1 470 ? 13.698 22.846 27.159 1.00 66.75 470 MET A CA 1
ATOM 3903 C C . MET A 1 470 ? 14.558 24.069 27.497 1.00 66.75 470 MET A C 1
ATOM 3905 O O . MET A 1 470 ? 15.779 24.011 27.364 1.00 66.75 470 MET A O 1
ATOM 3909 N N . LEU A 1 471 ? 13.957 25.169 27.966 1.00 72.38 471 LEU A N 1
ATOM 3910 C CA . LEU A 1 471 ? 14.706 26.352 28.413 1.00 72.38 471 LEU A CA 1
ATOM 3911 C C . LEU A 1 471 ? 15.607 26.038 29.608 1.00 72.38 471 LEU A C 1
ATOM 3913 O O . LEU A 1 471 ? 16.726 26.539 29.686 1.00 72.38 471 LEU A O 1
ATOM 3917 N N . THR A 1 472 ? 15.148 25.190 30.526 1.00 74.88 472 THR A N 1
ATOM 3918 C CA . THR A 1 472 ? 15.967 24.731 31.654 1.00 74.88 472 THR A CA 1
ATOM 3919 C C . THR A 1 472 ? 17.125 23.873 31.184 1.00 74.88 472 THR A C 1
ATOM 3921 O O . THR A 1 472 ? 18.252 24.082 31.627 1.00 74.88 472 THR A O 1
ATOM 3924 N N . MET A 1 473 ? 16.877 22.963 30.243 1.00 70.31 473 MET A N 1
ATOM 3925 C CA . MET A 1 473 ? 17.924 22.157 29.629 1.00 70.31 473 MET A CA 1
ATOM 3926 C C . MET A 1 473 ? 18.970 23.041 28.941 1.00 70.31 473 MET A C 1
ATOM 3928 O O . MET A 1 473 ? 20.153 22.892 29.225 1.00 70.31 473 MET A O 1
ATOM 3932 N N . LEU A 1 474 ? 18.547 24.033 28.146 1.00 69.75 474 LEU A N 1
ATOM 3933 C CA . LEU A 1 474 ? 19.449 25.022 27.540 1.00 69.75 474 LEU A CA 1
ATOM 3934 C C . LEU A 1 474 ? 20.275 25.767 28.588 1.00 69.75 474 LEU A C 1
ATOM 3936 O O . LEU A 1 474 ? 21.475 25.917 28.405 1.00 69.75 474 LEU A O 1
ATOM 3940 N N . LYS A 1 475 ? 19.669 26.216 29.693 1.00 76.50 475 LYS A N 1
ATOM 3941 C CA . LYS A 1 475 ? 20.390 26.907 30.776 1.00 76.50 475 LYS A CA 1
ATOM 3942 C C . LYS A 1 475 ? 21.403 26.003 31.478 1.00 76.50 475 LYS A C 1
ATOM 3944 O O . LYS A 1 475 ? 22.463 26.491 31.856 1.00 76.50 475 LYS A O 1
ATOM 3949 N N . ASN A 1 476 ? 21.093 24.719 31.647 1.00 73.69 476 ASN A N 1
ATOM 3950 C CA . ASN A 1 476 ? 22.011 23.748 32.244 1.00 73.69 476 ASN A CA 1
ATOM 3951 C C . ASN A 1 476 ? 23.221 23.509 31.333 1.00 73.69 476 ASN A C 1
ATOM 3953 O O . ASN A 1 476 ? 24.348 23.602 31.803 1.00 73.69 476 ASN A O 1
ATOM 3957 N N . VAL A 1 477 ? 22.997 23.333 30.027 1.00 68.19 477 VAL A N 1
ATOM 3958 C CA . VAL A 1 477 ? 24.073 23.291 29.018 1.00 68.19 477 VAL A CA 1
ATOM 3959 C C . VAL A 1 477 ? 24.896 24.576 29.067 1.00 68.19 477 VAL A C 1
ATOM 3961 O O . VAL A 1 477 ? 26.118 24.534 29.148 1.00 68.19 477 VAL A O 1
ATOM 3964 N N . TYR A 1 478 ? 24.229 25.731 29.112 1.00 72.31 478 TYR A N 1
ATOM 3965 C CA . TYR A 1 478 ? 24.881 27.039 29.202 1.00 72.31 478 TYR A CA 1
ATOM 3966 C C . TYR A 1 478 ? 25.772 27.177 30.443 1.00 72.31 478 TYR A C 1
ATOM 3968 O O . TYR A 1 478 ? 26.761 27.894 30.407 1.00 72.31 478 TYR A O 1
ATOM 3976 N N . ALA A 1 479 ? 25.425 26.520 31.552 1.00 69.75 479 ALA A N 1
ATOM 3977 C CA . ALA A 1 479 ? 26.228 26.531 32.771 1.00 69.75 479 ALA A CA 1
ATOM 3978 C C . ALA A 1 479 ? 27.449 25.595 32.696 1.00 69.75 479 ALA A C 1
ATOM 3980 O O . ALA A 1 479 ? 28.416 25.802 33.428 1.00 69.75 479 ALA A O 1
ATOM 3981 N N . GLU A 1 480 ? 27.402 24.575 31.838 1.00 72.00 480 GLU A N 1
ATOM 3982 C CA . GLU A 1 480 ? 28.478 23.597 31.639 1.00 72.00 480 GLU A CA 1
ATOM 3983 C C . GLU A 1 480 ? 29.491 24.030 30.568 1.00 72.00 480 GLU A C 1
ATOM 3985 O O . GLU A 1 480 ? 30.652 23.617 30.612 1.00 72.00 480 GLU A O 1
ATOM 3990 N N . HIS A 1 481 ? 29.089 24.902 29.642 1.00 64.81 481 HIS A N 1
ATOM 3991 C CA . HIS A 1 481 ? 29.962 25.500 28.636 1.00 64.81 481 HIS A CA 1
ATOM 3992 C C . HIS A 1 481 ? 30.317 26.947 29.029 1.00 64.81 481 HIS A C 1
ATOM 3994 O O . HIS A 1 481 ? 29.447 27.705 29.436 1.00 64.81 481 HIS A O 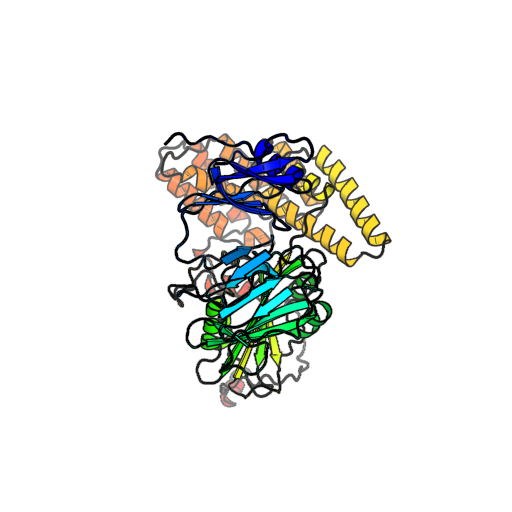1
ATOM 4000 N N . GLU A 1 482 ? 31.587 27.364 28.924 1.00 72.94 482 GLU A N 1
ATOM 4001 C CA . GLU A 1 482 ? 32.067 28.721 29.285 1.00 72.94 482 GLU A CA 1
ATOM 4002 C C . GLU A 1 482 ? 31.575 29.824 28.315 1.00 72.94 482 GLU A C 1
ATOM 4004 O O . GLU A 1 482 ? 32.359 30.570 27.726 1.00 72.94 482 GLU A O 1
ATOM 4009 N N . TRP A 1 483 ? 30.271 29.913 28.085 1.00 76.31 483 TRP A N 1
ATOM 4010 C CA . TRP A 1 483 ? 29.659 30.826 27.130 1.00 76.31 483 TRP A CA 1
ATOM 4011 C C . TRP A 1 483 ? 29.357 32.224 27.741 1.00 76.31 483 TRP A C 1
ATOM 4013 O O . TRP A 1 483 ? 29.349 32.374 28.968 1.00 76.31 483 TRP A O 1
ATOM 4023 N N . PRO A 1 484 ? 29.117 33.275 26.921 1.00 79.25 484 PRO A N 1
ATOM 4024 C CA . PRO A 1 484 ? 28.910 34.652 27.396 1.00 79.25 484 PRO A CA 1
ATOM 4025 C C . PRO A 1 484 ? 27.748 34.843 28.389 1.00 79.25 484 PRO A C 1
ATOM 4027 O O . PRO A 1 484 ? 26.635 34.355 28.193 1.00 79.25 484 PRO A O 1
ATOM 4030 N N . LEU A 1 485 ? 27.967 35.633 29.445 1.00 79.62 485 LEU A N 1
ATOM 4031 C CA . LEU A 1 485 ? 26.985 35.856 30.517 1.00 79.62 485 LEU A CA 1
ATOM 4032 C C . LEU A 1 485 ? 25.687 36.516 30.013 1.00 79.62 485 LEU A C 1
ATOM 4034 O O . LEU A 1 485 ? 24.603 36.262 30.541 1.00 79.62 485 LEU A O 1
ATOM 4038 N N . GLU A 1 486 ? 25.790 37.348 28.983 1.00 80.94 486 GLU A N 1
ATOM 4039 C CA . GLU A 1 486 ? 24.703 38.110 28.364 1.00 80.94 486 GLU A CA 1
ATOM 4040 C C . GLU A 1 486 ? 23.585 37.194 27.845 1.00 80.94 486 GLU A C 1
ATOM 4042 O O . GLU A 1 486 ? 22.395 37.471 27.994 1.00 80.94 486 GLU A O 1
ATOM 4047 N N . CYS A 1 487 ? 23.960 36.042 27.309 1.00 77.12 487 CYS A N 1
ATOM 4048 C CA . CYS A 1 487 ? 23.040 35.044 26.784 1.00 77.12 487 CYS A CA 1
ATOM 4049 C C . CYS A 1 487 ? 22.259 34.320 27.892 1.00 77.12 487 CYS A C 1
ATOM 4051 O O . CYS A 1 487 ? 21.055 34.086 27.758 1.00 77.12 487 CYS A O 1
ATOM 4053 N N . LEU A 1 488 ? 22.909 34.022 29.023 1.00 79.00 488 LEU A N 1
ATOM 4054 C CA . LEU A 1 488 ? 22.245 33.445 30.195 1.00 79.00 488 LEU A CA 1
ATOM 4055 C C . LEU A 1 488 ? 21.201 34.411 30.780 1.00 79.00 488 LEU A C 1
ATOM 4057 O O . LEU A 1 488 ? 20.135 33.981 31.237 1.00 79.00 488 LEU A O 1
ATOM 4061 N N . VAL A 1 489 ? 21.478 35.719 30.732 1.00 83.69 489 VAL A N 1
ATOM 4062 C CA . VAL A 1 489 ? 20.512 36.762 31.108 1.00 83.69 489 VAL A CA 1
ATOM 4063 C C . VAL A 1 489 ? 19.295 36.721 30.182 1.00 83.69 489 VAL A C 1
ATOM 4065 O O . VAL A 1 489 ? 18.165 36.699 30.669 1.00 83.69 489 VAL A O 1
ATOM 4068 N N . ILE A 1 490 ? 19.503 36.619 28.866 1.00 80.06 490 ILE A N 1
ATOM 4069 C CA . ILE A 1 490 ? 18.407 36.538 27.889 1.00 80.06 490 ILE A CA 1
ATOM 4070 C C . ILE A 1 490 ? 17.542 35.286 28.111 1.00 80.06 490 ILE A C 1
ATOM 4072 O O . ILE A 1 490 ? 16.315 35.393 28.143 1.00 80.06 490 ILE A O 1
ATOM 4076 N N . LEU A 1 491 ? 18.147 34.113 28.329 1.00 79.38 491 LEU A N 1
ATOM 4077 C CA . LEU A 1 491 ? 17.415 32.871 28.622 1.00 79.38 491 LEU A CA 1
ATOM 4078 C C . LEU A 1 491 ? 16.593 32.971 29.916 1.00 79.38 491 LEU A C 1
ATOM 4080 O O . LEU A 1 491 ? 15.449 32.518 29.976 1.00 79.38 491 LEU A O 1
ATOM 4084 N N . THR A 1 492 ? 17.159 33.598 30.947 1.00 83.44 492 THR A N 1
ATOM 4085 C CA . THR A 1 492 ? 16.476 33.816 32.230 1.00 83.44 492 THR A CA 1
ATOM 4086 C C . THR A 1 492 ? 15.292 34.775 32.083 1.00 83.44 492 THR A C 1
ATOM 4088 O O . THR A 1 492 ? 14.225 34.532 32.653 1.00 83.44 492 THR A O 1
ATOM 4091 N N . ASP A 1 493 ? 15.442 35.829 31.280 1.00 82.38 493 ASP A N 1
ATOM 4092 C CA . ASP A 1 493 ? 14.358 36.759 30.959 1.00 82.38 493 ASP A CA 1
ATOM 4093 C C . ASP A 1 493 ? 13.199 36.060 30.236 1.00 82.38 493 ASP A C 1
ATOM 4095 O O . ASP A 1 493 ? 12.034 36.269 30.593 1.00 82.38 493 ASP A O 1
ATOM 4099 N N . ILE A 1 494 ? 13.512 35.208 29.251 1.00 79.12 494 ILE A N 1
ATOM 4100 C CA . ILE A 1 494 ? 12.520 34.417 28.511 1.00 79.12 494 ILE A CA 1
ATOM 4101 C C . ILE A 1 494 ? 11.732 33.515 29.473 1.00 79.12 494 ILE A C 1
ATOM 4103 O O . ILE A 1 494 ? 10.498 33.547 29.475 1.00 79.12 494 ILE A O 1
ATOM 4107 N N . GLU A 1 495 ? 12.417 32.763 30.340 1.00 81.88 495 GLU A N 1
ATOM 4108 C CA . GLU A 1 495 ? 11.767 31.892 31.330 1.00 81.88 495 GLU A CA 1
ATOM 4109 C C . GLU A 1 495 ? 10.831 32.695 32.254 1.00 81.88 495 GLU A C 1
ATOM 4111 O O . GLU A 1 495 ? 9.673 32.324 32.472 1.00 81.88 495 GLU A O 1
ATOM 4116 N N . ALA A 1 496 ? 11.297 33.839 32.766 1.00 81.81 496 ALA A N 1
ATOM 4117 C CA . ALA A 1 496 ? 10.511 34.694 33.651 1.00 81.81 496 ALA A CA 1
ATOM 4118 C C . ALA A 1 496 ? 9.265 35.275 32.959 1.00 81.81 496 ALA A C 1
ATOM 4120 O O . ALA A 1 496 ? 8.202 35.409 33.577 1.00 81.81 496 ALA A O 1
ATOM 4121 N N . MET A 1 497 ? 9.362 35.629 31.676 1.00 76.50 497 MET A N 1
ATOM 4122 C CA . MET A 1 497 ? 8.209 36.052 30.879 1.00 76.50 497 MET A CA 1
ATOM 4123 C C . MET A 1 497 ? 7.174 34.935 30.726 1.00 76.50 497 MET A C 1
ATOM 4125 O O . MET A 1 497 ? 5.988 35.179 30.952 1.00 76.50 497 MET A O 1
ATOM 4129 N N . MET A 1 498 ? 7.616 33.719 30.403 1.00 73.75 498 MET A N 1
ATOM 4130 C CA . MET A 1 498 ? 6.733 32.561 30.239 1.00 73.75 498 MET A CA 1
ATOM 4131 C C . MET A 1 498 ? 6.005 32.215 31.544 1.00 73.75 498 MET A C 1
ATOM 4133 O O . MET A 1 498 ? 4.783 32.055 31.549 1.00 73.75 498 MET A O 1
ATOM 4137 N N . ARG A 1 499 ? 6.710 32.219 32.683 1.00 75.62 499 ARG A N 1
ATOM 4138 C CA . ARG A 1 499 ? 6.095 31.999 34.006 1.00 75.62 499 ARG A CA 1
ATOM 4139 C C . ARG A 1 499 ? 5.035 33.042 34.358 1.00 75.62 499 ARG A C 1
ATOM 4141 O O . ARG A 1 499 ? 3.976 32.685 34.868 1.00 75.62 499 ARG A O 1
ATOM 4148 N N . ARG A 1 500 ? 5.274 34.329 34.068 1.00 78.19 500 ARG A N 1
ATOM 4149 C CA . ARG A 1 500 ? 4.281 35.401 34.304 1.00 78.19 500 ARG A CA 1
ATOM 4150 C C . ARG A 1 500 ? 2.992 35.203 33.507 1.00 78.19 500 ARG A C 1
ATOM 4152 O O . ARG A 1 500 ? 1.940 35.655 33.948 1.00 78.19 500 ARG A O 1
ATOM 4159 N N . CYS A 1 501 ? 3.073 34.509 32.377 1.00 68.25 501 CYS A N 1
ATOM 4160 C CA . CYS A 1 501 ? 1.922 34.174 31.543 1.00 68.25 501 CYS A CA 1
ATOM 4161 C C . CYS A 1 501 ? 1.233 32.863 31.965 1.00 68.25 501 CYS A C 1
ATOM 4163 O O . CYS A 1 501 ? 0.226 32.488 31.371 1.00 68.25 501 CYS A O 1
ATOM 4165 N N . GLY A 1 502 ? 1.726 32.197 33.016 1.00 69.62 502 GLY A N 1
ATOM 4166 C CA . GLY A 1 502 ? 1.116 31.004 33.597 1.00 69.62 502 GLY A CA 1
ATOM 4167 C C . GLY A 1 502 ? 1.684 29.674 33.104 1.00 69.62 502 GLY A C 1
ATOM 4168 O O . GLY A 1 502 ? 1.105 28.646 33.456 1.00 69.62 502 GLY A O 1
ATOM 4169 N N . CYS A 1 503 ? 2.787 29.670 32.342 1.00 67.12 503 CYS A N 1
ATOM 4170 C CA . CYS A 1 503 ? 3.480 28.428 31.999 1.00 67.12 503 CYS A CA 1
ATOM 4171 C C . CYS A 1 503 ? 4.060 27.760 33.261 1.00 67.12 503 CYS A C 1
ATOM 4173 O O . CYS A 1 503 ? 4.518 28.452 34.177 1.00 67.12 503 CYS A O 1
ATOM 4175 N N . ARG A 1 504 ? 4.093 26.424 33.283 1.00 66.06 504 ARG A N 1
ATOM 4176 C CA . ARG A 1 504 ? 4.628 25.593 34.378 1.00 66.06 504 ARG A CA 1
ATOM 4177 C C . ARG A 1 504 ? 5.510 24.474 33.826 1.00 66.06 504 ARG A C 1
ATOM 4179 O O . ARG A 1 504 ? 5.394 24.148 32.647 1.00 66.06 504 ARG A O 1
ATOM 4186 N N . TYR A 1 505 ? 6.367 23.898 34.663 1.00 64.88 505 TYR A N 1
ATOM 4187 C CA . TYR A 1 505 ? 7.189 22.746 34.271 1.00 64.88 505 TYR A CA 1
ATOM 4188 C C . TYR A 1 505 ? 6.395 21.442 34.200 1.00 64.88 505 TYR A C 1
ATOM 4190 O O . TYR A 1 505 ? 5.368 21.305 34.870 1.00 64.88 505 TYR A O 1
ATOM 4198 N N . ALA A 1 506 ? 6.918 20.440 33.478 1.00 57.25 506 ALA A N 1
ATOM 4199 C CA . ALA A 1 506 ? 6.308 19.112 33.448 1.00 57.25 506 ALA A CA 1
ATOM 4200 C C . ALA A 1 506 ? 6.193 18.473 34.833 1.00 57.25 506 ALA A C 1
ATOM 4202 O O . ALA A 1 506 ? 5.141 17.972 35.219 1.00 57.25 506 ALA A O 1
ATOM 4203 N N . HIS A 1 507 ? 7.265 18.538 35.612 1.00 57.41 507 HIS A N 1
ATOM 4204 C CA . HIS A 1 507 ? 7.320 17.932 36.940 1.00 57.41 507 HIS A CA 1
ATOM 4205 C C . HIS A 1 507 ? 6.445 18.652 37.984 1.00 57.41 507 HIS A C 1
ATOM 4207 O O . HIS A 1 507 ? 6.169 18.093 39.042 1.00 57.41 507 HIS A O 1
ATOM 4213 N N . GLU A 1 508 ? 6.002 19.884 37.707 1.00 58.09 508 GLU A N 1
ATOM 4214 C CA . GLU A 1 508 ? 5.047 20.615 38.553 1.00 58.09 508 GLU A CA 1
ATOM 4215 C C . GLU A 1 508 ? 3.597 20.164 38.311 1.00 58.09 508 GLU A C 1
ATOM 4217 O O . GLU A 1 508 ? 2.698 20.546 39.067 1.00 58.09 508 GLU A O 1
ATOM 4222 N N . HIS A 1 509 ? 3.359 19.365 37.265 1.00 54.03 509 HIS A N 1
ATOM 4223 C CA . HIS A 1 509 ? 2.050 18.841 36.929 1.00 54.03 509 HIS A CA 1
ATOM 4224 C C . HIS A 1 509 ? 1.869 17.378 37.311 1.00 54.03 509 HIS A C 1
ATOM 4226 O O . HIS A 1 509 ? 2.764 16.544 37.271 1.00 54.03 509 HIS A O 1
ATOM 4232 N N . ASP A 1 510 ? 0.620 17.133 37.680 1.00 52.62 510 ASP A N 1
ATOM 4233 C CA . ASP A 1 510 ? -0.057 15.883 37.993 1.00 52.62 510 ASP A CA 1
ATOM 4234 C C . ASP A 1 510 ? -0.038 14.984 36.728 1.00 52.62 510 ASP A C 1
ATOM 4236 O O . ASP A 1 510 ? -1.048 14.883 36.037 1.00 52.62 510 ASP A O 1
ATOM 4240 N N . ILE A 1 511 ? 1.141 14.463 36.337 1.00 46.31 511 ILE A N 1
ATOM 4241 C CA . ILE A 1 511 ? 1.474 14.058 34.946 1.00 46.31 511 ILE A CA 1
ATOM 4242 C C . ILE A 1 511 ? 0.429 13.124 34.330 1.00 46.31 511 ILE A C 1
ATOM 4244 O O . ILE A 1 511 ? -0.103 13.429 33.261 1.00 46.31 511 ILE A O 1
ATOM 4248 N N . ASP A 1 512 ? 0.073 12.047 35.034 1.00 43.16 512 ASP A N 1
ATOM 4249 C CA . ASP A 1 512 ? -0.951 11.090 34.601 1.00 43.16 512 ASP A CA 1
ATOM 4250 C C . ASP A 1 512 ? -2.274 11.784 34.224 1.00 43.16 512 ASP A C 1
ATOM 4252 O O . ASP A 1 512 ? -2.953 11.368 33.290 1.00 43.16 512 ASP A O 1
ATOM 4256 N N . LYS A 1 513 ? -2.642 12.898 34.872 1.00 46.00 513 LYS A N 1
ATOM 4257 C CA . LYS A 1 513 ? -3.873 13.652 34.570 1.00 46.00 513 LYS A CA 1
ATOM 4258 C C . LYS A 1 513 ? -3.802 14.484 33.290 1.00 46.00 513 LYS A C 1
ATOM 4260 O O . LYS A 1 513 ? -4.856 14.861 32.776 1.00 46.00 513 LYS A O 1
ATOM 4265 N N . VAL A 1 514 ? -2.610 14.805 32.789 1.00 43.34 514 VAL A N 1
ATOM 4266 C CA . VAL A 1 514 ? -2.434 15.567 31.541 1.00 43.34 514 VAL A CA 1
ATOM 4267 C C . VAL A 1 514 ? -2.699 14.662 30.341 1.00 43.34 514 VAL A C 1
ATOM 4269 O O . VAL A 1 514 ? -3.481 15.032 29.470 1.00 43.34 514 VAL A O 1
ATOM 4272 N N . PHE A 1 515 ? -2.176 13.434 30.376 1.00 38.66 515 PHE A N 1
ATOM 4273 C CA . PHE A 1 515 ? -2.381 12.431 29.328 1.00 38.66 515 PHE A CA 1
ATOM 4274 C C . PHE A 1 515 ? -3.872 12.087 29.130 1.00 38.66 515 PHE A C 1
ATOM 4276 O O . PHE A 1 515 ? -4.352 11.965 28.008 1.00 38.66 515 PHE A O 1
ATOM 4283 N N . TRP A 1 516 ? -4.654 12.019 30.216 1.00 39.69 516 TRP A N 1
ATOM 4284 C CA . TRP A 1 516 ? -6.097 11.737 30.148 1.00 39.69 516 TRP A CA 1
ATOM 4285 C C . TRP A 1 516 ? -6.973 12.931 29.736 1.00 39.69 516 TRP A C 1
ATOM 4287 O O . TRP A 1 516 ? -8.128 12.733 29.353 1.00 39.69 516 TRP A O 1
ATOM 4297 N N . ARG A 1 517 ? -6.469 14.171 29.810 1.00 38.72 517 ARG A N 1
ATOM 4298 C CA . ARG A 1 517 ? -7.232 15.376 29.433 1.00 38.72 517 ARG A CA 1
ATOM 4299 C C . ARG A 1 517 ? -7.334 15.575 27.923 1.00 38.72 517 ARG A C 1
ATOM 4301 O O . ARG A 1 517 ? -8.329 16.132 27.472 1.00 38.72 517 ARG A O 1
ATOM 4308 N N . GLU A 1 518 ? -6.358 15.097 27.159 1.00 39.16 518 GLU A N 1
ATOM 4309 C CA . GLU A 1 518 ? -6.334 15.229 25.695 1.00 39.16 518 GLU A CA 1
ATOM 4310 C C . GLU A 1 518 ? -7.238 14.203 24.979 1.00 39.16 518 GLU A C 1
ATOM 4312 O O . GLU A 1 518 ? -7.543 14.363 23.803 1.00 39.16 518 GLU A O 1
ATOM 4317 N N . PHE A 1 519 ? -7.764 13.204 25.702 1.00 36.31 519 PHE A N 1
ATOM 4318 C CA . PHE A 1 519 ? -8.544 12.085 25.148 1.00 36.31 519 PHE A CA 1
ATOM 4319 C C . PHE A 1 519 ? -10.069 12.159 25.359 1.00 36.31 519 PHE A C 1
ATOM 4321 O O . PHE A 1 519 ? -10.765 11.160 25.170 1.00 36.31 519 PHE A O 1
ATOM 4328 N N . LYS A 1 520 ? -10.636 13.320 25.716 1.00 33.38 520 LYS A N 1
ATOM 4329 C CA . LYS A 1 520 ? -12.101 13.514 25.711 1.00 33.38 520 LYS A CA 1
ATOM 4330 C C . LYS A 1 520 ? -12.549 14.480 24.609 1.00 33.38 520 LYS A C 1
ATOM 4332 O O . LYS A 1 520 ? -12.701 15.671 24.881 1.00 33.38 520 LYS A O 1
ATOM 4337 N N . PRO A 1 521 ? -12.864 13.995 23.397 1.00 30.22 521 PRO A N 1
ATOM 4338 C CA . PRO A 1 521 ? -13.668 14.765 22.462 1.00 30.22 521 PRO A CA 1
ATOM 4339 C C . PRO A 1 521 ? -15.112 14.835 22.993 1.00 30.22 521 PRO A C 1
ATOM 4341 O O . PRO A 1 521 ? -15.760 13.806 23.168 1.00 30.22 521 PRO A O 1
ATOM 4344 N N . GLY A 1 522 ? -15.624 16.043 23.257 1.00 41.50 522 GLY A N 1
ATOM 4345 C CA . GLY A 1 522 ? -17.076 16.294 23.281 1.00 41.50 522 GLY A CA 1
ATOM 4346 C C . GLY A 1 522 ? -17.800 16.489 24.623 1.00 41.50 522 GLY A C 1
ATOM 4347 O O . GLY A 1 522 ? -19.024 16.426 24.632 1.00 41.50 522 GLY A O 1
ATOM 4348 N N . LEU A 1 523 ? -17.129 16.772 25.744 1.00 34.62 523 LEU A N 1
ATOM 4349 C CA . LEU A 1 523 ? -17.819 17.115 27.003 1.00 34.62 523 LEU A CA 1
ATOM 4350 C C . LEU A 1 523 ? -17.243 18.382 27.642 1.00 34.62 523 LEU A C 1
ATOM 4352 O O . LEU A 1 523 ? -16.404 18.306 28.532 1.00 34.62 523 LEU A O 1
ATOM 4356 N N . TYR A 1 524 ? -17.748 19.535 27.201 1.00 32.75 524 TYR A N 1
ATOM 4357 C CA . TYR A 1 524 ? -17.771 20.770 27.986 1.00 32.75 524 TYR A CA 1
ATOM 4358 C C . TYR A 1 524 ? -19.080 21.522 27.718 1.00 32.75 524 TYR A C 1
ATOM 4360 O O . TYR A 1 524 ? -19.151 22.400 26.865 1.00 32.75 524 TYR A O 1
ATOM 4368 N N . ASP A 1 525 ? -20.114 21.169 28.478 1.00 30.55 525 ASP A N 1
ATOM 4369 C CA . ASP A 1 525 ? -21.092 22.144 28.955 1.00 30.55 525 ASP A CA 1
ATOM 4370 C C . ASP A 1 525 ? -21.086 22.029 30.486 1.00 30.55 525 ASP A C 1
ATOM 4372 O O . ASP A 1 525 ? -21.457 21.000 31.051 1.00 30.55 525 ASP A O 1
ATOM 4376 N N . GLU A 1 526 ? -20.548 23.046 31.157 1.00 35.94 526 GLU A N 1
ATOM 4377 C CA . GLU A 1 526 ? -20.473 23.145 32.620 1.00 35.94 526 GLU A CA 1
ATOM 4378 C C . GLU A 1 526 ? -21.787 23.690 33.217 1.00 35.94 526 GLU A C 1
ATOM 4380 O O . GLU A 1 526 ? -21.776 24.457 34.182 1.00 35.94 526 GLU A O 1
ATOM 4385 N N . THR A 1 527 ? -22.946 23.318 32.667 1.00 30.33 527 THR A N 1
ATOM 4386 C CA . THR A 1 527 ? -24.240 23.634 33.285 1.00 30.33 527 THR A CA 1
ATOM 4387 C C . THR A 1 527 ? -24.729 22.497 34.195 1.00 30.33 527 THR A C 1
ATOM 4389 O O . THR A 1 527 ? -24.838 21.347 33.768 1.00 30.33 527 THR A O 1
ATOM 4392 N N . PRO A 1 528 ? -25.073 22.778 35.468 1.00 35.03 528 PRO A N 1
ATOM 4393 C CA . PRO A 1 528 ? -25.680 21.792 36.348 1.00 35.03 528 PRO A CA 1
ATOM 4394 C C . PRO A 1 528 ? -27.196 21.781 36.125 1.00 35.03 528 PRO A C 1
ATOM 4396 O O . PRO A 1 528 ? -27.900 22.534 36.788 1.00 35.03 528 PRO A O 1
ATOM 4399 N N . PHE A 1 529 ? -27.723 20.944 35.224 1.00 25.30 529 PHE A N 1
ATOM 4400 C CA . PHE A 1 529 ? -29.156 20.616 35.228 1.00 25.30 529 PHE A CA 1
ATOM 4401 C C . PHE A 1 529 ? -29.455 19.164 34.831 1.00 25.30 529 PHE A C 1
ATOM 4403 O O . PHE A 1 529 ? -29.185 18.722 33.721 1.00 25.30 529 PHE A O 1
ATOM 4410 N N . GLU A 1 530 ? -30.061 18.475 35.801 1.00 28.17 530 GLU A N 1
ATOM 4411 C CA . GLU A 1 530 ? -31.059 17.408 35.685 1.00 28.17 530 GLU A CA 1
ATOM 4412 C C . GLU A 1 530 ? -30.825 16.324 34.625 1.00 28.17 530 GLU A C 1
ATOM 4414 O O . GLU A 1 530 ? -31.172 16.433 33.450 1.00 28.17 530 GLU A O 1
ATOM 4419 N N . THR A 1 531 ? -30.354 15.184 35.126 1.00 28.73 531 THR A N 1
ATOM 4420 C CA . THR A 1 531 ? -30.402 13.877 34.475 1.00 28.73 531 THR A CA 1
ATOM 4421 C C . THR A 1 531 ? -31.778 13.608 33.857 1.00 28.73 531 THR A C 1
ATOM 4423 O O . THR A 1 531 ? -32.724 13.233 34.553 1.00 28.73 531 THR A O 1
ATOM 4426 N N . LYS A 1 532 ? -31.879 13.697 32.529 1.00 28.45 532 LYS A N 1
ATOM 4427 C CA . LYS A 1 532 ? -32.762 12.797 31.786 1.00 28.45 532 LYS A CA 1
ATOM 4428 C C . LYS A 1 532 ? -31.944 11.562 31.398 1.00 28.45 532 LYS A C 1
ATOM 4430 O O . LYS A 1 532 ? -30.893 11.716 30.781 1.00 28.45 532 LYS A O 1
ATOM 4435 N N . PRO A 1 533 ? -32.381 10.350 31.770 1.00 29.25 533 PRO A N 1
ATOM 4436 C CA . PRO A 1 533 ? -31.619 9.137 31.527 1.00 29.25 533 PRO A CA 1
ATOM 4437 C C . PRO A 1 533 ? -31.634 8.796 30.036 1.00 29.25 533 PRO A C 1
ATOM 4439 O O . PRO A 1 533 ? -32.693 8.557 29.455 1.00 29.25 533 PRO A O 1
ATOM 4442 N N . TYR A 1 534 ? -30.450 8.726 29.430 1.00 24.78 534 TYR A N 1
ATOM 4443 C CA . TYR A 1 534 ? -30.254 7.951 28.213 1.00 24.78 534 TYR A CA 1
ATOM 4444 C C . TYR A 1 534 ? -30.152 6.481 28.629 1.00 24.78 534 TYR A C 1
ATOM 4446 O O . TYR A 1 534 ? -29.213 6.074 29.312 1.00 24.78 534 TYR A O 1
ATOM 4454 N N . ILE A 1 535 ? -31.164 5.689 28.276 1.00 29.52 535 ILE A N 1
ATOM 4455 C CA . ILE A 1 535 ? -31.212 4.247 28.527 1.00 29.52 535 ILE A CA 1
ATOM 4456 C C . ILE A 1 535 ? -30.428 3.561 27.404 1.00 29.52 535 ILE A C 1
ATOM 4458 O O . ILE A 1 535 ? -30.997 3.023 26.461 1.00 29.52 535 ILE A O 1
ATOM 4462 N N . GLY A 1 536 ? -29.104 3.612 27.497 1.00 25.47 536 GLY A N 1
ATOM 4463 C CA . GLY A 1 536 ? -28.219 2.638 26.870 1.00 25.47 536 GLY A CA 1
ATOM 4464 C C . GLY A 1 536 ? -27.601 1.830 27.998 1.00 25.47 536 GLY A C 1
ATOM 4465 O O . GLY A 1 536 ? -26.745 2.344 28.709 1.00 25.47 536 GLY A O 1
ATOM 4466 N N . LYS A 1 537 ? -28.090 0.607 28.233 1.00 26.67 537 LYS A N 1
ATOM 4467 C CA . LYS A 1 537 ? -27.533 -0.307 29.240 1.00 26.67 537 LYS A CA 1
ATOM 4468 C C . LYS A 1 537 ? -26.068 -0.599 28.898 1.00 26.67 537 LYS A C 1
ATOM 4470 O O . LYS A 1 537 ? -25.789 -1.507 28.126 1.00 26.67 537 LYS A O 1
ATOM 4475 N N . VAL A 1 538 ? -25.151 0.128 29.520 1.00 26.38 538 VAL A N 1
ATOM 4476 C CA . VAL A 1 538 ? -23.815 -0.378 29.825 1.00 26.38 538 VAL A CA 1
ATOM 4477 C C . VAL A 1 538 ? -23.908 -0.871 31.260 1.00 26.38 538 VAL A C 1
ATOM 4479 O O . VAL A 1 538 ? -23.924 -0.082 32.202 1.00 26.38 538 VAL A O 1
ATOM 4482 N N . ILE A 1 539 ? -24.104 -2.179 31.417 1.00 25.97 539 ILE A N 1
ATOM 4483 C CA . ILE A 1 539 ? -23.999 -2.829 32.722 1.00 25.97 539 ILE A CA 1
ATOM 4484 C C . ILE A 1 539 ? -22.502 -2.884 33.021 1.00 25.97 539 ILE A C 1
ATOM 4486 O O . ILE A 1 539 ? -21.777 -3.689 32.445 1.00 25.97 539 ILE A O 1
ATOM 4490 N N . ILE A 1 540 ? -22.044 -1.956 33.856 1.00 29.78 540 ILE A N 1
ATOM 4491 C CA . ILE A 1 540 ? -20.750 -2.038 34.524 1.00 29.78 540 ILE A CA 1
ATOM 4492 C C . ILE A 1 540 ? -21.018 -2.832 35.800 1.00 29.78 540 ILE A C 1
ATOM 4494 O O . ILE A 1 540 ? -21.564 -2.287 36.758 1.00 29.78 540 ILE A O 1
ATOM 4498 N N . ASP A 1 541 ? -20.709 -4.126 35.787 1.00 30.62 541 ASP A N 1
ATOM 4499 C CA . ASP A 1 541 ? -20.637 -4.909 37.017 1.00 30.62 541 ASP A CA 1
ATOM 4500 C C . ASP A 1 541 ? -19.306 -4.592 37.704 1.00 30.62 541 ASP A C 1
ATOM 4502 O O . ASP A 1 541 ? -18.252 -5.054 37.286 1.00 30.62 541 ASP A O 1
ATOM 4506 N N . ASP A 1 542 ? -19.378 -3.779 38.753 1.00 31.97 542 ASP A N 1
ATOM 4507 C CA . ASP A 1 542 ? -18.774 -4.118 40.037 1.00 31.97 542 ASP A CA 1
ATOM 4508 C C . ASP A 1 542 ? -19.660 -3.520 41.141 1.00 31.97 542 ASP A C 1
ATOM 4510 O O . ASP A 1 542 ? -20.074 -2.362 41.103 1.00 31.97 542 ASP A O 1
ATOM 4514 N N . VAL A 1 543 ? -20.037 -4.376 42.087 1.00 37.03 543 VAL A N 1
ATOM 4515 C CA . VAL A 1 543 ? -21.096 -4.188 43.087 1.00 37.03 543 VAL A CA 1
ATOM 4516 C C . VAL A 1 543 ? -20.925 -2.893 43.894 1.00 37.03 543 VAL A C 1
ATOM 4518 O O . VAL A 1 543 ? -20.084 -2.827 44.788 1.00 37.03 543 VAL A O 1
ATOM 4521 N N . ILE A 1 544 ? -21.806 -1.910 43.678 1.00 34.56 544 ILE A N 1
ATOM 4522 C CA . ILE A 1 544 ? -22.115 -0.887 44.687 1.00 34.56 544 ILE A CA 1
ATOM 4523 C C . ILE A 1 544 ? -23.212 -1.470 45.578 1.00 34.56 544 ILE A C 1
ATOM 4525 O O . ILE A 1 544 ? -24.309 -1.775 45.104 1.00 34.56 544 ILE A O 1
ATOM 4529 N N . ARG A 1 545 ? -22.921 -1.669 46.868 1.00 39.47 545 ARG A N 1
ATOM 4530 C CA . ARG A 1 545 ? -23.948 -2.073 47.834 1.00 39.47 545 ARG A CA 1
ATOM 4531 C C . ARG A 1 545 ? -24.830 -0.863 48.120 1.00 39.47 545 ARG A C 1
ATOM 4533 O O . ARG A 1 545 ? -24.345 0.253 48.263 1.00 39.47 545 ARG A O 1
ATOM 4540 N N . GLU A 1 546 ? -26.131 -1.097 48.251 1.00 36.94 546 GLU A N 1
ATOM 4541 C CA . GLU A 1 546 ? -27.155 -0.081 48.552 1.00 36.94 546 GLU A CA 1
ATOM 4542 C C . GLU A 1 546 ? -26.847 0.728 49.838 1.00 36.94 546 GLU A C 1
ATOM 4544 O O . GLU A 1 546 ? -27.335 1.838 50.035 1.00 36.94 546 GLU A O 1
ATOM 4549 N N . GLU A 1 547 ? -25.969 0.198 50.690 1.00 41.44 547 GLU A N 1
ATOM 4550 C CA . GLU A 1 547 ? -25.466 0.809 51.921 1.00 41.44 547 GLU A CA 1
ATOM 4551 C C . GLU A 1 547 ? -24.516 2.002 51.670 1.00 41.44 547 GLU A C 1
ATOM 4553 O O . GLU A 1 547 ? -24.480 2.926 52.484 1.00 41.44 547 GLU A O 1
ATOM 4558 N N . ASP A 1 548 ? -23.817 2.047 50.528 1.00 40.41 548 ASP A N 1
ATOM 4559 C CA . ASP A 1 548 ? -22.857 3.112 50.186 1.00 40.41 548 ASP A CA 1
ATOM 4560 C C . ASP A 1 548 ? -23.542 4.394 49.667 1.00 40.41 548 ASP A C 1
ATOM 4562 O O . ASP A 1 548 ? -22.986 5.490 49.762 1.00 40.41 548 ASP A O 1
ATOM 4566 N N . LEU A 1 549 ? -24.785 4.289 49.179 1.00 40.47 549 LEU A N 1
ATOM 4567 C CA . LEU A 1 549 ? -25.574 5.427 48.683 1.00 40.47 549 LEU A CA 1
ATOM 4568 C C . LEU A 1 549 ? -26.195 6.272 49.808 1.00 40.47 549 LEU A C 1
ATOM 4570 O O . LEU A 1 549 ? -26.456 7.458 49.611 1.00 40.47 549 LEU A O 1
ATOM 4574 N N . ASN A 1 550 ? -26.381 5.709 51.006 1.00 39.66 550 ASN A N 1
ATOM 4575 C CA . ASN A 1 550 ? -27.007 6.417 52.131 1.00 39.66 550 ASN A CA 1
ATOM 4576 C C . ASN A 1 550 ? -26.060 7.372 52.883 1.00 39.66 550 ASN A C 1
ATOM 4578 O O . ASN A 1 550 ? -26.523 8.151 53.713 1.00 39.66 550 ASN A O 1
ATOM 4582 N N . ASN A 1 551 ? -24.758 7.367 52.576 1.00 38.72 551 ASN A N 1
ATOM 4583 C CA . ASN A 1 551 ? -23.772 8.258 53.204 1.00 38.72 551 ASN A CA 1
ATOM 4584 C C . ASN A 1 551 ? -23.464 9.534 52.396 1.00 38.72 551 ASN A C 1
ATOM 4586 O O . ASN A 1 551 ? -22.611 10.316 52.806 1.00 38.72 551 ASN A O 1
ATOM 4590 N N . LEU A 1 552 ? -24.151 9.774 51.273 1.00 34.25 552 LEU A N 1
ATOM 4591 C CA . LEU A 1 552 ? -23.949 10.966 50.429 1.00 34.25 552 LEU A CA 1
ATOM 4592 C C . LEU A 1 552 ? -25.068 12.018 50.538 1.00 34.25 552 LEU A C 1
ATOM 4594 O O . LEU A 1 552 ? -25.060 13.010 49.813 1.00 34.25 552 LEU A O 1
ATOM 4598 N N . THR A 1 553 ? -25.987 11.853 51.489 1.00 40.28 553 THR A N 1
ATOM 4599 C CA . THR A 1 553 ? -26.928 12.901 51.916 1.00 40.28 553 THR A CA 1
ATOM 4600 C C . THR A 1 553 ? -26.854 13.111 53.427 1.00 40.28 553 THR A C 1
ATOM 4602 O O . THR A 1 553 ? -27.778 12.755 54.157 1.00 40.28 553 THR A O 1
ATOM 4605 N N . MET A 1 554 ? -25.747 13.700 53.888 1.00 32.69 554 MET A N 1
ATOM 4606 C CA . MET A 1 554 ? -25.693 14.550 55.085 1.00 32.69 554 MET A CA 1
ATOM 4607 C C . MET A 1 554 ? -24.722 15.704 54.876 1.00 32.69 554 MET A C 1
ATOM 4609 O O . MET A 1 554 ? -23.590 15.438 54.418 1.00 32.69 554 MET A O 1
#